Protein AF-A0A7C6MZG5-F1 (afdb_monomer_lite)

Secondary structure (DSSP, 8-state):
-BTTB---SS-EEEEEEEEETTEEEEEEEEE---EEEEEEESSEEEE-TT-EEE-EEEEEETT--EEEEPGGG-EEEEESSSEEEETTEEEE---SS-EEEEEEEEETTEEEEEEEEES-EEEEEE--SS-SSEEEEEESTTSEEEEEEEE-SS-SS-SEEEEEEEE--SS-SSEEEEEEEEEEEEPPTT--EEEEEEE-TTSTT-EEEEEEE-TT--EEEEEEES----SSEEEEEEEPPTTSPSSPEEEEEEEEE--GGG--EEEEEEEEEEEEEPPPP-GGGGGS---PPP---TTB-----TT---TT-EEEEEES---B-SS--HHHHHHHHHHHHHHHHTT-SEEEE-S--B--SSS-HHHHHHHHSGGG-S-EEE--TT--EEEEETTEEEEEE--TTTSHHHH-THHHHHHHHHHHHHTT-EEEEEESS-GGG-S-HHHHHHHHHHHHHHHHHH---EEEEE-S-SS-EEEEETTEEEEE---TTSSS-EEEEEEEETTEEEEEEEE--

Structure (mmCIF, N/CA/C/O backbone):
data_AF-A0A7C6MZG5-F1
#
_entry.id   AF-A0A7C6MZG5-F1
#
loop_
_atom_site.group_PDB
_atom_site.id
_atom_site.type_symbol
_atom_site.label_atom_id
_atom_site.label_alt_id
_atom_site.label_comp_id
_atom_site.label_asym_id
_atom_site.label_entity_id
_atom_site.label_seq_id
_atom_site.pdbx_PDB_ins_code
_atom_site.Cartn_x
_atom_site.Cartn_y
_atom_site.Cartn_z
_atom_site.occupancy
_atom_site.B_iso_or_equiv
_atom_site.auth_seq_id
_atom_site.auth_comp_id
_atom_site.auth_asym_id
_atom_site.auth_atom_id
_atom_site.pdbx_PDB_model_num
ATOM 1 N N . PHE A 1 1 ? -18.668 -32.431 16.931 1.00 82.00 1 PHE A N 1
ATOM 2 C CA . PHE A 1 1 ? -17.589 -33.193 16.285 1.00 82.00 1 PHE A CA 1
ATOM 3 C C . PHE A 1 1 ? -18.217 -34.309 15.483 1.00 82.00 1 PHE A C 1
ATOM 5 O O . PHE A 1 1 ? -19.028 -35.042 16.038 1.00 82.00 1 PHE A O 1
ATOM 12 N N . GLU A 1 2 ? -17.867 -34.413 14.208 1.00 82.44 2 GLU A N 1
ATOM 13 C CA . GLU A 1 2 ? -18.177 -35.563 13.359 1.00 82.44 2 GLU A CA 1
ATOM 14 C C . GLU A 1 2 ? -16.851 -36.290 13.107 1.00 82.44 2 GLU A C 1
ATOM 16 O O . GLU A 1 2 ? -15.971 -35.784 12.412 1.00 82.44 2 GLU A O 1
ATOM 21 N N . GLY A 1 3 ? -16.633 -37.415 13.795 1.00 85.44 3 GLY A N 1
ATOM 22 C CA . GLY A 1 3 ? -15.299 -38.016 13.895 1.00 85.44 3 GLY A CA 1
ATOM 23 C C . GLY A 1 3 ? -14.299 -37.060 14.560 1.00 85.44 3 GLY A C 1
ATOM 24 O O . GLY A 1 3 ? -14.537 -36.583 15.670 1.00 85.44 3 GLY A O 1
ATOM 25 N N . SER A 1 4 ? -13.190 -36.769 13.877 1.00 82.62 4 SER A N 1
ATOM 26 C CA . SER A 1 4 ? -12.156 -35.819 14.316 1.00 82.62 4 SER A CA 1
ATOM 27 C C . SER A 1 4 ? -12.385 -34.378 13.838 1.00 82.62 4 SER A C 1
ATOM 29 O O . SER A 1 4 ? -11.530 -33.527 14.067 1.00 82.62 4 SER A O 1
ATOM 31 N N . VAL A 1 5 ? -13.512 -34.085 13.178 1.00 83.50 5 VAL A N 1
ATOM 32 C CA . VAL A 1 5 ? -13.796 -32.761 12.606 1.00 83.50 5 VAL A CA 1
ATOM 33 C C . VAL A 1 5 ? -14.692 -31.958 13.546 1.00 83.50 5 VAL A C 1
ATOM 35 O O . VAL A 1 5 ? -15.787 -32.395 13.917 1.00 83.50 5 VAL A O 1
ATOM 38 N N . PHE A 1 6 ? -14.238 -30.770 13.947 1.00 85.38 6 PHE A N 1
ATOM 39 C CA . PHE A 1 6 ? -15.071 -29.806 14.660 1.00 85.38 6 PHE A CA 1
ATOM 40 C C . PHE A 1 6 ? -15.901 -29.004 13.655 1.00 85.38 6 PHE A C 1
ATOM 42 O O . PHE A 1 6 ? -15.347 -28.291 12.828 1.00 85.38 6 PHE A O 1
ATOM 49 N N . LYS A 1 7 ? -17.228 -29.096 13.759 1.00 84.94 7 LYS A N 1
ATOM 50 C CA . LYS A 1 7 ? -18.169 -28.249 13.024 1.00 84.94 7 LYS A CA 1
ATOM 51 C C . LYS A 1 7 ? -18.946 -27.423 14.035 1.00 84.94 7 LYS A C 1
ATOM 53 O O . LYS A 1 7 ? -19.629 -27.986 14.897 1.00 84.94 7 LYS A O 1
ATOM 58 N N . ALA A 1 8 ? -18.784 -26.109 13.973 1.00 83.50 8 ALA A N 1
ATOM 59 C CA . ALA A 1 8 ? -19.506 -25.204 14.848 1.00 83.50 8 ALA A CA 1
ATOM 60 C C . ALA A 1 8 ? -20.975 -25.093 14.416 1.00 83.50 8 ALA A C 1
ATOM 62 O O . ALA A 1 8 ? -21.285 -25.147 13.230 1.00 83.50 8 ALA A O 1
ATOM 63 N N . LEU A 1 9 ? -21.877 -24.943 15.389 1.00 84.06 9 LEU A N 1
ATOM 64 C CA . LEU A 1 9 ? -23.316 -24.750 15.143 1.00 84.06 9 LEU A CA 1
ATOM 65 C C . LEU A 1 9 ? -23.778 -23.316 15.425 1.00 84.06 9 LEU A C 1
ATOM 67 O O . LEU A 1 9 ? -24.877 -22.936 15.034 1.00 84.06 9 LEU A O 1
ATOM 71 N N . LYS A 1 10 ? -22.970 -22.551 16.165 1.00 85.44 10 LYS A N 1
ATOM 72 C CA . LYS A 1 10 ? -23.218 -21.165 16.562 1.00 85.44 10 LYS A CA 1
ATOM 73 C C . LYS A 1 10 ? -21.884 -20.440 16.679 1.00 85.44 10 LYS A C 1
ATOM 75 O O . LYS A 1 10 ? -20.885 -21.076 17.025 1.00 85.44 10 LYS A O 1
ATOM 80 N N . SER A 1 11 ? -21.907 -19.138 16.423 1.00 88.75 11 SER A N 1
ATOM 81 C CA . SER A 1 11 ? -20.783 -18.247 16.682 1.00 88.75 11 SER A CA 1
ATOM 82 C C . SER A 1 11 ? -20.475 -18.153 18.177 1.00 88.75 11 SER A C 1
ATOM 84 O O . SER A 1 11 ? -21.317 -18.455 19.032 1.00 88.75 11 SER A O 1
ATOM 86 N N . GLY A 1 12 ? -19.247 -17.753 18.489 1.00 86.81 12 GLY A N 1
ATOM 87 C CA . GLY A 1 12 ? -18.778 -17.535 19.850 1.00 86.81 12 GLY A CA 1
ATOM 88 C C . GLY A 1 12 ? -17.379 -18.083 20.104 1.00 86.81 12 GLY A C 1
ATOM 89 O O . GLY A 1 12 ? -16.757 -18.738 19.266 1.00 86.81 12 GLY A O 1
ATOM 90 N N . ARG A 1 13 ? -16.877 -17.809 21.307 1.00 87.19 13 ARG A N 1
ATOM 91 C CA . ARG A 1 13 ? -15.578 -18.293 21.778 1.00 87.19 13 ARG A CA 1
ATOM 92 C C . ARG A 1 13 ? -15.734 -19.626 22.505 1.00 87.19 13 ARG A C 1
ATOM 94 O O . ARG A 1 13 ? -16.721 -19.866 23.199 1.00 87.19 13 ARG A O 1
ATOM 101 N N . GLY A 1 14 ? -14.742 -20.494 22.363 1.00 88.44 14 GLY A N 1
ATOM 102 C CA . GLY A 1 14 ? -14.715 -21.801 23.006 1.00 88.44 14 GLY A CA 1
ATOM 103 C C . GLY A 1 14 ? -13.302 -22.343 23.142 1.00 88.44 14 GLY A C 1
ATOM 104 O O . GLY A 1 14 ? -12.328 -21.702 22.759 1.00 88.44 14 GLY A O 1
ATOM 105 N N . VAL A 1 15 ? -13.188 -23.548 23.690 1.00 90.56 15 VAL A N 1
ATOM 106 C CA . VAL A 1 15 ? -11.914 -24.258 23.811 1.00 90.56 15 VAL A CA 1
ATOM 107 C C . VAL A 1 15 ? -12.110 -25.684 23.322 1.00 90.56 15 VAL A C 1
ATOM 109 O O . VAL A 1 15 ? -12.997 -26.395 23.795 1.00 90.56 15 VAL A O 1
ATOM 112 N N . ILE A 1 16 ? -11.272 -26.118 22.384 1.00 91.06 16 ILE A N 1
ATOM 113 C CA . ILE A 1 16 ? -11.151 -27.526 22.015 1.00 91.06 16 ILE A CA 1
ATOM 114 C C . ILE A 1 16 ? -10.167 -28.174 22.983 1.00 91.06 16 ILE A C 1
ATOM 116 O O . ILE A 1 16 ? -9.005 -27.778 23.062 1.00 91.06 16 ILE A O 1
ATOM 120 N N . THR A 1 17 ? -10.623 -29.188 23.716 1.00 91.31 17 THR A N 1
ATOM 121 C CA . THR A 1 17 ? -9.776 -29.968 24.623 1.00 91.31 17 THR A CA 1
ATOM 122 C C . THR A 1 17 ? -9.485 -31.344 24.030 1.00 91.31 17 THR A C 1
ATOM 124 O O . THR A 1 17 ? -10.401 -32.145 23.847 1.00 91.31 17 THR A O 1
ATOM 127 N N . ALA A 1 18 ? -8.209 -31.658 23.813 1.00 89.88 18 ALA A N 1
ATOM 128 C CA . ALA A 1 18 ? -7.746 -33.005 23.486 1.00 89.88 18 ALA A CA 1
ATOM 129 C C . ALA A 1 18 ? -7.201 -33.698 24.746 1.00 89.88 18 ALA A C 1
ATOM 131 O O . ALA A 1 18 ? -6.501 -33.076 25.551 1.00 89.88 18 ALA A O 1
ATOM 132 N N . ARG A 1 19 ? -7.523 -34.986 24.930 1.00 91.19 19 ARG A N 1
ATOM 133 C CA . ARG A 1 19 ? -6.997 -35.815 26.027 1.00 91.19 19 ARG A CA 1
ATOM 134 C C . ARG A 1 19 ? -6.468 -37.142 25.498 1.00 91.19 19 ARG A C 1
ATOM 136 O O . ARG A 1 19 ? -7.216 -37.874 24.859 1.00 91.19 19 ARG A O 1
ATOM 143 N N . VAL A 1 20 ? -5.217 -37.465 25.816 1.00 90.00 20 VAL A N 1
ATOM 144 C CA . VAL A 1 20 ? -4.579 -38.755 25.504 1.00 90.00 20 VAL A CA 1
ATOM 145 C C . VAL A 1 20 ? -3.749 -39.178 26.714 1.00 90.00 20 VAL A C 1
ATOM 147 O O . VAL A 1 20 ? -2.972 -38.376 27.217 1.00 90.00 20 VAL A O 1
ATOM 150 N N . GLU A 1 21 ? -3.959 -40.399 27.218 1.00 88.50 21 GLU A N 1
ATOM 151 C CA . GLU A 1 21 ? -3.179 -41.010 28.319 1.00 88.50 21 GLU A CA 1
ATOM 152 C C . GLU A 1 21 ? -2.959 -40.114 29.560 1.00 88.50 21 GLU A C 1
ATOM 154 O O . GLU A 1 21 ? -1.934 -40.171 30.232 1.00 88.50 21 GLU A O 1
ATOM 159 N N . GLY A 1 22 ? -3.943 -39.273 29.897 1.00 89.38 22 GLY A N 1
ATOM 160 C CA . GLY A 1 22 ? -3.874 -38.358 31.045 1.00 89.38 22 GLY A CA 1
ATOM 161 C C . GLY A 1 22 ? -3.253 -36.988 30.747 1.00 89.38 22 GLY A C 1
ATOM 162 O O . GLY A 1 22 ? -3.363 -36.087 31.576 1.00 89.38 22 GLY A O 1
ATOM 163 N N . THR A 1 23 ? -2.683 -36.775 29.560 1.00 91.19 23 THR A N 1
ATOM 164 C CA . THR A 1 23 ? -2.269 -35.451 29.078 1.00 91.19 23 THR A CA 1
ATOM 165 C C . THR A 1 23 ? -3.471 -34.695 28.512 1.00 91.19 23 THR A C 1
ATOM 167 O O . THR A 1 23 ? -4.247 -35.243 27.728 1.00 91.19 23 THR A O 1
ATOM 170 N N . LYS A 1 24 ? -3.631 -33.427 28.909 1.00 93.50 24 LYS A N 1
ATOM 171 C CA . LYS A 1 24 ? -4.666 -32.502 28.424 1.00 93.50 24 LYS A CA 1
ATOM 172 C C . LYS A 1 24 ? -3.993 -31.388 27.625 1.00 93.50 24 LYS A C 1
ATOM 174 O O . LYS A 1 24 ? -3.078 -30.756 28.142 1.00 93.50 24 LYS A O 1
ATOM 179 N N . HIS A 1 25 ? -4.478 -31.123 26.418 1.00 93.75 25 HIS A N 1
ATOM 180 C CA . HIS A 1 25 ? -4.115 -29.929 25.658 1.00 93.75 25 HIS A CA 1
ATOM 181 C C . HIS A 1 25 ? -5.378 -29.149 25.300 1.00 93.75 25 HIS A C 1
ATOM 183 O O . HIS A 1 25 ? -6.417 -29.744 25.007 1.00 93.75 25 HIS A O 1
ATOM 189 N N . GLU A 1 26 ? -5.295 -27.825 25.342 1.00 92.69 26 GLU A N 1
ATOM 190 C CA . GLU A 1 26 ? -6.402 -26.920 25.042 1.00 92.69 26 GLU A CA 1
ATOM 191 C C . GLU A 1 26 ? -6.013 -25.982 23.909 1.00 92.69 26 GLU A C 1
ATOM 193 O O . GLU A 1 26 ? -4.883 -25.504 23.854 1.00 92.69 26 GLU A O 1
ATOM 198 N N . ILE A 1 27 ? -6.946 -25.763 22.988 1.00 90.38 27 ILE A N 1
ATOM 199 C CA . ILE A 1 27 ? 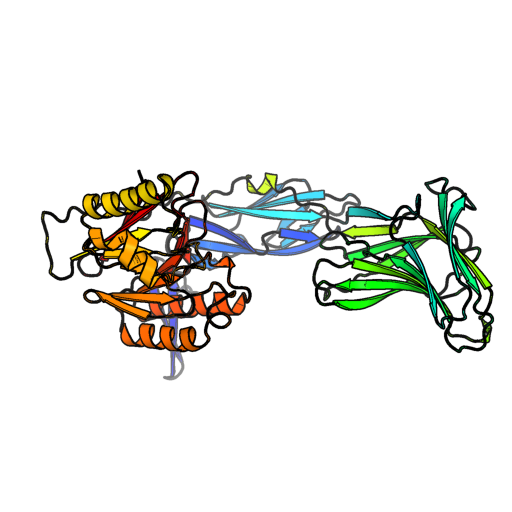-6.808 -24.817 21.886 1.00 90.38 27 ILE A CA 1
ATOM 200 C C . ILE A 1 27 ? -8.016 -23.881 21.959 1.00 90.38 27 ILE A C 1
ATOM 202 O O . ILE A 1 27 ? -9.144 -24.363 21.805 1.00 90.38 27 ILE A O 1
ATOM 206 N N . PRO A 1 28 ? -7.828 -22.579 22.235 1.00 85.88 28 PRO A N 1
ATOM 207 C CA . PRO A 1 28 ? -8.917 -21.621 22.143 1.00 85.88 28 PRO A CA 1
ATOM 208 C C . PRO A 1 28 ? -9.378 -21.516 20.688 1.00 85.88 28 PRO A C 1
ATOM 210 O O . PRO A 1 28 ? -8.570 -21.557 19.762 1.00 85.88 28 PRO A O 1
ATOM 213 N N . ILE A 1 29 ? -10.684 -21.398 20.492 1.00 89.12 29 ILE A N 1
ATOM 214 C CA . ILE A 1 29 ? -11.304 -21.216 19.184 1.00 89.12 29 ILE A CA 1
ATOM 215 C C . ILE A 1 29 ? -12.256 -20.026 19.224 1.00 89.12 29 ILE A C 1
ATOM 217 O O . ILE A 1 29 ? -12.943 -19.798 20.223 1.00 89.12 29 ILE A O 1
ATOM 221 N N . HIS A 1 30 ? -12.323 -19.300 18.115 1.00 87.75 30 HIS A N 1
ATOM 222 C CA . HIS A 1 30 ? -13.326 -18.277 17.873 1.00 87.75 30 HIS A CA 1
ATOM 223 C C . HIS A 1 30 ? -14.105 -18.670 16.619 1.00 87.75 30 HIS A C 1
ATOM 225 O O . HIS A 1 30 ? -13.550 -18.729 15.525 1.00 87.75 30 HIS A O 1
ATOM 231 N N . VAL A 1 31 ? -15.379 -19.006 16.797 1.00 88.94 31 VAL A N 1
ATOM 232 C CA . VAL A 1 31 ? -16.303 -19.236 15.690 1.00 88.94 31 VAL A CA 1
ATOM 233 C C . VAL A 1 31 ? -16.912 -17.891 15.333 1.00 88.94 31 VAL A C 1
ATOM 235 O O . VAL A 1 31 ? -17.634 -17.319 16.152 1.00 88.94 31 VAL A O 1
ATOM 238 N N . LEU A 1 32 ? -16.613 -17.405 14.132 1.00 88.88 32 LEU A N 1
ATOM 239 C CA . LEU A 1 32 ? -17.056 -16.088 13.687 1.00 88.88 32 LEU A CA 1
ATOM 240 C C . LEU A 1 32 ? -18.578 -16.003 13.573 1.00 88.88 32 LEU A C 1
ATOM 242 O O . LEU A 1 32 ? -19.274 -17.016 13.435 1.00 88.88 32 LEU A O 1
ATOM 246 N N . GLY A 1 33 ? -19.071 -14.770 13.669 1.00 82.69 33 GLY A N 1
ATOM 247 C CA . GLY A 1 33 ? -20.457 -14.424 13.392 1.00 82.69 33 GLY A CA 1
ATOM 248 C C . GLY A 1 33 ? -20.806 -14.544 11.911 1.00 82.69 33 GLY A C 1
ATOM 249 O O . GLY A 1 33 ? -20.144 -15.227 11.129 1.00 82.69 33 GLY A O 1
ATOM 250 N N . GLU A 1 34 ? -21.881 -13.867 11.525 1.00 86.56 34 GLU A N 1
ATOM 251 C CA . GLU A 1 34 ? -22.226 -13.747 10.118 1.00 86.56 34 GLU A CA 1
ATOM 252 C C . GLU A 1 34 ? -21.136 -12.983 9.354 1.00 86.56 34 GLU A C 1
ATOM 254 O O . GLU A 1 34 ? -20.671 -11.924 9.781 1.00 86.56 34 GLU A O 1
ATOM 259 N N . GLY A 1 35 ? -20.736 -13.542 8.214 1.00 89.62 35 GLY A N 1
ATOM 260 C CA . GLY A 1 35 ? -19.832 -12.895 7.281 1.00 89.62 35 GLY A CA 1
ATOM 261 C C . GLY A 1 35 ? -20.510 -11.758 6.544 1.00 89.62 35 GLY A C 1
ATOM 262 O O . GLY A 1 35 ? -21.524 -11.989 5.893 1.00 89.62 35 GLY A O 1
ATOM 263 N N . ILE A 1 36 ? -19.937 -10.558 6.609 1.00 91.75 36 ILE A N 1
ATOM 264 C CA . ILE A 1 36 ? -20.480 -9.384 5.912 1.00 91.75 36 ILE A CA 1
ATOM 265 C C . ILE A 1 36 ? -19.666 -9.000 4.678 1.00 91.75 36 ILE A C 1
ATOM 267 O O . ILE A 1 36 ? -20.155 -8.262 3.830 1.00 91.75 36 ILE A O 1
ATOM 271 N N . GLN A 1 37 ? -18.434 -9.497 4.558 1.00 92.56 37 GLN A N 1
ATOM 272 C CA . GLN A 1 37 ? -17.548 -9.180 3.445 1.00 92.56 37 GLN A CA 1
ATOM 273 C C . GLN A 1 37 ? -16.718 -10.403 3.054 1.00 92.56 37 GLN A C 1
ATOM 275 O O . GLN A 1 37 ? -16.255 -11.154 3.912 1.00 92.56 37 GLN A O 1
ATOM 280 N N . LEU A 1 38 ? -16.502 -10.578 1.752 1.00 94.44 38 LEU A N 1
ATOM 281 C CA . LEU A 1 38 ? -15.573 -11.559 1.203 1.00 94.44 38 LEU A CA 1
ATOM 282 C C . LEU A 1 38 ? -14.266 -10.856 0.807 1.00 94.44 38 LEU A C 1
ATOM 284 O O . LEU A 1 38 ? -14.279 -9.712 0.354 1.00 94.44 38 LEU A O 1
ATOM 288 N N . VAL A 1 39 ? -13.124 -11.522 0.977 1.00 94.69 39 VAL A N 1
ATOM 289 C CA . VAL A 1 39 ? -11.806 -10.999 0.585 1.00 94.69 39 VAL A CA 1
ATOM 290 C C . VAL A 1 39 ? -11.025 -12.078 -0.154 1.00 94.69 39 VAL A C 1
ATOM 292 O O . VAL A 1 39 ? -10.813 -13.157 0.392 1.00 94.69 39 VAL A O 1
ATOM 295 N N . ILE A 1 40 ? -10.549 -11.781 -1.365 1.00 95.75 40 ILE A N 1
ATOM 296 C CA . ILE A 1 40 ? -9.692 -12.685 -2.148 1.00 95.75 40 ILE A CA 1
ATOM 297 C C . ILE A 1 40 ? -8.224 -12.281 -1.993 1.00 95.75 40 ILE A C 1
ATOM 299 O O . ILE A 1 40 ? -7.866 -11.104 -2.072 1.00 95.75 40 ILE A O 1
ATOM 303 N N . SER A 1 41 ? -7.357 -13.274 -1.803 1.00 95.75 41 SER A N 1
ATOM 304 C CA . SER A 1 41 ? -5.908 -13.121 -1.768 1.00 95.75 41 SER A CA 1
ATOM 305 C C . SER A 1 41 ? -5.235 -14.092 -2.745 1.00 95.75 41 SER A C 1
ATOM 307 O O . SER A 1 41 ? -5.488 -15.297 -2.672 1.00 95.75 41 SER A O 1
ATOM 309 N N . PRO A 1 42 ? -4.342 -13.615 -3.629 1.00 96.69 42 PRO A N 1
ATOM 310 C CA . PRO A 1 42 ? -4.027 -12.203 -3.879 1.00 96.69 42 PRO A CA 1
ATOM 311 C C . PRO A 1 42 ? -5.208 -11.448 -4.520 1.00 96.69 42 PRO A C 1
ATOM 313 O O . PRO A 1 42 ? -5.991 -12.039 -5.250 1.00 96.69 42 PRO A O 1
ATOM 316 N N . SER A 1 43 ? -5.300 -10.132 -4.313 1.00 94.44 43 SER A N 1
ATOM 317 C CA . SER A 1 43 ? -6.348 -9.291 -4.927 1.00 94.44 43 SER A CA 1
ATOM 318 C C . SER A 1 43 ? -6.122 -9.001 -6.416 1.00 94.44 43 SER A C 1
ATOM 320 O O . SER A 1 43 ? -6.999 -8.470 -7.093 1.00 94.44 43 SER A O 1
ATOM 322 N N . ARG A 1 44 ? -4.934 -9.326 -6.941 1.00 95.38 44 ARG A N 1
ATOM 323 C CA . ARG A 1 44 ? -4.630 -9.276 -8.373 1.00 95.38 44 ARG A CA 1
ATOM 324 C C . ARG A 1 44 ? -3.507 -10.227 -8.762 1.00 95.38 44 ARG A C 1
ATOM 326 O O . ARG A 1 44 ? -2.592 -10.467 -7.966 1.00 95.38 44 ARG A O 1
ATOM 333 N N . ILE A 1 45 ? -3.547 -10.732 -9.991 1.00 95.81 45 ILE A N 1
ATOM 334 C CA . ILE A 1 45 ? -2.524 -11.620 -10.552 1.00 95.81 45 ILE A CA 1
ATOM 335 C C . ILE A 1 45 ? -2.195 -11.248 -11.999 1.00 95.81 45 ILE A C 1
ATOM 337 O O . ILE A 1 45 ? -3.088 -11.002 -12.801 1.00 95.81 45 ILE A O 1
ATOM 341 N N . ASN A 1 46 ? -0.911 -11.292 -12.346 1.00 94.62 46 ASN A N 1
ATOM 342 C CA . ASN A 1 46 ? -0.467 -11.359 -13.733 1.00 94.62 46 ASN A CA 1
ATOM 343 C C . ASN A 1 46 ? 0.125 -12.746 -13.994 1.00 94.62 46 ASN A C 1
ATOM 345 O O . ASN A 1 46 ? 0.884 -13.248 -13.160 1.00 94.62 46 ASN A O 1
ATOM 349 N N . LEU A 1 47 ? -0.248 -13.360 -15.115 1.00 94.94 47 LEU A N 1
ATOM 350 C CA . LEU A 1 47 ? 0.206 -14.691 -15.512 1.00 94.94 47 LEU A CA 1
ATOM 351 C C . LEU A 1 47 ? 0.559 -14.734 -16.997 1.00 94.94 47 LEU A C 1
ATOM 353 O O . LEU A 1 47 ? -0.096 -14.100 -17.821 1.00 94.94 47 LEU A O 1
ATOM 357 N N . LEU A 1 48 ? 1.554 -15.542 -17.362 1.00 92.94 48 LEU A N 1
ATOM 358 C CA . LEU A 1 48 ? 1.765 -15.896 -18.765 1.00 92.94 48 LEU A CA 1
ATOM 359 C C . LEU A 1 48 ? 0.681 -16.885 -19.241 1.00 92.94 48 LEU A C 1
ATOM 361 O O . LEU A 1 48 ? 0.100 -17.601 -18.418 1.00 92.94 48 LEU A O 1
ATOM 365 N N . PRO A 1 49 ? 0.415 -16.969 -20.559 1.00 95.12 49 PRO A N 1
ATOM 366 C CA . PRO A 1 49 ? -0.592 -17.872 -21.104 1.00 95.12 49 PRO A CA 1
ATOM 367 C C . PRO A 1 49 ? -0.419 -19.318 -20.623 1.00 95.12 49 PRO A C 1
ATOM 369 O O . PRO A 1 49 ? 0.674 -19.883 -20.674 1.00 95.12 49 PRO A O 1
ATOM 372 N N . GLY A 1 50 ? -1.509 -19.917 -20.141 1.00 95.12 50 GLY A N 1
ATOM 373 C CA . GLY A 1 50 ? -1.534 -21.291 -19.633 1.00 95.12 50 GLY A CA 1
ATOM 374 C C . GLY A 1 50 ? -0.946 -21.510 -18.231 1.00 95.12 50 GLY A C 1
ATOM 375 O O . GLY A 1 50 ? -1.037 -22.633 -17.731 1.00 95.12 50 GLY A O 1
ATOM 376 N N . GLN A 1 51 ? -0.377 -20.487 -17.578 1.00 96.75 51 GLN A N 1
ATOM 377 C CA . GLN A 1 51 ? 0.047 -20.583 -16.176 1.00 96.75 51 GLN A CA 1
ATOM 378 C C . GLN A 1 51 ? -1.150 -20.620 -15.216 1.00 96.75 51 GLN A C 1
ATOM 380 O O . GLN A 1 51 ? -2.274 -20.262 -15.569 1.00 96.75 51 GLN A O 1
ATOM 385 N N . SER A 1 52 ? -0.888 -21.027 -13.974 1.00 97.69 52 SER A N 1
ATOM 386 C CA . SER A 1 52 ? -1.900 -21.109 -12.923 1.00 97.69 52 SER A CA 1
ATOM 387 C C . SER A 1 52 ? -1.443 -20.454 -11.629 1.00 97.69 52 SER A C 1
ATOM 389 O O . SER A 1 52 ? -0.246 -20.393 -11.339 1.00 97.69 52 SER A O 1
ATOM 391 N N . ARG A 1 53 ? -2.413 -20.001 -10.833 1.00 97.69 53 ARG A N 1
ATOM 392 C CA . ARG A 1 53 ? -2.192 -19.449 -9.496 1.00 97.69 53 ARG A CA 1
ATOM 393 C C . ARG A 1 53 ? -3.384 -19.724 -8.587 1.00 97.69 53 ARG A C 1
ATOM 395 O O . ARG A 1 53 ? -4.524 -19.665 -9.026 1.00 97.69 53 ARG A O 1
ATOM 402 N N . GLU A 1 54 ? -3.104 -20.026 -7.325 1.00 97.44 54 GLU A N 1
ATOM 403 C CA . GLU A 1 54 ? -4.129 -20.228 -6.298 1.00 97.44 54 GLU A CA 1
ATOM 404 C C . GLU A 1 54 ? -4.663 -18.878 -5.792 1.00 97.44 54 GLU A C 1
ATOM 406 O O . GLU A 1 54 ? -3.882 -17.968 -5.486 1.00 97.44 54 GLU A O 1
ATOM 411 N N . PHE A 1 55 ? -5.985 -18.787 -5.674 1.00 97.19 55 PHE A N 1
ATOM 412 C CA . PHE A 1 55 ? -6.702 -17.789 -4.896 1.00 97.19 55 PHE A CA 1
ATOM 413 C C . PHE A 1 55 ? -7.205 -18.407 -3.592 1.00 97.19 55 PHE A C 1
ATOM 415 O O . PHE A 1 55 ? -7.764 -19.501 -3.574 1.00 97.19 55 PHE A O 1
ATOM 422 N N . LYS A 1 56 ? -7.057 -17.661 -2.499 1.00 97.00 56 LYS A N 1
ATOM 423 C CA . LYS A 1 56 ? -7.681 -17.955 -1.207 1.00 97.00 56 LYS A CA 1
ATOM 424 C C . LYS A 1 56 ? -8.743 -16.911 -0.929 1.00 97.00 56 LYS A C 1
ATOM 426 O O . LYS A 1 56 ? -8.470 -15.725 -1.105 1.00 97.00 56 LYS A O 1
ATOM 431 N N . ALA A 1 57 ? -9.914 -17.334 -0.471 1.00 95.88 57 ALA A N 1
ATOM 432 C CA . ALA A 1 57 ? -10.971 -16.421 -0.062 1.00 95.88 57 ALA A CA 1
ATOM 433 C C . ALA A 1 57 ? -11.188 -16.481 1.451 1.00 95.88 57 ALA A C 1
ATOM 435 O O . ALA A 1 57 ? -11.104 -17.544 2.066 1.00 95.88 57 ALA A O 1
ATOM 436 N N . TYR A 1 58 ? -11.474 -15.329 2.043 1.00 95.31 58 TYR A N 1
ATOM 437 C CA . TYR A 1 58 ? -11.712 -15.172 3.469 1.00 95.31 58 TYR A CA 1
ATOM 438 C C . TYR A 1 58 ? -13.050 -14.478 3.687 1.00 95.31 58 TYR A C 1
ATOM 440 O O . TYR A 1 58 ? -13.299 -13.433 3.085 1.00 95.31 58 TYR A O 1
ATOM 448 N N . VAL A 1 59 ? -13.884 -15.014 4.578 1.00 93.75 59 VAL A N 1
ATOM 449 C CA . VAL A 1 59 ? -15.005 -14.251 5.137 1.00 93.75 59 VAL A CA 1
ATOM 450 C C . VAL A 1 59 ? -14.446 -13.301 6.184 1.00 93.75 59 VAL A C 1
ATOM 452 O O . VAL A 1 59 ? -13.665 -13.728 7.034 1.00 93.75 59 VAL A O 1
ATOM 455 N N . LYS A 1 60 ? -14.900 -12.051 6.160 1.00 93.19 60 LYS A N 1
ATOM 456 C CA . LYS A 1 60 ? -14.737 -11.071 7.229 1.00 93.19 60 LYS A CA 1
ATOM 457 C C . LYS A 1 60 ? -16.088 -10.818 7.906 1.00 93.19 60 LYS A C 1
ATOM 459 O O . LYS A 1 60 ? -17.085 -10.564 7.225 1.00 93.19 60 LYS A O 1
ATOM 464 N N . ASP A 1 61 ? -16.125 -10.910 9.231 1.00 92.50 61 ASP A N 1
ATOM 465 C CA . ASP A 1 61 ? -17.312 -10.569 10.022 1.00 92.50 61 ASP A CA 1
ATOM 466 C C . ASP A 1 61 ? -17.383 -9.065 10.338 1.00 92.50 61 ASP A C 1
ATOM 468 O O . ASP A 1 61 ? -16.491 -8.284 9.990 1.00 92.50 61 ASP A O 1
ATOM 472 N N . SER A 1 62 ? -18.457 -8.642 11.004 1.00 90.12 62 SER A N 1
ATOM 473 C CA . SER A 1 62 ? -18.670 -7.238 11.364 1.00 90.12 62 SER A CA 1
ATOM 474 C C . SER A 1 62 ? -17.765 -6.715 12.484 1.00 90.12 62 SER A C 1
ATOM 476 O O . SER A 1 62 ? -17.760 -5.516 12.766 1.00 90.12 62 SER A O 1
ATOM 478 N N . GLU A 1 63 ? -16.980 -7.580 13.127 1.00 90.50 63 GLU A N 1
ATOM 479 C CA . GLU A 1 63 ? -15.911 -7.205 14.060 1.00 90.50 63 GLU A CA 1
ATOM 480 C C . GLU A 1 63 ? -14.539 -7.166 13.368 1.00 90.50 63 GLU A C 1
ATOM 482 O O . GLU A 1 63 ? -13.534 -6.763 13.959 1.00 90.50 63 GLU A O 1
ATOM 487 N N . GLY A 1 64 ? -14.492 -7.534 12.089 1.00 91.81 64 GLY A N 1
ATOM 488 C CA . GLY A 1 64 ? -13.297 -7.539 11.271 1.00 91.81 64 GLY A CA 1
ATOM 489 C C . GLY A 1 64 ? -12.370 -8.722 11.505 1.00 91.81 64 GLY A C 1
ATOM 490 O O . GLY A 1 64 ? -11.210 -8.651 11.092 1.00 91.81 64 GLY A O 1
ATOM 491 N N . TYR A 1 65 ? -12.849 -9.788 12.148 1.00 92.38 65 TYR A N 1
ATOM 492 C CA . TYR A 1 65 ? -12.154 -11.069 12.156 1.00 92.38 65 TYR A CA 1
ATOM 493 C C . TYR A 1 65 ? -12.308 -11.747 10.800 1.00 92.38 65 TYR A C 1
ATOM 495 O O . TYR A 1 65 ? -13.330 -11.598 10.132 1.00 92.38 65 TYR A O 1
ATOM 503 N N . THR A 1 66 ? -11.291 -12.512 10.402 1.00 92.88 66 THR A N 1
ATOM 504 C CA . THR A 1 66 ? -11.297 -13.238 9.129 1.00 92.88 66 THR A CA 1
ATOM 505 C C . THR A 1 66 ? -11.164 -14.740 9.331 1.00 92.88 66 THR A C 1
ATOM 507 O O . THR A 1 66 ? -10.436 -15.198 10.212 1.00 92.88 66 THR A O 1
ATOM 510 N N . ALA A 1 67 ? -11.860 -15.514 8.503 1.00 91.62 67 ALA A N 1
ATOM 511 C CA . ALA A 1 67 ? -11.732 -16.964 8.437 1.00 91.62 67 ALA A CA 1
ATOM 512 C C . ALA A 1 67 ? -11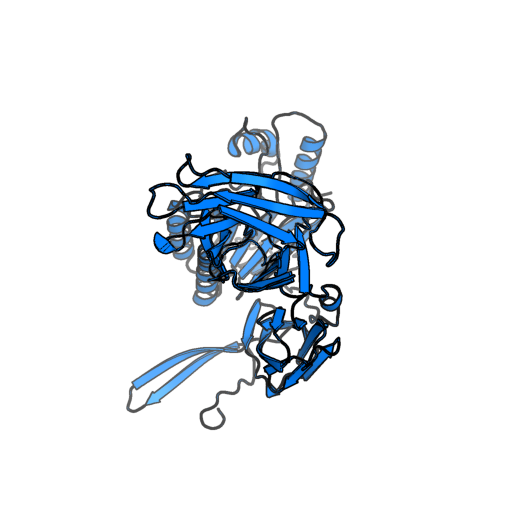.578 -17.404 6.981 1.00 91.62 67 ALA A C 1
ATOM 514 O O . ALA A 1 67 ? -12.273 -16.900 6.101 1.00 91.62 67 ALA A O 1
ATOM 515 N N . LEU A 1 68 ? -10.656 -18.338 6.738 1.00 93.25 68 LEU A N 1
ATOM 516 C CA . LEU A 1 68 ? -10.472 -18.954 5.425 1.00 93.25 68 LEU A CA 1
ATOM 517 C C . LEU A 1 68 ? -11.721 -19.762 5.056 1.00 93.25 68 LEU A C 1
ATOM 519 O O . LEU A 1 68 ? -12.252 -20.490 5.895 1.00 93.25 68 LEU A O 1
ATOM 523 N N . ILE A 1 69 ? -12.147 -19.645 3.803 1.00 90.94 69 ILE A N 1
ATOM 524 C CA . ILE A 1 69 ? -13.232 -20.434 3.222 1.00 90.94 69 ILE A CA 1
ATOM 525 C C . ILE A 1 69 ? -12.626 -21.556 2.386 1.00 90.94 69 ILE A C 1
ATOM 527 O O . ILE A 1 69 ? -11.670 -21.330 1.640 1.00 90.94 69 ILE A O 1
ATOM 531 N N . ASP A 1 70 ? -13.196 -22.752 2.498 1.00 89.81 70 ASP A N 1
ATOM 532 C CA . ASP A 1 70 ? -12.828 -23.870 1.637 1.00 89.81 70 ASP A CA 1
ATOM 533 C C . ASP A 1 70 ? -13.223 -23.576 0.179 1.00 89.81 70 ASP A C 1
ATOM 535 O O . ASP A 1 70 ? -14.281 -23.023 -0.116 1.00 89.81 70 ASP A O 1
ATOM 539 N N . ALA A 1 71 ? -12.349 -23.910 -0.768 1.00 91.38 71 ALA A N 1
ATOM 540 C CA . ALA A 1 71 ? -12.530 -23.495 -2.158 1.00 91.38 71 ALA A CA 1
ATOM 541 C C . ALA A 1 71 ? -13.719 -24.172 -2.869 1.00 91.38 71 ALA A C 1
ATOM 543 O O . ALA A 1 71 ? -14.149 -23.691 -3.914 1.00 91.38 71 ALA A O 1
ATOM 544 N N . ASP A 1 72 ? -14.229 -25.279 -2.329 1.00 89.31 72 ASP A N 1
ATOM 545 C CA . ASP A 1 72 ? -15.335 -26.068 -2.879 1.00 89.31 72 ASP A CA 1
ATOM 546 C C . ASP A 1 72 ? -16.722 -25.482 -2.576 1.00 89.31 72 ASP A C 1
ATOM 548 O O . ASP A 1 72 ? -17.698 -25.867 -3.220 1.00 89.31 72 ASP A O 1
ATOM 552 N N . VAL A 1 73 ? -16.818 -24.544 -1.627 1.00 91.50 73 VAL A N 1
ATOM 553 C CA . VAL A 1 73 ? -18.065 -23.825 -1.313 1.00 91.50 73 VAL A CA 1
ATOM 554 C C . VAL A 1 73 ? -18.157 -22.449 -1.979 1.00 91.50 73 VAL A C 1
ATOM 556 O O . VAL A 1 73 ? -19.146 -21.745 -1.778 1.00 91.50 73 VAL A O 1
ATOM 559 N N . LEU A 1 74 ? -17.134 -22.053 -2.739 1.00 94.38 74 LEU A N 1
ATOM 560 C CA . LEU A 1 74 ? -17.112 -20.804 -3.496 1.00 94.38 74 LEU A CA 1
ATOM 561 C C . LEU A 1 74 ? -17.640 -21.034 -4.906 1.00 94.38 74 LEU A C 1
ATOM 563 O O . LEU A 1 74 ? -17.196 -21.955 -5.593 1.00 94.38 74 LEU A O 1
ATOM 567 N N . ASP A 1 75 ? -18.518 -20.143 -5.351 1.00 94.81 75 ASP A N 1
ATOM 568 C CA . ASP A 1 75 ? -18.871 -20.035 -6.763 1.00 94.81 75 ASP A CA 1
ATOM 569 C C . ASP A 1 75 ? -17.986 -18.974 -7.422 1.00 94.81 75 ASP A C 1
ATOM 571 O O . ASP A 1 75 ? -17.745 -17.918 -6.832 1.00 94.81 75 ASP A O 1
ATOM 575 N N . TRP A 1 76 ? -17.454 -19.270 -8.606 1.00 95.44 76 TRP A N 1
ATOM 576 C CA . TRP A 1 76 ? -16.504 -18.399 -9.294 1.00 95.44 76 TRP A CA 1
ATOM 577 C C . TRP A 1 76 ? -17.010 -18.010 -10.676 1.00 95.44 76 TRP A C 1
ATOM 579 O O . TRP A 1 76 ? -17.284 -18.867 -11.515 1.00 95.44 76 TRP A O 1
ATOM 589 N N . GLU A 1 77 ? -17.000 -16.711 -10.947 1.00 95.31 77 GLU A N 1
ATOM 590 C CA . GLU A 1 77 ? -17.188 -16.142 -12.275 1.00 95.31 77 GLU A CA 1
ATOM 591 C C . GLU A 1 77 ? -15.862 -15.567 -12.789 1.00 95.31 77 GLU A C 1
ATOM 593 O O . GLU A 1 77 ? -15.062 -15.011 -12.034 1.00 95.31 77 GLU A O 1
ATOM 598 N N . VAL A 1 78 ? -15.605 -15.701 -14.092 1.00 96.81 78 VAL A N 1
ATOM 599 C CA . VAL A 1 78 ? -14.453 -15.069 -14.745 1.00 96.81 78 VAL A CA 1
ATOM 600 C C . VAL A 1 78 ? -14.935 -14.154 -15.860 1.00 96.81 78 VAL A C 1
ATOM 602 O O . VAL A 1 78 ? -15.657 -14.580 -16.758 1.00 96.81 78 VAL A O 1
ATOM 605 N N . VAL A 1 79 ? -14.473 -12.905 -15.826 1.00 96.38 79 VAL A N 1
ATOM 606 C CA . VAL A 1 79 ? -14.827 -11.852 -16.784 1.00 96.38 79 VAL A CA 1
ATOM 607 C C . VAL A 1 79 ? -13.623 -11.520 -17.664 1.00 96.38 79 VAL A C 1
ATOM 609 O O . VAL A 1 79 ? -12.509 -11.373 -17.163 1.00 96.38 79 VAL A O 1
ATOM 612 N N . GLY A 1 80 ? -13.849 -11.368 -18.974 1.00 94.44 80 GLY A N 1
ATOM 613 C CA . GLY A 1 80 ? -12.838 -10.905 -19.938 1.00 94.44 80 GLY A CA 1
ATOM 614 C C . GLY A 1 80 ? -12.030 -12.005 -20.638 1.00 94.44 80 GLY A C 1
ATOM 615 O O . GLY A 1 80 ? -10.922 -11.738 -21.093 1.00 94.44 80 GLY A O 1
ATOM 616 N N . ASP A 1 81 ? -12.542 -13.243 -20.696 1.00 95.44 81 ASP A N 1
ATOM 617 C CA . ASP A 1 81 ? -11.899 -14.398 -21.359 1.00 95.44 81 ASP A CA 1
ATOM 618 C C . ASP A 1 81 ? -10.450 -14.675 -20.897 1.00 95.44 81 ASP A C 1
ATOM 620 O O . ASP A 1 81 ? -9.657 -15.321 -21.585 1.00 95.44 81 ASP A O 1
ATOM 624 N N . VAL A 1 82 ? -10.089 -14.201 -19.700 1.00 96.50 82 VAL A N 1
ATOM 625 C CA . VAL A 1 82 ? -8.733 -14.297 -19.136 1.00 96.50 82 VAL A CA 1
ATOM 626 C C . VAL A 1 82 ? -8.376 -15.699 -18.646 1.00 96.50 82 VAL A C 1
ATOM 628 O O . VAL A 1 82 ? -7.202 -15.988 -18.407 1.00 96.50 82 VAL A O 1
ATOM 631 N N . GLY A 1 83 ? -9.352 -16.590 -18.484 1.00 97.06 83 GLY A N 1
ATOM 632 C CA . GLY A 1 83 ? -9.116 -17.934 -17.973 1.00 97.06 83 GLY A CA 1
ATOM 633 C C . GLY A 1 83 ? -10.343 -18.563 -17.330 1.00 97.06 83 GLY A C 1
ATOM 634 O O . GLY A 1 83 ? -11.474 -18.257 -17.690 1.00 97.06 83 GLY A O 1
ATOM 635 N N . LEU A 1 84 ? -10.091 -19.457 -16.379 1.00 97.25 84 LEU A N 1
ATOM 636 C CA . LEU A 1 84 ? -11.102 -20.153 -15.581 1.00 97.25 84 LEU A CA 1
ATOM 637 C C . LEU A 1 84 ? -10.590 -20.368 -14.155 1.00 97.25 84 LEU A C 1
ATOM 639 O O . LEU A 1 84 ? -9.376 -20.419 -13.942 1.00 97.25 84 LEU A O 1
ATOM 643 N N . VAL A 1 85 ? -11.503 -20.524 -13.196 1.00 97.12 85 VAL A N 1
ATOM 644 C CA . VAL A 1 85 ? -11.177 -20.917 -11.819 1.00 97.12 85 VAL A CA 1
ATOM 645 C C . VAL A 1 85 ? -11.799 -22.273 -11.518 1.00 97.12 85 VAL A C 1
ATOM 647 O O . VAL A 1 85 ? -12.997 -22.459 -11.691 1.00 97.12 85 VAL A O 1
ATOM 650 N N . GLU A 1 86 ? -10.986 -23.212 -11.039 1.00 93.88 86 GLU A N 1
ATOM 651 C CA . GLU A 1 86 ? -11.434 -24.530 -10.580 1.00 93.88 86 GLU A CA 1
ATOM 652 C C . GLU A 1 86 ? -10.832 -24.817 -9.204 1.00 93.88 86 GLU A C 1
ATOM 654 O O . GLU A 1 86 ? -9.611 -24.793 -9.042 1.00 93.88 86 GLU A O 1
ATOM 659 N N . ASN A 1 87 ? -11.675 -25.094 -8.202 1.00 89.69 87 ASN A N 1
ATOM 660 C CA . ASN A 1 87 ? -11.250 -25.361 -6.819 1.00 89.69 87 ASN A CA 1
ATOM 661 C C . ASN A 1 87 ? -10.277 -24.295 -6.271 1.00 89.69 87 ASN A C 1
ATOM 663 O O . ASN A 1 87 ? -9.250 -24.622 -5.676 1.00 89.69 87 ASN A O 1
ATOM 667 N N . GLY A 1 88 ? -10.562 -23.014 -6.532 1.00 92.50 88 GLY A N 1
ATOM 668 C CA . GLY A 1 88 ? -9.717 -21.886 -6.116 1.00 92.50 88 GLY A CA 1
ATOM 669 C C . GLY A 1 88 ? -8.422 -21.716 -6.921 1.00 92.50 88 GLY A C 1
ATOM 670 O O . GLY A 1 88 ? -7.656 -20.795 -6.657 1.00 92.50 88 GLY A O 1
ATOM 671 N N . ILE A 1 89 ? -8.154 -22.556 -7.924 1.00 97.06 89 ILE A N 1
ATOM 672 C CA . ILE A 1 89 ? -6.990 -22.422 -8.804 1.00 97.06 89 ILE A CA 1
ATOM 673 C C . ILE A 1 89 ? -7.420 -21.707 -10.080 1.00 97.06 89 ILE A C 1
ATOM 675 O O . ILE A 1 89 ? -8.162 -22.251 -10.896 1.00 97.06 89 ILE A O 1
ATOM 679 N N . PHE A 1 90 ? -6.908 -20.496 -10.279 1.00 98.19 90 PHE A N 1
ATOM 680 C CA . PHE A 1 90 ? -7.052 -19.777 -11.534 1.00 98.19 90 PHE A CA 1
ATOM 681 C C . PHE A 1 90 ? -6.080 -20.340 -12.573 1.00 98.19 90 PHE A C 1
ATOM 683 O O . PHE A 1 90 ? -4.884 -20.491 -12.302 1.00 98.19 90 PHE A O 1
ATOM 690 N N . ARG A 1 91 ? -6.568 -20.614 -13.782 1.00 98.06 91 ARG A N 1
ATOM 691 C CA . ARG A 1 91 ? -5.768 -21.025 -14.938 1.00 98.06 91 ARG A CA 1
ATOM 692 C C . ARG A 1 91 ? -5.942 -20.023 -16.071 1.00 98.06 91 ARG A C 1
ATOM 694 O O . 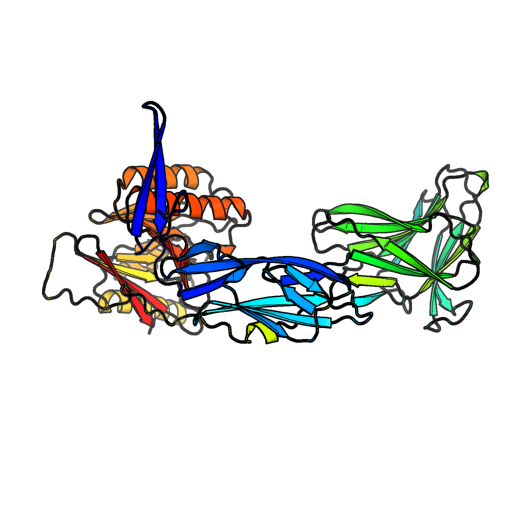ARG A 1 91 ? -7.039 -19.853 -16.594 1.00 98.06 91 ARG A O 1
ATOM 701 N N . ALA A 1 92 ? -4.833 -19.406 -16.464 1.00 97.62 92 ALA A N 1
ATOM 702 C CA . ALA A 1 92 ? -4.781 -18.416 -17.526 1.00 97.62 92 ALA A CA 1
ATOM 703 C C . ALA A 1 92 ? -5.177 -19.001 -18.883 1.00 97.62 92 ALA A C 1
ATOM 705 O O . ALA A 1 92 ? -4.765 -20.109 -19.252 1.00 97.62 92 ALA A O 1
ATOM 706 N N . ALA A 1 93 ? -5.911 -18.208 -19.662 1.00 96.88 93 ALA A N 1
ATOM 707 C CA . ALA A 1 93 ? -6.204 -18.510 -21.051 1.00 96.88 93 ALA A CA 1
ATOM 708 C C . ALA A 1 93 ? -4.906 -18.743 -21.839 1.00 96.88 93 ALA A C 1
ATOM 710 O O . ALA A 1 93 ? -3.896 -18.058 -21.666 1.00 96.88 93 ALA A O 1
ATOM 711 N N . SER A 1 94 ? -4.923 -19.742 -22.718 1.00 95.00 94 SER A N 1
ATOM 712 C CA . SER A 1 94 ? -3.791 -20.064 -23.592 1.00 95.00 94 SER A CA 1
ATOM 713 C C . SER A 1 94 ? -3.900 -19.261 -24.890 1.00 95.00 94 SER A C 1
ATOM 715 O O . SER A 1 94 ? -4.190 -19.816 -25.946 1.00 95.00 94 SER A O 1
ATOM 717 N N . THR A 1 95 ? -3.726 -17.942 -24.793 1.00 89.06 95 THR A N 1
ATOM 718 C CA . THR A 1 95 ? -3.822 -16.998 -25.918 1.00 89.06 95 THR A CA 1
ATOM 719 C C . THR A 1 95 ? -2.489 -16.279 -26.160 1.00 89.06 95 THR A C 1
ATOM 721 O O . THR A 1 95 ? -1.770 -16.009 -25.199 1.00 89.06 95 THR A O 1
ATOM 724 N N . PRO A 1 96 ? -2.125 -15.951 -27.415 1.00 83.88 96 PRO A N 1
ATOM 725 C CA . PRO A 1 96 ? -0.964 -15.107 -27.696 1.00 83.88 96 PRO A CA 1
ATOM 726 C C . PRO A 1 96 ? -1.215 -13.616 -27.414 1.00 83.88 96 PRO A C 1
ATOM 728 O O . PRO A 1 96 ? -0.265 -12.838 -27.404 1.00 83.88 96 PRO A O 1
ATOM 731 N N . THR A 1 97 ? -2.469 -13.194 -27.222 1.00 87.00 97 THR A N 1
ATOM 732 C CA . THR A 1 97 ? -2.823 -11.788 -26.988 1.00 87.00 97 THR A CA 1
ATOM 733 C C . THR A 1 97 ? -2.834 -11.454 -25.504 1.00 87.00 97 THR A C 1
ATOM 735 O O . THR A 1 97 ? -3.342 -12.230 -24.696 1.00 87.00 97 THR A O 1
ATOM 738 N N . ALA A 1 98 ? -2.344 -10.265 -25.153 1.00 91.12 98 ALA A N 1
ATOM 739 C CA . ALA A 1 98 ? -2.528 -9.730 -23.813 1.00 91.12 98 ALA A CA 1
ATOM 740 C C . ALA A 1 98 ? -4.023 -9.526 -23.518 1.00 91.12 98 ALA A C 1
ATOM 742 O O . ALA A 1 98 ? -4.745 -8.995 -24.362 1.00 91.12 98 ALA A O 1
ATOM 743 N N . LEU A 1 99 ? -4.475 -9.945 -22.336 1.00 94.38 99 LEU A N 1
ATOM 744 C CA . LEU A 1 99 ? -5.859 -9.785 -21.877 1.00 94.38 99 LEU A CA 1
ATOM 745 C C . LEU A 1 99 ? -5.894 -9.173 -20.477 1.00 94.38 99 LEU A C 1
ATOM 747 O O . LEU A 1 99 ? -4.951 -9.331 -19.698 1.00 94.38 99 LEU A O 1
ATOM 751 N N . SER A 1 100 ? -7.006 -8.519 -20.158 1.00 94.94 100 SER A N 1
ATOM 752 C CA . SER A 1 100 ? -7.314 -7.984 -18.834 1.00 94.94 100 SER A CA 1
ATOM 753 C C . SER A 1 100 ? -8.748 -8.351 -18.473 1.00 94.94 100 SER A C 1
ATOM 755 O O . SER A 1 100 ? -9.614 -8.395 -19.346 1.00 94.94 100 SER A O 1
ATOM 757 N N . GLY A 1 101 ? -8.979 -8.674 -17.208 1.00 96.12 101 GLY A N 1
ATOM 758 C CA . GLY A 1 101 ? -10.228 -9.252 -16.739 1.00 96.12 101 GLY A CA 1
ATOM 759 C C . GLY A 1 101 ? -10.251 -9.408 -15.225 1.00 96.12 101 GLY A C 1
ATOM 760 O O . GLY A 1 101 ? -9.443 -8.813 -14.505 1.00 96.12 101 GLY A O 1
ATOM 761 N N . ALA A 1 102 ? -11.169 -10.230 -14.733 1.00 96.88 102 ALA A N 1
ATOM 762 C CA . ALA A 1 102 ? -11.356 -10.439 -13.305 1.00 96.88 102 ALA A CA 1
ATOM 763 C C . ALA A 1 102 ? -11.815 -11.863 -12.983 1.00 96.88 102 ALA A C 1
ATOM 765 O O . ALA A 1 102 ? -12.451 -12.521 -13.804 1.00 96.88 102 ALA A O 1
ATOM 766 N N . ALA A 1 103 ? -11.501 -12.313 -11.772 1.00 97.06 103 ALA A N 1
ATOM 767 C CA . ALA A 1 103 ? -12.102 -13.474 -11.135 1.00 97.06 103 ALA A CA 1
ATOM 768 C C . ALA A 1 103 ? -12.960 -12.985 -9.962 1.00 97.06 103 ALA A C 1
ATOM 770 O O . ALA A 1 103 ? -12.450 -12.311 -9.063 1.00 97.06 103 ALA A O 1
ATOM 771 N N . VAL A 1 104 ? -14.247 -13.305 -9.984 1.00 96.12 104 VAL A N 1
ATOM 772 C CA . VAL A 1 104 ? -15.224 -12.932 -8.961 1.00 96.12 104 VAL A CA 1
ATOM 773 C C . VAL A 1 104 ? -15.565 -14.182 -8.164 1.00 96.12 104 VAL A C 1
ATOM 775 O O . VAL A 1 104 ? -15.911 -15.203 -8.750 1.00 96.12 104 VAL A O 1
ATOM 778 N N . ALA A 1 105 ? -15.421 -14.127 -6.842 1.00 95.88 105 ALA A N 1
ATOM 779 C CA . ALA A 1 105 ? -15.855 -15.198 -5.951 1.00 95.88 105 ALA A CA 1
ATOM 780 C C . ALA A 1 105 ? -17.147 -14.792 -5.248 1.00 95.88 105 ALA A C 1
ATOM 782 O O . ALA A 1 105 ? -17.258 -13.661 -4.772 1.00 95.88 105 ALA A O 1
ATOM 783 N N . HIS A 1 106 ? -18.069 -15.739 -5.110 1.00 94.69 106 HIS A N 1
ATOM 784 C CA . HIS A 1 106 ? -19.333 -15.580 -4.403 1.00 94.69 106 HIS A CA 1
ATOM 785 C C . HIS A 1 106 ? -19.422 -16.581 -3.251 1.00 94.69 106 HIS A C 1
ATOM 787 O O . HIS A 1 106 ? -19.047 -17.751 -3.376 1.00 94.69 106 HIS A O 1
ATOM 793 N N . TYR A 1 107 ? -19.941 -16.113 -2.118 1.00 92.88 107 TYR A N 1
ATOM 794 C CA . TYR A 1 107 ? -20.231 -16.927 -0.945 1.00 92.88 107 TYR A CA 1
ATOM 795 C C . TYR A 1 107 ? -21.529 -16.439 -0.293 1.00 92.88 107 TYR A C 1
ATOM 797 O O . TYR A 1 107 ? -21.542 -15.445 0.430 1.00 92.88 107 TYR A O 1
ATOM 805 N N . GLY A 1 108 ? -22.641 -17.131 -0.550 1.00 90.12 108 GLY A N 1
ATOM 806 C CA . GLY A 1 108 ? -23.961 -16.637 -0.145 1.00 90.12 108 GLY A CA 1
ATOM 807 C C . GLY A 1 108 ? -24.273 -15.302 -0.827 1.00 90.12 108 GLY A C 1
ATOM 808 O O . GLY A 1 108 ? -24.198 -15.216 -2.047 1.00 90.12 108 GLY A O 1
ATOM 809 N N . ASP A 1 109 ? -24.581 -14.274 -0.035 1.00 89.50 109 ASP A N 1
ATOM 810 C CA . ASP A 1 109 ? -24.947 -12.937 -0.531 1.00 89.50 109 ASP A CA 1
ATOM 811 C C . ASP A 1 109 ? -23.748 -11.974 -0.643 1.00 89.50 109 ASP A C 1
ATOM 813 O O . ASP A 1 109 ? -23.923 -10.805 -0.985 1.00 89.50 109 ASP A O 1
ATOM 817 N N . ILE A 1 110 ? -22.535 -12.436 -0.316 1.00 93.62 110 ILE A N 1
ATOM 818 C CA . ILE A 1 110 ? -21.314 -11.623 -0.369 1.00 93.62 110 ILE A CA 1
ATOM 819 C C . ILE A 1 110 ? -20.394 -12.079 -1.496 1.00 93.62 110 ILE A C 1
ATOM 821 O O . ILE A 1 110 ? -20.298 -13.269 -1.807 1.00 93.62 110 ILE A O 1
ATOM 825 N N . SER A 1 111 ? -19.679 -11.128 -2.087 1.00 94.56 111 SER A N 1
ATOM 826 C CA . SER A 1 111 ? -18.798 -11.388 -3.224 1.00 94.56 111 SER A CA 1
ATOM 827 C C . SER A 1 111 ? -17.586 -10.464 -3.242 1.00 94.56 111 SER A C 1
ATOM 829 O O . SER A 1 111 ? -17.574 -9.392 -2.632 1.00 94.56 111 SER A O 1
ATOM 831 N N . ALA A 1 112 ? -16.524 -10.918 -3.902 1.00 95.12 112 ALA A N 1
ATOM 832 C CA . ALA A 1 112 ? -15.255 -10.212 -3.995 1.00 95.12 112 ALA A CA 1
ATOM 833 C C . ALA A 1 112 ? -14.620 -10.400 -5.367 1.00 95.12 112 ALA A C 1
ATOM 835 O O . ALA A 1 112 ? -14.802 -11.431 -6.007 1.00 95.12 112 ALA A O 1
ATOM 836 N N . VAL A 1 113 ? -13.814 -9.420 -5.775 1.00 95.88 113 VAL A N 1
ATOM 837 C CA . VAL A 1 113 ? -13.154 -9.394 -7.082 1.00 95.88 113 VAL A CA 1
ATOM 838 C C . VAL A 1 113 ? -11.641 -9.457 -6.919 1.00 95.88 113 VAL A C 1
ATOM 840 O O . VAL A 1 113 ? -11.060 -8.730 -6.110 1.00 95.88 113 VAL A O 1
ATOM 843 N N . ALA A 1 114 ? -10.994 -10.289 -7.732 1.00 96.69 114 ALA A N 1
ATOM 844 C CA . ALA A 1 114 ? -9.560 -10.255 -7.970 1.00 96.69 114 ALA A CA 1
ATOM 845 C C . ALA A 1 114 ? -9.269 -9.916 -9.436 1.00 96.69 114 ALA A C 1
ATOM 847 O O . ALA A 1 114 ? -9.782 -10.563 -10.348 1.00 96.69 114 ALA A O 1
ATOM 848 N N . LEU A 1 115 ? -8.421 -8.914 -9.676 1.00 96.88 115 LEU A N 1
ATOM 849 C CA . LEU A 1 115 ? -8.071 -8.497 -11.037 1.00 96.88 115 LEU A CA 1
ATOM 850 C C . LEU A 1 115 ? -7.063 -9.460 -11.668 1.00 96.88 115 LEU A C 1
ATOM 852 O O . LEU A 1 115 ? -6.125 -9.932 -11.022 1.00 96.88 115 LEU A O 1
ATOM 856 N N . VAL A 1 116 ? -7.219 -9.721 -12.958 1.00 96.94 116 VAL A N 1
ATOM 857 C CA . VAL A 1 116 ? -6.373 -10.652 -13.702 1.00 96.94 116 VAL A CA 1
ATOM 858 C C . VAL A 1 116 ? -5.857 -9.970 -14.959 1.00 96.94 116 VAL A C 1
ATOM 860 O O . VAL A 1 116 ? -6.630 -9.382 -15.709 1.00 96.94 116 VAL A O 1
ATOM 863 N N . SER A 1 117 ? -4.562 -10.101 -15.233 1.00 95.75 117 SER A N 1
ATOM 864 C CA . SER A 1 117 ? -4.011 -9.814 -16.558 1.00 95.75 117 SER A CA 1
ATOM 865 C C . SER A 1 117 ? -3.191 -10.987 -17.081 1.00 95.75 117 SER A C 1
ATOM 867 O O . SER A 1 117 ? -2.464 -11.645 -16.332 1.00 95.75 117 SER A O 1
ATOM 869 N N . ILE A 1 118 ? -3.318 -11.273 -18.376 1.00 95.50 118 ILE A N 1
ATOM 870 C CA . ILE A 1 118 ? -2.638 -12.389 -19.038 1.00 95.50 118 ILE A CA 1
ATOM 871 C C . ILE A 1 118 ? -1.655 -11.862 -20.070 1.00 95.50 118 ILE A C 1
ATOM 873 O O . ILE A 1 118 ? -1.997 -10.998 -20.871 1.00 95.50 118 ILE A O 1
ATOM 877 N N . GLY A 1 119 ? -0.455 -12.436 -20.092 1.00 92.06 119 GLY A N 1
ATOM 878 C CA . GLY A 1 119 ? 0.582 -12.121 -21.063 1.00 92.06 119 GLY A CA 1
ATOM 879 C C . GLY A 1 119 ? 1.443 -10.936 -20.649 1.00 92.06 119 GLY A C 1
ATOM 880 O O . GLY A 1 119 ? 1.657 -10.673 -19.464 1.00 92.06 119 GLY A O 1
ATOM 881 N N . THR A 1 120 ? 1.988 -10.258 -21.653 1.00 89.69 120 THR A N 1
ATOM 882 C CA . THR A 1 120 ? 2.992 -9.208 -21.492 1.00 89.69 120 THR A CA 1
ATOM 883 C C . THR A 1 120 ? 2.683 -8.079 -22.466 1.00 89.69 120 THR A C 1
ATOM 885 O O . THR A 1 120 ? 2.419 -8.328 -23.640 1.00 89.69 120 THR A O 1
ATOM 888 N N . ALA A 1 121 ? 2.696 -6.846 -21.974 1.00 87.88 121 ALA A N 1
ATOM 889 C CA . ALA A 1 121 ? 2.655 -5.636 -22.778 1.00 87.88 121 ALA A CA 1
ATOM 890 C C . ALA A 1 121 ? 4.083 -5.179 -23.108 1.00 87.88 121 ALA A C 1
ATOM 892 O O . ALA A 1 121 ? 5.010 -5.395 -22.324 1.00 87.88 121 ALA A O 1
ATOM 893 N N . GLN A 1 122 ? 4.246 -4.536 -24.263 1.00 90.44 122 GLN A N 1
ATOM 894 C CA . GLN A 1 122 ? 5.507 -3.965 -24.730 1.00 90.44 122 GLN A CA 1
ATOM 895 C C . GLN A 1 122 ? 5.344 -2.452 -24.884 1.00 90.44 122 GLN A C 1
ATOM 897 O O . GLN A 1 122 ? 4.399 -1.996 -25.525 1.00 90.44 122 GLN A O 1
ATOM 902 N N . ASN A 1 123 ? 6.275 -1.679 -24.326 1.00 92.75 123 ASN A N 1
ATOM 903 C CA . ASN A 1 123 ? 6.347 -0.232 -24.524 1.00 92.75 123 ASN A CA 1
ATOM 904 C C . ASN A 1 123 ? 7.741 0.163 -25.002 1.00 92.75 123 ASN A C 1
ATOM 906 O O . ASN A 1 123 ? 8.729 -0.227 -24.380 1.00 92.75 123 ASN A O 1
ATOM 910 N N . ILE A 1 124 ? 7.821 0.963 -26.065 1.00 95.25 124 ILE A N 1
ATOM 911 C CA . ILE A 1 124 ? 9.086 1.540 -26.526 1.00 95.25 124 ILE A CA 1
ATOM 912 C C . ILE A 1 124 ? 9.450 2.684 -25.576 1.00 95.25 124 ILE A C 1
ATOM 914 O O . ILE A 1 124 ? 8.741 3.681 -25.477 1.00 95.25 124 ILE A O 1
ATOM 918 N N . ILE A 1 125 ? 10.562 2.528 -24.861 1.00 95.75 125 ILE A N 1
ATOM 919 C CA . ILE A 1 125 ? 11.067 3.506 -23.886 1.00 95.75 125 ILE A CA 1
ATOM 920 C C . ILE A 1 125 ? 12.173 4.403 -24.461 1.00 95.75 125 ILE A C 1
ATOM 922 O O . ILE A 1 125 ? 12.510 5.421 -23.855 1.00 95.75 125 ILE A O 1
ATOM 926 N N . GLU A 1 126 ? 12.742 4.031 -25.611 1.00 96.38 126 GLU A N 1
ATOM 927 C CA . GLU A 1 126 ? 13.654 4.853 -26.415 1.00 96.38 126 GLU A CA 1
ATOM 928 C C . GLU A 1 126 ? 13.625 4.372 -27.875 1.00 96.38 126 GLU A C 1
ATOM 930 O O . GLU A 1 126 ? 13.924 3.212 -28.155 1.00 96.38 126 GLU A O 1
ATOM 935 N N . ASP A 1 127 ? 13.263 5.251 -28.808 1.00 95.31 127 ASP A N 1
ATOM 936 C CA . ASP A 1 127 ? 13.175 4.950 -30.243 1.00 95.31 127 ASP A CA 1
ATOM 937 C C . ASP A 1 127 ? 14.425 5.384 -31.030 1.00 95.31 127 ASP A C 1
ATOM 939 O O . ASP A 1 127 ? 14.569 5.022 -32.198 1.00 95.31 127 ASP A O 1
ATOM 943 N N . PHE A 1 128 ? 15.338 6.122 -30.388 1.00 96.75 128 PHE A N 1
ATOM 944 C CA . PHE A 1 128 ? 16.560 6.676 -30.958 1.00 96.75 128 PHE A CA 1
ATOM 945 C C . PHE A 1 128 ? 16.337 7.600 -32.166 1.00 96.75 128 PHE A C 1
ATOM 947 O O . PHE A 1 128 ? 17.173 7.660 -33.070 1.00 96.75 128 PHE A O 1
ATOM 954 N N . GLN A 1 129 ? 15.235 8.357 -32.183 1.00 96.12 129 GLN A N 1
ATOM 955 C CA . GLN A 1 129 ? 14.985 9.355 -33.233 1.00 96.12 129 GLN A CA 1
ATOM 956 C C . GLN A 1 129 ? 15.638 10.717 -32.948 1.00 96.12 129 GLN A C 1
ATOM 958 O O . GLN A 1 129 ? 15.834 11.520 -33.862 1.00 96.12 129 GLN A O 1
ATOM 963 N N . GLU A 1 130 ? 16.026 10.980 -31.699 1.00 95.88 130 GLU A N 1
ATOM 964 C CA . GLU A 1 130 ? 16.706 12.209 -31.285 1.00 95.88 130 GLU A CA 1
ATOM 965 C C . GLU A 1 130 ? 17.677 11.978 -30.116 1.00 95.88 130 GLU A C 1
ATOM 967 O O . GLU A 1 130 ? 17.523 11.057 -29.314 1.00 95.88 130 GLU A O 1
ATOM 972 N N . ILE A 1 131 ? 18.692 12.842 -29.976 1.00 92.88 131 ILE A N 1
ATOM 973 C CA . ILE A 1 131 ? 19.552 12.830 -28.783 1.00 92.88 131 ILE A CA 1
ATOM 974 C C . ILE A 1 131 ? 18.828 13.549 -27.644 1.00 92.88 131 ILE A C 1
ATOM 976 O O . ILE A 1 131 ? 18.850 14.777 -27.560 1.00 92.88 131 ILE A O 1
ATOM 980 N N . LYS A 1 132 ? 18.247 12.785 -26.717 1.00 91.69 132 LYS A N 1
ATOM 981 C CA . LYS A 1 132 ? 17.617 13.315 -25.500 1.00 91.69 132 LYS A CA 1
ATOM 982 C C . LYS A 1 132 ? 18.306 12.790 -24.247 1.00 91.69 132 LYS A C 1
ATOM 984 O O . LYS A 1 132 ? 18.208 11.611 -23.937 1.00 91.69 132 LYS A O 1
ATOM 989 N N . ASP A 1 133 ? 18.984 13.648 -23.485 1.00 93.81 133 ASP A N 1
ATOM 990 C CA . ASP A 1 133 ? 19.671 13.252 -22.239 1.00 93.81 133 ASP A CA 1
ATOM 991 C C . ASP A 1 133 ? 20.635 12.050 -22.412 1.00 93.81 133 ASP A C 1
ATOM 993 O O . ASP A 1 133 ? 20.813 11.262 -21.482 1.00 93.81 133 ASP A O 1
ATOM 997 N N . MET A 1 134 ? 21.238 11.900 -23.597 1.00 96.75 134 MET A N 1
ATOM 998 C CA . MET A 1 134 ? 22.185 10.834 -23.936 1.00 96.75 134 MET A CA 1
ATOM 999 C C . MET A 1 134 ? 23.577 11.416 -24.187 1.00 96.75 134 MET A C 1
ATOM 1001 O O . MET A 1 134 ? 23.698 12.448 -24.844 1.00 96.75 134 MET A O 1
ATOM 1005 N N . GLU A 1 135 ? 24.623 10.767 -23.681 1.00 96.56 135 GLU A N 1
ATOM 1006 C CA . GLU A 1 135 ? 26.012 11.120 -23.996 1.00 96.56 135 GLU A CA 1
ATOM 1007 C C . GLU A 1 135 ? 26.903 9.879 -24.117 1.00 96.56 135 GLU A C 1
ATOM 1009 O O . GLU A 1 135 ? 26.636 8.872 -23.451 1.00 96.56 135 GLU A O 1
ATOM 1014 N N . PRO A 1 136 ? 27.961 9.934 -24.940 1.00 97.31 136 PRO A N 1
ATOM 1015 C CA . PRO A 1 136 ? 28.971 8.894 -24.944 1.00 97.31 136 PRO A CA 1
ATOM 1016 C C . PRO A 1 136 ? 29.859 8.986 -23.697 1.00 97.31 136 PRO A C 1
ATOM 1018 O O . PRO A 1 136 ? 30.214 10.072 -23.240 1.00 97.31 136 PRO A O 1
ATOM 1021 N N . LEU A 1 137 ? 30.256 7.832 -23.175 1.00 97.75 137 LEU A N 1
ATOM 1022 C CA . LEU A 1 137 ? 31.310 7.683 -22.172 1.00 97.75 137 LEU A CA 1
ATOM 1023 C C . LEU A 1 137 ? 32.161 6.477 -22.564 1.00 97.75 137 LEU A C 1
ATOM 1025 O O . LEU A 1 137 ? 31.660 5.558 -23.212 1.00 97.75 137 LEU A O 1
ATOM 1029 N N . SER A 1 138 ? 33.428 6.446 -22.169 1.00 96.69 138 SER A N 1
ATOM 1030 C CA . SER A 1 138 ? 34.302 5.299 -22.396 1.00 96.69 138 SER A CA 1
ATOM 1031 C C . SER A 1 138 ? 34.999 4.835 -21.124 1.00 96.69 138 SER A C 1
ATOM 1033 O O . SER A 1 138 ? 35.059 5.543 -20.117 1.00 96.69 138 SER A O 1
ATOM 1035 N N . TYR A 1 139 ? 35.486 3.598 -21.160 1.00 95.38 139 TYR A N 1
ATOM 1036 C CA . TYR A 1 139 ? 36.400 3.062 -20.163 1.00 95.38 139 TYR A CA 1
ATOM 1037 C C . TYR A 1 139 ? 37.498 2.245 -20.856 1.00 95.38 139 TYR A C 1
ATOM 1039 O O . TYR A 1 139 ? 37.152 1.374 -21.649 1.00 95.38 139 TYR A O 1
ATOM 1047 N N . PRO A 1 140 ? 38.783 2.453 -20.526 1.00 94.69 140 PRO A N 1
ATOM 1048 C CA . PRO A 1 140 ? 39.285 3.607 -19.780 1.00 94.69 140 PRO A CA 1
ATOM 1049 C C . PRO A 1 140 ? 39.045 4.918 -20.559 1.00 94.69 140 PRO A C 1
ATOM 1051 O O . PRO A 1 140 ? 38.657 4.886 -21.722 1.00 94.69 140 PRO A O 1
ATOM 1054 N N . GLU A 1 141 ? 39.243 6.081 -19.930 1.00 92.00 141 GLU A N 1
ATOM 1055 C CA . GLU A 1 141 ? 38.880 7.393 -20.515 1.00 92.00 141 GLU A CA 1
ATOM 1056 C C . GLU A 1 141 ? 39.561 7.705 -21.863 1.00 92.00 141 GLU A C 1
ATOM 1058 O O . GLU A 1 141 ? 39.093 8.558 -22.613 1.00 92.00 141 GLU A O 1
ATOM 1063 N N . ASN A 1 142 ? 40.667 7.028 -22.186 1.00 89.06 142 ASN A N 1
ATOM 1064 C CA . ASN A 1 142 ? 41.396 7.187 -23.445 1.00 89.06 142 ASN A CA 1
ATOM 1065 C C . ASN A 1 142 ? 40.819 6.369 -24.615 1.00 89.06 142 ASN A C 1
ATOM 1067 O O . ASN A 1 142 ? 41.296 6.522 -25.738 1.00 89.06 142 ASN A O 1
ATOM 1071 N N . VAL A 1 143 ? 39.826 5.509 -24.373 1.00 93.75 143 VAL A N 1
ATOM 1072 C CA . VAL A 1 143 ? 39.100 4.795 -25.432 1.00 93.75 143 VAL A CA 1
ATOM 1073 C C . VAL A 1 143 ? 38.264 5.794 -26.220 1.00 93.75 143 VAL A C 1
ATOM 1075 O O . VAL A 1 143 ? 37.472 6.549 -25.647 1.00 93.75 143 VAL A O 1
ATOM 1078 N N . THR A 1 144 ? 38.424 5.789 -27.544 1.00 94.88 144 THR A N 1
ATOM 1079 C CA . THR A 1 144 ? 37.640 6.665 -28.419 1.00 94.88 144 THR A CA 1
ATOM 1080 C C . THR A 1 144 ? 36.220 6.119 -28.539 1.00 94.88 144 THR A C 1
ATOM 1082 O O . THR A 1 144 ? 36.002 4.951 -28.858 1.00 94.88 144 THR A O 1
ATOM 1085 N N . THR A 1 145 ? 35.237 6.978 -28.283 1.00 96.69 145 THR A N 1
ATOM 1086 C CA . THR A 1 145 ? 33.809 6.661 -28.362 1.00 96.69 145 THR A CA 1
ATOM 1087 C C . THR A 1 145 ? 33.045 7.850 -28.927 1.00 96.69 145 THR A C 1
ATOM 1089 O O . THR A 1 145 ? 33.434 9.003 -28.732 1.00 96.69 145 THR A O 1
ATOM 1092 N N . ASN A 1 146 ? 31.946 7.581 -29.624 1.00 97.31 146 ASN A N 1
ATOM 1093 C CA . ASN A 1 146 ? 30.973 8.607 -29.970 1.00 97.31 146 ASN A CA 1
ATOM 1094 C C . ASN A 1 146 ? 29.576 7.998 -30.046 1.00 97.31 146 ASN A C 1
ATOM 1096 O O . ASN A 1 146 ? 29.421 6.889 -30.555 1.00 97.31 146 ASN A O 1
ATOM 1100 N N . PHE A 1 147 ? 28.566 8.750 -29.616 1.00 97.81 147 PHE A N 1
ATOM 1101 C CA . PHE A 1 147 ? 27.167 8.387 -29.793 1.00 97.81 147 PHE A CA 1
ATOM 1102 C C . PHE A 1 147 ? 26.453 9.478 -30.586 1.00 97.81 147 PHE A C 1
ATOM 1104 O O . PHE A 1 147 ? 26.501 10.649 -30.212 1.00 97.81 147 PHE A O 1
ATOM 1111 N N . GLU A 1 148 ? 25.797 9.101 -31.679 1.00 97.44 148 GLU A N 1
ATOM 1112 C CA . GLU A 1 148 ? 25.076 10.025 -32.557 1.00 97.44 148 GLU A CA 1
ATOM 1113 C C . GLU A 1 148 ? 23.762 9.417 -33.057 1.00 97.44 148 GLU A C 1
ATOM 1115 O O . GLU A 1 148 ? 23.626 8.198 -33.111 1.00 97.44 148 GLU A O 1
ATOM 1120 N N . ILE A 1 149 ? 22.804 10.260 -33.452 1.00 97.88 149 ILE A N 1
ATOM 1121 C CA . ILE A 1 149 ? 21.653 9.823 -34.251 1.00 97.88 149 ILE A CA 1
ATOM 1122 C C . ILE A 1 149 ? 22.002 9.994 -35.727 1.00 97.88 149 ILE A C 1
ATOM 1124 O O . ILE A 1 149 ? 22.495 11.047 -36.136 1.00 97.88 149 ILE A O 1
ATOM 1128 N N . THR A 1 150 ? 21.762 8.962 -36.532 1.00 97.19 150 THR A N 1
ATOM 1129 C CA . THR A 1 150 ? 22.111 8.956 -37.958 1.00 97.19 150 THR A CA 1
ATOM 1130 C C . THR A 1 150 ? 21.085 8.195 -38.790 1.00 97.19 150 THR A C 1
ATOM 1132 O O . THR A 1 150 ? 20.201 7.540 -38.244 1.00 97.19 150 THR A O 1
ATOM 1135 N N . SER A 1 151 ? 21.196 8.274 -40.116 1.00 96.19 151 SER A N 1
ATOM 1136 C CA . SER A 1 151 ? 20.373 7.470 -41.020 1.00 96.19 151 SER A CA 1
ATOM 1137 C C . SER A 1 151 ? 20.688 5.984 -40.870 1.00 96.19 151 SER A C 1
ATOM 1139 O O . SER A 1 151 ? 21.853 5.589 -40.789 1.00 96.19 151 SER A O 1
ATOM 1141 N N . THR A 1 152 ? 19.640 5.167 -40.859 1.00 93.69 152 THR A N 1
ATOM 1142 C CA . THR A 1 152 ? 19.770 3.717 -40.695 1.00 93.69 152 THR A CA 1
ATOM 1143 C C . THR A 1 152 ? 20.567 3.051 -41.831 1.00 93.69 152 THR A C 1
ATOM 1145 O O . THR A 1 152 ? 20.395 3.434 -42.994 1.00 93.69 152 THR A O 1
ATOM 1148 N N . PRO A 1 153 ? 21.430 2.052 -41.540 1.00 89.75 153 PRO A N 1
ATOM 1149 C CA . PRO A 1 153 ? 22.087 1.252 -42.578 1.00 89.75 153 PRO A CA 1
ATOM 1150 C C . PRO A 1 153 ? 21.088 0.411 -43.390 1.00 89.75 153 PRO A C 1
ATOM 1152 O O . PRO A 1 153 ? 21.313 0.162 -44.573 1.00 89.75 153 PRO A O 1
ATOM 1155 N N . GLU A 1 154 ? 19.983 -0.003 -42.766 1.00 92.88 154 GLU A N 1
ATOM 1156 C CA . GLU A 1 154 ? 18.891 -0.765 -43.371 1.00 92.88 154 GLU A CA 1
ATOM 1157 C C . GLU A 1 154 ? 17.585 -0.419 -42.644 1.00 92.88 154 GLU A C 1
ATOM 1159 O O . GLU A 1 154 ? 17.531 -0.464 -41.418 1.00 92.88 154 GLU A O 1
ATOM 1164 N N . LEU A 1 155 ? 16.527 -0.048 -43.369 1.00 93.00 155 LEU A N 1
ATOM 1165 C CA . LEU A 1 155 ? 15.268 0.370 -42.745 1.00 93.00 155 LEU A CA 1
ATOM 1166 C C . LEU A 1 155 ? 14.583 -0.803 -42.023 1.00 93.00 155 LEU A C 1
ATOM 1168 O O . LEU A 1 155 ? 14.194 -1.768 -42.678 1.00 93.00 155 LEU A O 1
ATOM 1172 N N . LEU A 1 156 ? 14.395 -0.677 -40.704 1.00 92.12 156 LEU A N 1
ATOM 1173 C CA . LEU A 1 156 ? 13.605 -1.598 -39.883 1.00 92.12 156 LEU A CA 1
ATOM 1174 C C . LEU A 1 156 ? 12.223 -1.004 -39.569 1.00 92.12 156 LEU A C 1
ATOM 1176 O O . LEU A 1 156 ? 11.234 -1.445 -40.153 1.00 92.12 156 LEU A O 1
ATOM 1180 N N . PHE A 1 157 ? 12.157 0.021 -38.705 1.00 92.50 157 PHE A N 1
ATOM 1181 C CA . PHE A 1 157 ? 10.910 0.731 -38.382 1.00 92.50 157 PHE A CA 1
ATOM 1182 C C . PHE A 1 157 ? 10.990 2.232 -38.692 1.00 92.50 157 PHE A C 1
ATOM 1184 O O . PHE A 1 157 ? 10.065 2.784 -39.290 1.00 92.50 157 PHE A O 1
ATOM 1191 N N . HIS A 1 158 ? 12.102 2.883 -38.346 1.00 93.44 158 HIS A N 1
ATOM 1192 C CA . HIS A 1 158 ? 12.295 4.327 -38.450 1.00 93.44 158 HIS A CA 1
ATOM 1193 C C . HIS A 1 158 ? 13.504 4.693 -39.332 1.00 93.44 158 HIS A C 1
ATOM 1195 O O . HIS A 1 158 ? 14.438 3.907 -39.499 1.00 93.44 158 HIS A O 1
ATOM 1201 N N . PRO A 1 159 ? 13.522 5.902 -39.930 1.00 94.25 159 PRO A N 1
ATOM 1202 C CA . PRO A 1 159 ? 14.610 6.321 -40.815 1.00 94.25 159 PRO A CA 1
ATOM 1203 C C . PRO A 1 159 ? 15.900 6.710 -40.075 1.00 94.25 159 PRO A C 1
ATOM 1205 O O . PRO A 1 159 ? 16.962 6.763 -40.706 1.00 94.25 159 PRO A O 1
ATOM 1208 N N . LEU A 1 160 ? 15.815 7.009 -38.774 1.00 97.75 160 LEU A N 1
ATOM 1209 C CA . LEU A 1 160 ? 16.952 7.353 -37.922 1.00 97.75 160 LEU A CA 1
ATOM 1210 C C . LEU A 1 160 ? 17.170 6.285 -36.851 1.00 97.75 160 LEU A C 1
ATOM 1212 O O . LEU A 1 160 ? 16.231 5.608 -36.446 1.00 97.75 160 LEU A O 1
ATOM 1216 N N . VAL A 1 161 ? 18.416 6.145 -36.407 1.00 97.50 161 VAL A N 1
ATOM 1217 C CA . VAL A 1 161 ? 18.840 5.173 -35.393 1.00 97.50 161 VAL A CA 1
ATOM 1218 C C . VAL A 1 161 ? 19.957 5.749 -34.533 1.00 97.50 161 VAL A C 1
ATOM 1220 O O . VAL A 1 161 ? 20.695 6.646 -34.959 1.00 97.50 161 VAL A O 1
ATOM 1223 N N . GLY A 1 162 ? 20.127 5.191 -33.336 1.00 97.19 162 GLY A N 1
ATOM 1224 C CA . GLY A 1 162 ? 21.260 5.491 -32.471 1.00 97.19 162 GLY A CA 1
ATOM 1225 C C . GLY A 1 162 ? 22.491 4.739 -32.950 1.00 97.19 162 GLY A C 1
ATOM 1226 O O . GLY A 1 162 ? 22.423 3.541 -33.195 1.00 97.19 162 GLY A O 1
ATOM 1227 N N . LYS A 1 163 ? 23.624 5.421 -33.071 1.00 97.12 163 LYS A N 1
ATOM 1228 C CA . LYS A 1 163 ? 24.896 4.844 -33.501 1.00 97.12 163 LYS A CA 1
ATOM 1229 C C . LYS A 1 163 ? 25.951 5.060 -32.432 1.00 97.12 163 LYS A C 1
ATOM 1231 O O . LYS A 1 163 ? 26.295 6.200 -32.127 1.00 97.12 163 LYS A O 1
ATOM 1236 N N . LEU A 1 164 ? 26.495 3.966 -31.910 1.00 97.12 164 LEU A N 1
ATOM 1237 C CA . LEU A 1 164 ? 27.613 3.967 -30.975 1.00 97.12 164 LEU A CA 1
ATOM 1238 C C . LEU A 1 164 ? 28.886 3.522 -31.701 1.00 97.12 164 LEU A C 1
ATOM 1240 O O . LEU A 1 164 ? 29.022 2.358 -32.073 1.00 97.12 164 LEU A O 1
ATOM 1244 N N . LYS A 1 165 ? 29.825 4.450 -31.887 1.00 96.19 165 LYS A N 1
ATOM 1245 C CA . LYS A 1 165 ? 31.177 4.175 -32.387 1.00 96.19 165 LYS A CA 1
ATOM 1246 C C . LYS A 1 165 ? 32.096 3.821 -31.225 1.00 96.19 165 LYS A C 1
ATOM 1248 O O . LYS A 1 165 ? 31.983 4.401 -30.140 1.00 96.19 165 LYS A O 1
ATOM 1253 N N . TYR A 1 166 ? 33.016 2.899 -31.458 1.00 95.38 166 TYR A N 1
ATOM 1254 C CA . TYR A 1 166 ? 33.992 2.472 -30.466 1.00 95.38 166 TYR A CA 1
ATOM 1255 C C . TYR A 1 166 ? 35.341 2.173 -31.121 1.00 95.38 166 TYR A C 1
ATOM 1257 O O . TYR A 1 166 ? 35.410 1.763 -32.279 1.00 95.38 166 TYR A O 1
ATOM 1265 N N . ASP A 1 167 ? 36.412 2.371 -30.359 1.00 95.19 167 ASP A N 1
ATOM 1266 C CA . ASP A 1 167 ? 37.761 1.955 -30.723 1.00 95.19 167 ASP A CA 1
ATOM 1267 C C . ASP A 1 167 ? 38.450 1.334 -29.507 1.00 95.19 167 ASP A C 1
ATOM 1269 O O . ASP A 1 167 ? 38.868 2.044 -28.590 1.00 95.19 167 ASP A O 1
ATOM 1273 N N . PHE A 1 168 ? 38.529 0.004 -29.496 1.00 95.06 168 PHE A N 1
ATOM 1274 C CA . PHE A 1 168 ? 39.156 -0.777 -28.436 1.00 95.06 168 PHE A CA 1
ATOM 1275 C C . PHE A 1 168 ? 40.604 -1.159 -28.765 1.00 95.06 168 PHE A C 1
ATOM 1277 O O . PHE A 1 168 ? 41.165 -2.029 -28.111 1.00 95.06 168 PHE A O 1
ATOM 1284 N N . SER A 1 169 ? 41.253 -0.504 -29.734 1.00 90.50 169 SER A N 1
ATOM 1285 C CA . SER A 1 169 ? 42.652 -0.782 -30.105 1.00 90.50 169 SER A CA 1
ATOM 1286 C C . SER A 1 169 ? 43.702 -0.326 -29.073 1.00 90.50 169 SER A C 1
ATOM 1288 O O . SER A 1 169 ? 44.901 -0.366 -29.351 1.00 90.50 169 SER A O 1
ATOM 1290 N N . GLY A 1 170 ? 43.279 0.118 -27.884 1.00 84.94 170 GLY A N 1
ATOM 1291 C CA . GLY A 1 170 ? 44.175 0.475 -26.788 1.00 84.94 170 GLY A CA 1
ATOM 1292 C C . GLY A 1 170 ? 44.786 -0.734 -26.069 1.00 84.94 170 GLY A C 1
ATOM 1293 O O . GLY A 1 170 ? 44.406 -1.880 -26.281 1.00 84.94 170 GLY A O 1
ATOM 1294 N N . ASP A 1 171 ? 45.708 -0.462 -25.143 1.00 84.31 171 ASP A N 1
ATOM 1295 C CA . ASP A 1 171 ? 46.477 -1.498 -24.428 1.00 84.31 171 ASP A CA 1
ATOM 1296 C C . ASP A 1 171 ? 45.770 -2.068 -23.177 1.00 84.31 171 ASP A C 1
ATOM 1298 O O . ASP A 1 171 ? 46.343 -2.863 -22.427 1.00 84.31 171 ASP A O 1
ATOM 1302 N N . ALA A 1 172 ? 44.546 -1.622 -22.877 1.00 84.38 172 ALA A N 1
ATOM 1303 C CA . ALA A 1 172 ? 43.842 -1.998 -21.653 1.00 84.38 172 ALA A CA 1
ATOM 1304 C C . ALA A 1 172 ? 43.139 -3.352 -21.797 1.00 84.38 172 ALA A C 1
ATOM 1306 O O . ALA A 1 172 ? 42.448 -3.590 -22.780 1.00 84.38 172 ALA A O 1
ATOM 1307 N N . SER A 1 173 ? 43.214 -4.202 -20.765 1.00 87.00 173 SER A N 1
ATOM 1308 C CA . SER A 1 173 ? 42.611 -5.548 -20.766 1.00 87.00 173 SER A CA 1
ATOM 1309 C C . SER A 1 173 ? 41.078 -5.560 -20.757 1.00 87.00 173 SER A C 1
ATOM 1311 O O . SER A 1 173 ? 40.462 -6.614 -20.872 1.00 87.00 173 SER A O 1
ATOM 1313 N N . THR A 1 174 ? 40.434 -4.416 -20.540 1.00 94.75 174 THR A N 1
ATOM 1314 C CA . THR A 1 174 ? 38.983 -4.264 -20.653 1.00 94.75 174 THR A CA 1
ATOM 1315 C C . THR A 1 174 ? 38.691 -2.874 -21.170 1.00 94.75 174 THR A C 1
ATOM 1317 O O . THR A 1 174 ? 39.115 -1.894 -20.557 1.00 94.75 174 THR A O 1
ATOM 1320 N N . GLN A 1 175 ? 37.967 -2.802 -22.279 1.00 96.69 175 GLN A N 1
ATOM 1321 C CA . GLN A 1 175 ? 37.606 -1.550 -22.929 1.00 96.69 175 GLN A CA 1
ATOM 1322 C C . GLN A 1 175 ? 36.105 -1.535 -23.205 1.00 96.69 175 GLN A C 1
ATOM 1324 O O . GLN A 1 175 ? 35.523 -2.556 -23.564 1.00 96.69 175 GLN A O 1
ATOM 1329 N N . ALA A 1 176 ? 35.457 -0.399 -22.965 1.00 97.44 176 ALA A N 1
ATOM 1330 C CA . ALA A 1 176 ? 34.016 -0.255 -23.090 1.00 97.44 176 ALA A CA 1
ATOM 1331 C C . ALA A 1 176 ? 33.624 1.112 -23.644 1.00 97.44 176 ALA A C 1
ATOM 1333 O O . ALA A 1 176 ? 34.247 2.133 -23.350 1.00 97.44 176 ALA A O 1
ATOM 1334 N N . SER A 1 177 ? 32.542 1.109 -24.414 1.00 97.75 177 SER A N 1
ATOM 1335 C CA . SER A 1 177 ? 31.923 2.282 -25.020 1.00 97.75 177 SER A CA 1
ATOM 1336 C C . SER A 1 177 ? 30.462 2.312 -24.584 1.00 97.75 177 SER A C 1
ATOM 1338 O O . SER A 1 177 ? 29.744 1.327 -24.764 1.00 97.75 177 SER A O 1
ATOM 1340 N N . TYR A 1 178 ? 30.036 3.403 -23.953 1.00 98.06 178 TYR A N 1
ATOM 1341 C CA . TYR A 1 178 ? 28.732 3.531 -23.311 1.00 98.06 178 TYR A CA 1
ATOM 1342 C C . TYR A 1 178 ? 27.899 4.616 -23.985 1.00 98.06 178 TYR A C 1
ATOM 1344 O O . TYR A 1 178 ? 28.369 5.735 -24.167 1.00 98.06 178 TYR A O 1
ATOM 1352 N N . THR A 1 179 ? 26.619 4.330 -24.201 1.00 98.12 179 THR A N 1
ATOM 1353 C CA . THR A 1 179 ? 25.570 5.348 -24.280 1.00 98.12 179 THR A CA 1
ATOM 1354 C C . THR A 1 179 ? 25.000 5.545 -22.878 1.00 98.12 179 THR A C 1
ATOM 1356 O O . THR A 1 179 ? 24.400 4.629 -22.309 1.00 98.12 179 THR A O 1
ATOM 1359 N N . VAL A 1 180 ? 25.204 6.726 -22.294 1.00 98.19 180 VAL A N 1
ATOM 1360 C CA . VAL A 1 180 ? 24.759 7.073 -20.937 1.00 98.19 180 VAL A CA 1
ATOM 1361 C C . VAL A 1 180 ? 23.472 7.883 -20.991 1.00 98.19 180 VAL A C 1
ATOM 1363 O O . VAL A 1 180 ? 23.436 8.946 -21.599 1.00 98.19 180 VAL A O 1
ATOM 1366 N N . PHE A 1 181 ? 22.440 7.435 -20.276 1.00 97.56 181 PHE A N 1
ATOM 1367 C CA . PHE A 1 181 ? 21.202 8.185 -20.067 1.00 97.56 181 PHE A CA 1
ATOM 1368 C C . PHE A 1 181 ? 21.335 9.058 -18.807 1.00 97.56 181 PHE A C 1
ATOM 1370 O O . PHE A 1 181 ? 21.174 8.565 -17.686 1.00 97.56 181 PHE A O 1
ATOM 1377 N N . LYS A 1 182 ? 21.617 10.362 -18.958 1.00 95.44 182 LYS A N 1
ATOM 1378 C CA . LYS A 1 182 ? 21.935 11.294 -17.848 1.00 95.44 182 LYS A CA 1
ATOM 1379 C C . LYS A 1 182 ? 20.889 11.294 -16.740 1.00 95.44 182 LYS A C 1
ATOM 1381 O O . LYS A 1 182 ? 21.221 11.184 -15.559 1.00 95.44 182 LYS A O 1
ATOM 1386 N N . LYS A 1 183 ? 19.619 11.384 -17.132 1.00 93.81 183 LYS A N 1
ATOM 1387 C CA . LYS A 1 183 ? 18.471 11.346 -16.213 1.00 93.81 183 LYS A CA 1
ATOM 1388 C C . LYS A 1 183 ? 17.930 9.931 -15.979 1.00 93.81 183 LYS A C 1
ATOM 1390 O O . LYS A 1 183 ? 16.996 9.767 -15.208 1.00 93.81 183 LYS A O 1
ATOM 1395 N N . GLY A 1 184 ? 18.531 8.921 -16.611 1.00 94.12 184 GLY A N 1
ATOM 1396 C CA . GLY A 1 184 ? 17.977 7.576 -16.724 1.00 94.12 184 GLY A CA 1
ATOM 1397 C C . GLY A 1 184 ? 16.786 7.499 -17.686 1.00 94.12 184 GLY A C 1
ATOM 1398 O O . GLY A 1 184 ? 16.233 8.516 -18.113 1.00 94.12 184 GLY A O 1
ATOM 1399 N N . ARG A 1 185 ? 16.398 6.276 -18.045 1.00 95.56 185 ARG A N 1
ATOM 1400 C CA . ARG A 1 185 ? 15.081 5.961 -18.613 1.00 95.56 185 ARG A CA 1
ATOM 1401 C C . ARG A 1 185 ? 14.314 5.156 -17.573 1.00 95.56 185 ARG A C 1
ATOM 1403 O O . ARG A 1 185 ? 14.728 4.045 -17.246 1.00 95.56 185 ARG A O 1
ATOM 1410 N N . CYS A 1 186 ? 13.256 5.742 -17.018 1.00 95.44 186 CYS A N 1
ATOM 1411 C CA . CYS A 1 186 ? 12.412 5.070 -16.035 1.00 95.44 186 CYS A CA 1
ATOM 1412 C C . CYS A 1 186 ? 11.661 3.926 -16.720 1.00 95.44 186 CYS A C 1
ATOM 1414 O O . CYS A 1 186 ? 11.023 4.142 -17.751 1.00 95.44 186 CYS A O 1
ATOM 1416 N N . LEU A 1 187 ? 11.772 2.720 -16.172 1.00 96.00 187 LEU A N 1
ATOM 1417 C CA . LEU A 1 187 ? 11.057 1.559 -16.682 1.00 96.00 187 LEU A CA 1
ATOM 1418 C C . LEU A 1 187 ? 9.616 1.573 -16.149 1.00 96.00 187 LEU A C 1
ATOM 1420 O O . LEU A 1 187 ? 9.421 1.921 -14.980 1.00 96.00 187 LEU A O 1
ATOM 1424 N N . PRO A 1 188 ? 8.611 1.175 -16.954 1.00 93.44 188 PRO A N 1
ATOM 1425 C CA . PRO A 1 188 ? 7.266 0.917 -16.449 1.00 93.44 188 PRO A CA 1
ATOM 1426 C C . PRO A 1 188 ? 7.288 -0.022 -15.237 1.00 93.44 188 PRO A C 1
ATOM 1428 O O . PRO A 1 188 ? 8.111 -0.945 -15.158 1.00 93.44 188 PRO A O 1
ATOM 1431 N N . GLU A 1 189 ? 6.382 0.202 -14.287 1.00 89.44 189 GLU A N 1
ATOM 1432 C CA . GLU A 1 189 ? 6.295 -0.630 -13.089 1.00 89.44 189 GLU A CA 1
ATOM 1433 C C . GLU A 1 189 ? 6.057 -2.101 -13.468 1.00 89.44 189 GLU A C 1
ATOM 1435 O O . GLU A 1 189 ? 5.266 -2.419 -14.353 1.00 89.44 189 GLU A O 1
ATOM 1440 N N . GLY A 1 190 ? 6.776 -3.015 -12.812 1.00 88.50 190 GLY A N 1
ATOM 1441 C CA . GLY A 1 190 ? 6.663 -4.448 -13.093 1.00 88.50 190 GLY A CA 1
ATOM 1442 C C . GLY A 1 190 ? 7.390 -4.918 -14.358 1.00 88.50 190 GLY A C 1
ATOM 1443 O O . GLY A 1 190 ? 7.210 -6.071 -14.744 1.00 88.50 190 GLY A O 1
ATOM 1444 N N . THR A 1 191 ? 8.223 -4.080 -14.991 1.00 93.69 191 THR A N 1
ATOM 1445 C CA . THR A 1 191 ? 9.074 -4.507 -16.117 1.00 93.69 191 THR A CA 1
ATOM 1446 C C . THR A 1 191 ? 9.905 -5.737 -15.744 1.00 93.69 191 THR A C 1
ATOM 1448 O O . THR A 1 191 ? 10.689 -5.706 -14.796 1.00 93.69 191 THR A O 1
ATOM 1451 N N . SER A 1 192 ? 9.741 -6.807 -16.520 1.00 92.56 192 SER A N 1
ATOM 1452 C CA . SER A 1 192 ? 10.405 -8.104 -16.340 1.00 92.56 192 SER A CA 1
ATOM 1453 C C . SER A 1 192 ? 11.519 -8.344 -17.356 1.00 92.56 192 SER A C 1
ATOM 1455 O O . SER A 1 192 ? 12.444 -9.104 -17.076 1.00 92.56 192 SER A O 1
ATOM 1457 N N . LYS A 1 193 ? 11.470 -7.674 -18.515 1.00 95.25 193 LYS A N 1
ATOM 1458 C CA . LYS A 1 193 ? 12.513 -7.737 -19.541 1.00 95.25 193 LYS A CA 1
ATOM 1459 C C . LYS A 1 193 ? 12.708 -6.406 -20.257 1.00 95.25 193 LYS A C 1
ATOM 1461 O O . LYS A 1 193 ? 11.788 -5.591 -20.331 1.00 95.25 193 LYS A O 1
ATOM 1466 N N . LEU A 1 194 ? 13.887 -6.238 -20.844 1.00 97.88 194 LEU A N 1
ATOM 1467 C CA . LEU A 1 194 ? 14.163 -5.246 -21.880 1.00 97.88 194 LEU A CA 1
ATOM 1468 C C . LEU A 1 194 ? 14.398 -5.950 -23.213 1.00 97.88 194 LEU A C 1
ATOM 1470 O O . LEU A 1 194 ? 15.011 -7.013 -23.228 1.00 97.88 194 LEU A O 1
ATOM 1474 N N . GLY A 1 195 ? 13.956 -5.331 -24.304 1.00 97.94 195 GLY A N 1
ATOM 1475 C CA . GLY A 1 195 ? 14.287 -5.706 -25.679 1.00 97.94 195 GLY A CA 1
ATOM 1476 C C . GLY A 1 195 ? 14.971 -4.549 -26.385 1.00 97.94 195 GLY A C 1
ATOM 1477 O O . GLY A 1 195 ? 14.641 -3.395 -26.129 1.00 97.94 195 GLY A O 1
ATOM 1478 N N . LEU A 1 196 ? 15.934 -4.831 -27.252 1.00 98.31 196 LEU A N 1
ATOM 1479 C CA . LEU A 1 196 ? 16.614 -3.819 -28.054 1.00 98.31 196 LEU A CA 1
ATOM 1480 C C . LEU A 1 196 ? 16.857 -4.359 -29.458 1.00 98.31 196 LEU A C 1
ATOM 1482 O O . LEU A 1 196 ? 17.431 -5.439 -29.600 1.00 98.31 196 LEU A O 1
ATOM 1486 N N . TRP A 1 197 ? 16.486 -3.599 -30.489 1.00 97.94 197 TRP A N 1
ATOM 1487 C CA . TRP A 1 197 ? 16.881 -3.924 -31.855 1.00 97.94 197 TRP A CA 1
ATOM 1488 C C . TRP A 1 197 ? 18.304 -3.453 -32.111 1.00 97.94 197 TRP A C 1
ATOM 1490 O O . TRP A 1 197 ? 18.663 -2.306 -31.843 1.00 97.94 197 TRP A O 1
ATOM 1500 N N . VAL A 1 198 ? 19.126 -4.373 -32.612 1.00 97.56 198 VAL A N 1
ATOM 1501 C CA . VAL A 1 198 ? 20.561 -4.169 -32.791 1.00 97.56 198 VAL A CA 1
ATOM 1502 C C . VAL A 1 198 ? 20.985 -4.631 -34.179 1.00 97.56 198 VAL A C 1
ATOM 1504 O O . VAL A 1 198 ? 20.752 -5.782 -34.565 1.00 97.56 198 VAL A O 1
ATOM 1507 N N . TYR A 1 199 ? 21.646 -3.744 -34.920 1.00 96.19 199 TYR A N 1
ATOM 1508 C CA . TYR A 1 199 ? 22.219 -4.069 -36.223 1.00 96.19 199 TYR A CA 1
ATOM 1509 C C . TYR A 1 199 ? 23.626 -4.647 -36.041 1.00 96.19 199 TYR A C 1
ATOM 1511 O O . TYR A 1 199 ? 24.537 -3.950 -35.592 1.00 96.19 199 TYR A O 1
ATOM 1519 N N . GLY A 1 200 ? 23.802 -5.931 -36.358 1.00 85.12 200 GLY A N 1
ATOM 1520 C CA . GLY A 1 200 ? 25.003 -6.686 -35.981 1.00 85.12 200 GLY A CA 1
ATOM 1521 C C . GLY A 1 200 ? 26.233 -6.487 -36.878 1.00 85.12 200 GLY A C 1
ATOM 1522 O O . GLY A 1 200 ? 27.351 -6.737 -36.428 1.00 85.12 200 GLY A O 1
ATOM 1523 N N . ASN A 1 201 ? 26.065 -5.974 -38.107 1.00 74.62 201 ASN A N 1
ATOM 1524 C CA . ASN A 1 201 ? 27.159 -5.704 -39.060 1.00 74.62 201 ASN A CA 1
ATOM 1525 C C . ASN A 1 201 ? 27.995 -4.475 -38.638 1.00 74.62 201 ASN A C 1
ATOM 1527 O O . ASN A 1 201 ? 27.961 -3.434 -39.294 1.00 74.62 201 ASN A O 1
ATOM 1531 N N . GLY A 1 202 ? 28.721 -4.610 -37.529 1.00 66.19 202 GLY A N 1
ATOM 1532 C CA . GLY A 1 202 ? 29.594 -3.591 -36.944 1.00 66.19 202 GLY A CA 1
ATOM 1533 C C . GLY A 1 202 ? 29.842 -3.739 -35.433 1.00 66.19 202 GLY A C 1
ATOM 1534 O O . GLY A 1 202 ? 30.576 -2.936 -34.869 1.00 66.19 202 GLY A O 1
ATOM 1535 N N . GLY A 1 203 ? 29.268 -4.763 -34.777 1.00 63.12 203 GLY A N 1
ATOM 1536 C CA . GLY A 1 203 ? 29.507 -5.070 -33.357 1.00 63.12 203 GLY A CA 1
ATOM 1537 C C . GLY A 1 203 ? 30.652 -6.053 -33.070 1.00 63.12 203 GLY A C 1
ATOM 1538 O O . GLY A 1 203 ? 30.859 -6.387 -31.905 1.00 63.12 203 GLY A O 1
ATOM 1539 N N . ASN A 1 204 ? 31.336 -6.545 -34.111 1.00 82.62 204 ASN A N 1
ATOM 1540 C CA . ASN A 1 204 ? 32.557 -7.373 -34.088 1.00 82.62 204 ASN A CA 1
ATOM 1541 C C . ASN A 1 204 ? 32.610 -8.515 -33.048 1.00 82.62 204 ASN A C 1
ATOM 1543 O O . ASN A 1 204 ? 33.674 -8.912 -32.585 1.00 82.62 204 ASN A O 1
ATOM 1547 N N . GLY A 1 205 ? 31.464 -9.097 -32.680 1.00 89.88 205 GLY A N 1
ATOM 1548 C CA . GLY A 1 205 ? 31.404 -10.176 -31.692 1.00 89.88 205 GLY A CA 1
ATOM 1549 C C . GLY A 1 205 ? 31.575 -9.736 -30.234 1.00 89.88 205 GLY A C 1
ATOM 1550 O O . GLY A 1 205 ? 31.624 -10.610 -29.364 1.00 89.88 205 GLY A O 1
ATOM 1551 N N . HIS A 1 206 ? 31.608 -8.431 -29.948 1.00 95.50 206 HIS A N 1
ATOM 1552 C CA . HIS A 1 206 ? 31.742 -7.896 -28.591 1.00 95.50 206 HIS A CA 1
ATOM 1553 C C . HIS A 1 206 ? 30.504 -8.145 -27.724 1.00 95.50 206 HIS A C 1
ATOM 1555 O O . HIS A 1 206 ? 29.412 -8.473 -28.205 1.00 95.50 206 HIS A O 1
ATOM 1561 N N . TRP A 1 207 ? 30.665 -7.941 -26.415 1.00 96.94 207 TRP A N 1
ATOM 1562 C CA . TRP A 1 207 ? 29.614 -8.146 -25.427 1.00 96.94 207 TRP A CA 1
ATOM 1563 C C . TRP A 1 207 ? 28.740 -6.893 -25.289 1.00 96.94 207 TRP A C 1
ATOM 1565 O O . TRP A 1 207 ? 29.190 -5.848 -24.818 1.00 96.94 207 TRP A O 1
ATOM 1575 N N . LEU A 1 208 ? 27.457 -7.014 -25.644 1.00 98.00 208 LEU A N 1
ATOM 1576 C CA . LEU A 1 208 ? 26.452 -5.965 -25.481 1.00 98.00 208 LEU A CA 1
ATOM 1577 C C . LEU A 1 208 ? 25.710 -6.099 -24.147 1.00 98.00 208 LEU A C 1
ATOM 1579 O O . LEU A 1 208 ? 25.189 -7.164 -23.784 1.00 98.00 208 LEU A O 1
ATOM 1583 N N . ARG A 1 209 ? 25.643 -4.991 -23.413 1.00 98.31 209 ARG A N 1
ATOM 1584 C CA . ARG A 1 209 ? 25.170 -4.948 -22.030 1.00 98.31 209 ARG A CA 1
ATOM 1585 C C . ARG A 1 209 ? 24.311 -3.727 -21.744 1.00 98.31 209 ARG A C 1
ATOM 1587 O O . ARG A 1 209 ? 24.344 -2.731 -22.462 1.00 98.31 209 ARG A O 1
ATOM 1594 N N . ALA A 1 210 ? 23.583 -3.811 -20.638 1.00 98.50 210 ALA A N 1
ATOM 1595 C CA . ALA A 1 210 ? 22.842 -2.703 -20.059 1.00 98.50 210 ALA A CA 1
ATOM 1596 C C . ALA A 1 210 ? 23.127 -2.579 -18.556 1.00 98.50 210 ALA A C 1
ATOM 1598 O O . ALA A 1 210 ? 23.492 -3.552 -17.898 1.00 98.50 210 ALA A O 1
ATOM 1599 N N . LEU A 1 211 ? 22.965 -1.377 -18.010 1.00 98.44 211 LEU A N 1
ATOM 1600 C CA . LEU A 1 211 ? 23.028 -1.108 -16.573 1.00 98.44 211 LEU A CA 1
ATOM 1601 C C . LEU A 1 211 ? 21.710 -0.488 -16.131 1.00 98.44 211 LEU A C 1
ATOM 1603 O O . LEU A 1 211 ? 21.363 0.595 -16.607 1.00 98.44 211 LEU A O 1
ATOM 1607 N N . VAL A 1 212 ? 21.023 -1.135 -15.194 1.00 98.56 212 VAL A N 1
ATOM 1608 C CA . VAL A 1 212 ? 19.845 -0.580 -14.521 1.00 98.56 212 VAL A CA 1
ATOM 1609 C C . VAL A 1 212 ? 20.156 -0.275 -13.058 1.00 98.56 212 VAL A C 1
ATOM 1611 O O . VAL A 1 212 ? 21.027 -0.905 -12.458 1.00 98.56 212 VAL A O 1
ATOM 1614 N N . VAL A 1 213 ? 19.460 0.709 -12.493 1.00 98.12 213 VAL A N 1
ATOM 1615 C CA . VAL A 1 213 ? 19.620 1.146 -11.101 1.00 98.12 213 VAL A CA 1
ATOM 1616 C C . VAL A 1 213 ? 18.252 1.311 -10.458 1.00 98.12 213 VAL A C 1
ATOM 1618 O O . VAL A 1 213 ? 17.361 1.924 -11.047 1.00 98.12 213 VAL A O 1
ATOM 1621 N N . ASP A 1 214 ? 18.090 0.760 -9.262 1.00 97.38 214 ASP A N 1
ATOM 1622 C CA . ASP A 1 214 ? 16.841 0.809 -8.503 1.00 97.38 214 ASP A CA 1
ATOM 1623 C C . ASP A 1 214 ? 16.729 2.067 -7.615 1.00 97.38 214 ASP A C 1
ATOM 1625 O O . ASP A 1 214 ? 17.651 2.888 -7.546 1.00 97.38 214 ASP A O 1
ATOM 1629 N N . ASN A 1 215 ? 15.601 2.236 -6.917 1.00 95.00 215 ASN A N 1
ATOM 1630 C CA . ASN A 1 215 ? 15.344 3.429 -6.100 1.00 95.00 215 ASN A CA 1
ATOM 1631 C C . ASN A 1 215 ? 16.272 3.591 -4.875 1.00 95.00 215 ASN A C 1
ATOM 1633 O O . ASN A 1 215 ? 16.319 4.668 -4.279 1.00 95.00 215 ASN A O 1
ATOM 1637 N N . THR A 1 216 ? 17.015 2.543 -4.505 1.00 95.88 216 THR A N 1
ATOM 1638 C CA . THR A 1 216 ? 17.995 2.552 -3.411 1.00 95.88 216 THR A CA 1
ATOM 1639 C C . THR A 1 216 ? 19.409 2.855 -3.895 1.00 95.88 216 THR A C 1
ATOM 1641 O O . THR A 1 216 ? 20.313 3.019 -3.077 1.00 95.88 216 THR A O 1
ATOM 1644 N N . GLY A 1 217 ? 19.607 2.931 -5.215 1.00 96.06 217 GLY A N 1
ATOM 1645 C CA . GLY A 1 217 ? 20.921 3.039 -5.837 1.00 96.06 217 GLY A CA 1
ATOM 1646 C C . GLY A 1 217 ? 21.594 1.689 -6.094 1.00 96.06 217 GLY A C 1
ATOM 1647 O O . GLY A 1 217 ? 22.773 1.669 -6.441 1.00 96.06 217 GLY A O 1
ATOM 1648 N N . LYS A 1 218 ? 20.885 0.560 -5.943 1.00 97.62 218 LYS A N 1
ATOM 1649 C CA . LYS A 1 218 ? 21.427 -0.764 -6.267 1.00 97.62 218 LYS A CA 1
ATOM 1650 C C . LYS A 1 218 ? 21.543 -0.918 -7.781 1.00 97.62 218 LYS A C 1
ATOM 1652 O O . LYS A 1 218 ? 20.566 -0.756 -8.509 1.00 97.62 218 LYS A O 1
ATOM 1657 N N . GLU A 1 219 ? 22.743 -1.258 -8.238 1.00 98.12 219 GLU A N 1
ATOM 1658 C CA . GLU A 1 219 ? 23.063 -1.479 -9.648 1.00 98.12 219 GLU A CA 1
ATOM 1659 C C . GLU A 1 219 ? 22.859 -2.944 -10.058 1.00 98.12 219 GLU A C 1
ATOM 1661 O O . GLU A 1 219 ? 23.244 -3.862 -9.329 1.00 98.12 219 GLU A O 1
ATOM 1666 N N . ALA A 1 220 ? 22.324 -3.170 -11.259 1.00 98.19 220 ALA A N 1
ATOM 1667 C CA . ALA A 1 220 ? 22.300 -4.478 -11.904 1.00 98.19 220 ALA A CA 1
ATOM 1668 C C . ALA A 1 220 ? 22.805 -4.391 -13.349 1.00 98.19 220 ALA A C 1
ATOM 1670 O O . ALA A 1 220 ? 22.312 -3.612 -14.168 1.00 98.19 220 ALA A O 1
ATOM 1671 N N . TYR A 1 221 ? 23.795 -5.228 -13.660 1.00 97.81 221 TYR A N 1
ATOM 1672 C CA . TYR A 1 221 ? 24.451 -5.276 -14.961 1.00 97.81 221 TYR A CA 1
ATOM 1673 C C . TYR A 1 221 ? 23.899 -6.430 -15.797 1.00 97.81 221 TYR A C 1
ATOM 1675 O O . TYR A 1 221 ? 24.176 -7.598 -15.523 1.00 97.81 221 TYR A O 1
ATOM 1683 N N . LEU A 1 222 ? 23.170 -6.099 -16.853 1.00 98.31 222 LEU A N 1
ATOM 1684 C CA . LEU A 1 222 ? 22.423 -7.040 -17.676 1.00 98.31 222 LEU A CA 1
ATOM 1685 C C . LEU A 1 222 ? 23.209 -7.391 -18.942 1.00 98.31 222 LEU A C 1
ATOM 1687 O O . LEU A 1 222 ? 23.916 -6.554 -19.507 1.00 98.31 222 LEU A O 1
ATOM 1691 N N . THR A 1 223 ? 23.094 -8.639 -19.390 1.00 98.19 223 THR A N 1
ATOM 1692 C CA . THR A 1 223 ? 23.632 -9.076 -20.685 1.00 98.19 223 THR A CA 1
ATOM 1693 C C . THR A 1 223 ? 22.505 -9.092 -21.701 1.00 98.19 223 THR A C 1
ATOM 1695 O O . THR A 1 223 ? 21.572 -9.863 -21.523 1.00 98.19 223 THR A O 1
ATOM 1698 N N . LEU A 1 224 ? 22.615 -8.271 -22.747 1.00 97.69 224 LEU A N 1
ATOM 1699 C CA . LEU A 1 224 ? 21.700 -8.290 -23.893 1.00 97.69 224 LEU A CA 1
ATOM 1700 C C . LEU A 1 224 ? 22.161 -9.334 -24.918 1.00 97.69 224 LEU A C 1
ATOM 1702 O O . LEU A 1 224 ? 21.380 -10.162 -25.368 1.00 97.69 224 LEU A O 1
ATOM 1706 N N . ALA A 1 225 ? 23.457 -9.351 -25.234 1.00 97.12 225 ALA A N 1
ATOM 1707 C CA . ALA A 1 225 ? 24.062 -10.379 -26.076 1.00 97.12 225 ALA A CA 1
ATOM 1708 C C . ALA A 1 225 ? 25.515 -10.602 -25.670 1.00 97.12 225 ALA A C 1
ATOM 1710 O O . ALA A 1 225 ? 26.272 -9.645 -25.545 1.00 97.12 225 ALA A O 1
ATOM 1711 N N . ARG A 1 226 ? 25.919 -11.862 -25.474 1.00 95.44 226 ARG A N 1
ATOM 1712 C CA . ARG A 1 226 ? 27.318 -12.196 -25.157 1.00 95.44 226 ARG A CA 1
ATOM 1713 C C . ARG A 1 226 ? 28.268 -11.896 -26.305 1.00 95.44 226 ARG A C 1
ATOM 1715 O O . ARG A 1 226 ? 29.388 -11.479 -26.045 1.00 95.44 226 ARG A O 1
ATOM 1722 N N . ASN A 1 227 ? 27.795 -12.084 -27.529 1.00 94.38 227 ASN A N 1
ATOM 1723 C CA . ASN A 1 227 ? 28.532 -11.811 -28.746 1.00 94.38 227 ASN A CA 1
ATOM 1724 C C . ASN A 1 227 ? 27.561 -11.211 -29.758 1.00 94.38 227 ASN A C 1
ATOM 1726 O O . ASN A 1 227 ? 26.499 -11.786 -29.997 1.00 94.38 227 ASN A O 1
ATOM 1730 N N . VAL A 1 228 ? 27.907 -10.058 -30.326 1.00 95.62 228 VAL A N 1
ATOM 1731 C CA . VAL A 1 228 ? 27.195 -9.479 -31.472 1.00 95.62 228 VAL A CA 1
ATOM 1732 C C . VAL A 1 228 ? 27.767 -10.081 -32.760 1.00 95.62 228 VAL A C 1
ATOM 1734 O O . VAL A 1 228 ? 28.662 -9.508 -33.372 1.00 95.62 228 VAL A O 1
ATOM 1737 N N . ASP A 1 229 ? 27.304 -11.280 -33.121 1.00 92.38 229 ASP A N 1
ATOM 1738 C CA . ASP A 1 229 ? 27.868 -12.145 -34.176 1.00 92.38 229 ASP A CA 1
ATOM 1739 C C . ASP A 1 229 ? 26.919 -12.406 -35.365 1.00 92.38 229 ASP A C 1
ATOM 1741 O O . ASP A 1 229 ? 27.137 -13.315 -36.168 1.00 92.38 229 ASP A O 1
ATOM 1745 N N . TRP A 1 230 ? 25.857 -11.607 -35.492 1.00 94.62 230 TRP A N 1
ATOM 1746 C CA . TRP A 1 230 ? 24.878 -11.708 -36.575 1.00 94.62 230 TRP A CA 1
ATOM 1747 C C . TRP A 1 230 ? 25.016 -10.576 -37.595 1.00 94.62 230 TRP A C 1
ATOM 1749 O O . TRP A 1 230 ? 25.600 -9.528 -37.330 1.00 94.62 230 TRP A O 1
ATOM 1759 N N . SER A 1 231 ? 24.403 -10.775 -38.759 1.00 92.50 231 SER A N 1
ATOM 1760 C CA . SER A 1 231 ? 24.232 -9.745 -39.782 1.00 92.50 231 SER A CA 1
ATOM 1761 C C . SER A 1 231 ? 22.794 -9.236 -39.803 1.00 92.50 231 SER A C 1
ATOM 1763 O O . SER A 1 231 ? 21.864 -10.009 -39.580 1.00 92.50 231 SER A O 1
ATOM 1765 N N . GLY A 1 232 ? 22.609 -7.952 -40.111 1.00 94.88 232 GLY A N 1
ATOM 1766 C CA . GLY A 1 232 ? 21.286 -7.323 -40.134 1.00 94.88 232 GLY A CA 1
ATOM 1767 C C . GLY A 1 232 ? 20.741 -6.983 -38.743 1.00 94.88 232 GLY A C 1
ATOM 1768 O O . GLY A 1 232 ? 21.466 -7.022 -37.744 1.00 94.88 232 GLY A O 1
ATOM 1769 N N . TRP A 1 233 ? 19.454 -6.637 -38.689 1.00 96.94 233 TRP A N 1
ATOM 1770 C CA . TRP A 1 233 ? 18.728 -6.345 -37.452 1.00 96.94 233 TRP A CA 1
ATOM 1771 C C . TRP A 1 233 ? 18.324 -7.614 -36.700 1.00 96.94 233 TRP A C 1
ATOM 1773 O O . TRP A 1 233 ? 17.794 -8.560 -37.283 1.00 96.94 233 TRP A O 1
ATOM 1783 N N . LYS A 1 234 ? 18.518 -7.603 -35.381 1.00 96.75 234 LYS A N 1
ATOM 1784 C CA . LYS A 1 234 ? 18.036 -8.638 -34.461 1.00 96.75 234 LYS A CA 1
ATOM 1785 C C . LYS A 1 234 ? 17.579 -7.996 -33.159 1.00 96.75 234 LYS A C 1
ATOM 1787 O O . LYS A 1 234 ? 18.286 -7.146 -32.621 1.00 96.75 234 LYS A O 1
ATOM 1792 N N . GLU A 1 235 ? 16.437 -8.430 -32.643 1.00 97.56 235 GLU A N 1
ATOM 1793 C CA . GLU A 1 235 ? 16.013 -8.083 -31.290 1.00 97.56 235 GLU A CA 1
ATOM 1794 C C . GLU A 1 235 ? 16.758 -8.953 -30.279 1.00 97.56 235 GLU A C 1
ATOM 1796 O O . GLU A 1 235 ? 16.810 -10.181 -30.399 1.00 97.56 235 GLU A O 1
ATOM 1801 N N . VAL A 1 236 ? 17.368 -8.308 -29.292 1.00 97.69 236 VAL A N 1
ATOM 1802 C CA . VAL A 1 236 ? 18.019 -8.971 -28.164 1.00 97.69 236 VAL A CA 1
ATOM 1803 C C . VAL A 1 236 ? 17.287 -8.622 -26.879 1.00 97.69 236 VAL A C 1
ATOM 1805 O O . VAL A 1 236 ? 16.942 -7.463 -26.657 1.00 97.69 236 VAL A O 1
ATOM 1808 N N . GLU A 1 237 ? 17.062 -9.622 -26.029 1.00 97.50 237 GLU A N 1
ATOM 1809 C CA . GLU A 1 237 ? 16.330 -9.472 -24.772 1.00 97.50 237 GLU A CA 1
ATOM 1810 C C . GLU A 1 237 ? 17.220 -9.741 -23.557 1.00 97.50 237 GLU A C 1
ATOM 1812 O O . GLU A 1 237 ? 18.132 -10.569 -23.601 1.00 97.50 237 GLU A O 1
ATOM 1817 N N . CYS A 1 238 ? 16.911 -9.096 -22.434 1.00 96.88 238 CYS A N 1
ATOM 1818 C CA . CYS A 1 238 ? 17.462 -9.453 -21.130 1.00 96.88 238 CYS A CA 1
ATOM 1819 C C . CYS A 1 238 ? 16.411 -9.340 -20.021 1.00 96.88 238 CYS A C 1
ATOM 1821 O O . CYS A 1 238 ? 15.513 -8.503 -20.087 1.00 96.88 238 CYS A O 1
ATOM 1823 N N . GLU A 1 239 ? 16.524 -10.183 -18.995 1.00 96.44 239 GLU A N 1
ATOM 1824 C CA . GLU A 1 239 ? 15.623 -10.168 -17.838 1.00 96.44 239 GLU A CA 1
ATOM 1825 C C . GLU A 1 239 ? 16.037 -9.103 -16.813 1.00 96.44 239 GLU A C 1
ATOM 1827 O O . GLU A 1 239 ? 17.226 -8.872 -16.573 1.00 96.44 239 GLU A O 1
ATOM 1832 N N . ILE A 1 240 ? 15.046 -8.476 -16.180 1.00 96.50 240 ILE A N 1
ATOM 1833 C CA . ILE A 1 240 ? 15.231 -7.590 -15.031 1.00 96.50 240 ILE A CA 1
ATOM 1834 C C . ILE A 1 240 ? 15.186 -8.434 -13.748 1.00 96.50 240 ILE A C 1
ATOM 1836 O O . ILE A 1 240 ? 14.204 -9.146 -13.530 1.00 96.50 240 ILE A O 1
ATOM 1840 N N . PRO A 1 241 ? 16.199 -8.352 -12.864 1.00 95.00 241 PRO A N 1
ATOM 1841 C CA . PRO A 1 241 ? 16.163 -9.049 -11.584 1.00 95.00 241 PRO A CA 1
ATOM 1842 C C . PRO A 1 241 ? 14.953 -8.632 -10.740 1.00 95.00 241 PRO A C 1
ATOM 1844 O O . PRO A 1 241 ? 14.702 -7.444 -10.527 1.00 95.00 241 PRO A O 1
ATOM 1847 N N . SER A 1 242 ? 14.216 -9.615 -10.222 1.00 90.12 242 SER A N 1
ATOM 1848 C CA . SER A 1 242 ? 12.982 -9.388 -9.458 1.00 90.12 242 SER A CA 1
ATOM 1849 C C . SER A 1 242 ? 13.204 -8.761 -8.074 1.00 90.12 242 SER A C 1
ATOM 1851 O O . SER A 1 242 ? 12.240 -8.413 -7.400 1.00 90.12 242 SER A O 1
ATOM 1853 N N . ASP A 1 243 ? 14.453 -8.650 -7.618 1.00 93.38 243 ASP A N 1
ATOM 1854 C CA . ASP A 1 243 ? 14.844 -8.114 -6.311 1.00 93.38 243 ASP A CA 1
ATOM 1855 C C . ASP A 1 243 ? 15.246 -6.623 -6.347 1.00 93.38 243 ASP A C 1
ATOM 1857 O O . ASP A 1 243 ? 15.750 -6.095 -5.350 1.00 93.38 243 ASP A O 1
ATOM 1861 N N . LEU A 1 244 ? 15.045 -5.942 -7.481 1.00 94.88 244 LEU A N 1
ATOM 1862 C CA . LEU A 1 244 ? 15.220 -4.493 -7.615 1.00 94.88 244 LEU A CA 1
ATOM 1863 C C . LEU A 1 244 ? 13.975 -3.735 -7.140 1.00 94.88 244 LEU A C 1
ATOM 1865 O O . LEU A 1 244 ? 12.844 -4.090 -7.476 1.00 94.88 244 LEU A O 1
ATOM 1869 N N . LYS A 1 245 ? 14.175 -2.650 -6.383 1.00 93.25 245 LYS A N 1
ATOM 1870 C CA . LYS A 1 245 ? 13.076 -1.818 -5.872 1.00 93.25 245 LYS A CA 1
ATOM 1871 C C . LYS A 1 245 ? 12.655 -0.730 -6.862 1.00 93.25 245 LYS A C 1
ATOM 1873 O O . LYS A 1 245 ? 13.461 0.094 -7.287 1.00 93.25 245 LYS A O 1
ATOM 1878 N N . GLN A 1 246 ? 11.363 -0.683 -7.173 1.00 90.50 246 GLN A N 1
ATOM 1879 C CA . GLN A 1 246 ? 10.794 0.300 -8.098 1.00 90.50 246 GLN A CA 1
ATOM 1880 C C . GLN A 1 246 ? 10.836 1.740 -7.537 1.00 90.50 246 GLN A C 1
ATOM 1882 O O . GLN A 1 246 ? 10.688 1.920 -6.327 1.00 90.50 246 GLN A O 1
ATOM 1887 N N . PRO A 1 247 ? 10.983 2.780 -8.381 1.00 95.06 247 PRO A N 1
ATOM 1888 C CA . PRO A 1 247 ? 11.196 2.699 -9.827 1.00 95.06 247 PRO A CA 1
ATOM 1889 C C . PRO A 1 247 ? 12.620 2.255 -10.195 1.00 95.06 247 PRO A C 1
ATOM 1891 O O . PRO A 1 247 ? 13.599 2.692 -9.587 1.00 95.06 247 PRO A O 1
ATOM 1894 N N . VAL A 1 248 ? 12.734 1.421 -11.231 1.00 97.50 248 VAL A N 1
ATOM 1895 C CA . VAL A 1 248 ? 14.015 1.022 -11.836 1.00 97.50 248 VAL A CA 1
ATOM 1896 C C . VAL A 1 248 ? 14.310 1.902 -13.049 1.00 97.50 248 VAL A C 1
ATOM 1898 O O . VAL A 1 248 ? 13.437 2.160 -13.872 1.00 97.50 248 VAL A O 1
ATOM 1901 N N . ASN A 1 249 ? 15.553 2.366 -13.176 1.00 97.69 249 ASN A N 1
ATOM 1902 C CA . ASN A 1 249 ? 15.994 3.228 -14.268 1.00 97.69 249 ASN A CA 1
ATOM 1903 C C . ASN A 1 249 ? 17.119 2.578 -15.071 1.00 97.69 249 ASN A C 1
ATOM 1905 O O . ASN A 1 249 ? 18.152 2.216 -14.508 1.00 97.69 249 ASN A O 1
ATOM 1909 N N . LEU A 1 250 ? 16.981 2.521 -16.396 1.00 98.12 250 LEU A N 1
ATOM 1910 C CA . LEU A 1 250 ? 18.097 2.222 -17.289 1.00 98.12 250 LEU A CA 1
ATOM 1911 C C . LEU A 1 250 ? 19.062 3.410 -17.320 1.00 98.12 250 LEU A C 1
ATOM 1913 O O . LEU A 1 250 ? 18.666 4.547 -17.578 1.00 98.12 250 LEU A O 1
ATOM 1917 N N . ARG A 1 251 ? 20.341 3.145 -17.058 1.00 98.06 251 ARG A N 1
ATOM 1918 C CA . ARG A 1 251 ? 21.411 4.149 -17.017 1.00 98.06 251 ARG A CA 1
ATOM 1919 C C . ARG A 1 251 ? 22.363 4.062 -18.191 1.00 98.06 251 ARG A C 1
ATOM 1921 O O . ARG A 1 251 ? 22.853 5.103 -18.624 1.00 98.06 251 ARG A O 1
ATOM 1928 N N . ARG A 1 252 ? 22.656 2.857 -18.683 1.00 98.19 252 ARG A N 1
ATOM 1929 C CA . ARG A 1 252 ? 23.614 2.659 -19.779 1.00 98.19 252 ARG A CA 1
ATOM 1930 C C . ARG A 1 252 ? 23.190 1.518 -20.689 1.00 98.19 252 ARG A C 1
ATOM 1932 O O . ARG A 1 252 ? 22.731 0.496 -20.187 1.00 98.19 252 ARG A O 1
ATOM 1939 N N . ILE A 1 253 ? 23.438 1.676 -21.983 1.00 98.31 253 ILE A N 1
ATOM 1940 C CA . ILE A 1 253 ? 23.614 0.580 -22.947 1.00 98.31 253 ILE A CA 1
ATOM 1941 C C . ILE A 1 253 ? 25.057 0.674 -23.421 1.00 98.31 253 ILE A C 1
ATOM 1943 O O . ILE A 1 253 ? 25.540 1.778 -23.670 1.00 98.31 253 ILE A O 1
ATOM 1947 N N . TYR A 1 254 ? 25.778 -0.441 -23.468 1.00 97.75 254 TYR A N 1
ATOM 1948 C CA . TYR A 1 254 ? 27.208 -0.388 -23.736 1.00 97.75 254 TYR A CA 1
ATOM 1949 C C . TYR A 1 254 ? 27.765 -1.665 -24.340 1.00 97.75 254 TYR A C 1
ATOM 1951 O O . TYR A 1 254 ? 27.291 -2.768 -24.061 1.00 97.75 254 TYR A O 1
ATOM 1959 N N . LEU A 1 255 ? 28.805 -1.479 -25.145 1.00 97.00 255 LEU A N 1
ATOM 1960 C CA . LEU A 1 255 ? 29.632 -2.542 -25.693 1.00 97.00 255 LEU A CA 1
ATOM 1961 C C . LEU A 1 255 ? 30.899 -2.659 -24.844 1.00 97.00 255 LEU A C 1
ATOM 1963 O O . LEU A 1 255 ? 31.464 -1.638 -24.446 1.00 97.00 255 LEU A O 1
ATOM 1967 N N . VAL A 1 256 ? 31.335 -3.882 -24.553 1.00 97.00 256 VAL A N 1
ATOM 1968 C CA . VAL A 1 256 ? 32.574 -4.152 -23.815 1.00 97.00 256 VAL A CA 1
ATOM 1969 C C . VAL A 1 256 ? 33.337 -5.312 -24.443 1.00 97.00 256 VAL A C 1
ATOM 1971 O O . VAL A 1 256 ? 32.736 -6.312 -24.835 1.00 97.00 256 VAL A O 1
ATOM 1974 N N . GLU A 1 257 ? 34.660 -5.182 -24.484 1.00 95.50 257 GLU A N 1
ATOM 1975 C CA . GLU A 1 257 ? 35.593 -6.241 -24.859 1.00 95.50 257 GLU A CA 1
ATOM 1976 C C . GLU A 1 257 ? 36.606 -6.476 -23.730 1.00 95.50 257 GLU A C 1
ATOM 1978 O O . GLU A 1 257 ? 37.086 -5.537 -23.089 1.00 95.50 257 GLU A O 1
ATOM 1983 N N . THR A 1 258 ? 36.903 -7.745 -23.466 1.00 94.12 258 THR A N 1
ATOM 1984 C CA . THR A 1 258 ? 37.818 -8.212 -22.414 1.00 94.12 258 THR A CA 1
ATOM 1985 C C . THR A 1 258 ? 38.911 -9.148 -22.938 1.00 94.12 258 THR A C 1
ATOM 1987 O O . THR A 1 258 ? 39.825 -9.500 -22.195 1.00 94.12 258 THR A O 1
ATOM 1990 N N . GLU A 1 259 ? 38.820 -9.576 -24.196 1.00 90.38 259 GLU A N 1
ATOM 1991 C CA . GLU A 1 259 ? 39.762 -10.470 -24.864 1.00 90.38 259 GLU A CA 1
ATOM 1992 C C . GLU A 1 259 ? 40.657 -9.662 -25.812 1.00 90.38 259 GLU A C 1
ATOM 1994 O O . GLU A 1 259 ? 40.194 -9.039 -26.766 1.00 90.38 259 GLU A O 1
ATOM 1999 N N . ALA A 1 260 ? 41.962 -9.652 -25.529 1.00 87.69 260 ALA A N 1
ATOM 2000 C CA . ALA A 1 260 ? 42.922 -8.798 -26.229 1.00 87.69 260 ALA A CA 1
ATOM 2001 C C . ALA A 1 260 ? 43.043 -9.101 -27.734 1.00 87.69 260 ALA A C 1
ATOM 2003 O O . ALA A 1 260 ? 43.358 -8.211 -28.515 1.00 87.69 260 ALA A O 1
ATOM 2004 N N . ASP A 1 261 ? 42.794 -10.340 -28.157 1.00 88.12 261 ASP A N 1
ATOM 2005 C CA . ASP A 1 261 ? 42.836 -10.768 -29.559 1.00 88.12 261 ASP A CA 1
ATOM 2006 C C . ASP A 1 261 ? 41.572 -10.408 -30.355 1.00 88.12 261 ASP A C 1
ATOM 2008 O O . ASP A 1 261 ? 41.575 -10.524 -31.580 1.00 88.12 261 ASP A O 1
ATOM 2012 N N . LYS A 1 262 ? 40.520 -9.940 -29.675 1.00 88.88 262 LYS A N 1
ATOM 2013 C CA . LYS A 1 262 ? 39.277 -9.447 -30.283 1.00 88.88 262 LYS A CA 1
ATOM 2014 C C . LYS A 1 262 ? 39.151 -7.929 -30.241 1.00 88.88 262 LYS A C 1
ATOM 2016 O O . LYS A 1 262 ? 38.157 -7.395 -30.707 1.00 88.88 262 LYS A O 1
ATOM 2021 N N . MET A 1 263 ? 40.132 -7.230 -29.679 1.00 91.06 263 MET A N 1
ATOM 2022 C CA . MET A 1 263 ? 40.127 -5.774 -29.594 1.00 91.06 263 MET A CA 1
ATOM 2023 C C . MET A 1 263 ? 40.274 -5.139 -30.975 1.00 91.06 263 MET A C 1
ATOM 2025 O O . MET A 1 263 ? 41.320 -5.233 -31.618 1.00 91.06 263 MET A O 1
ATOM 2029 N N . ASP A 1 264 ? 39.219 -4.465 -31.412 1.00 92.62 264 ASP A N 1
ATOM 2030 C CA . ASP A 1 264 ? 39.166 -3.750 -32.676 1.00 92.62 264 ASP A CA 1
ATOM 2031 C C . ASP A 1 264 ? 38.315 -2.473 -32.553 1.00 92.62 264 ASP A C 1
ATOM 2033 O O . ASP A 1 264 ? 38.006 -2.000 -31.454 1.00 92.62 264 ASP A O 1
ATOM 2037 N N . SER A 1 265 ? 38.006 -1.852 -33.687 1.00 93.62 265 SER A N 1
ATOM 2038 C CA . SER A 1 265 ? 37.154 -0.672 -33.759 1.00 93.62 265 SER A CA 1
ATOM 2039 C C . SER A 1 265 ? 36.002 -0.892 -34.724 1.00 93.62 265 SER A C 1
ATOM 2041 O O . SER A 1 265 ? 36.087 -1.664 -35.684 1.00 93.62 265 SER A O 1
ATOM 2043 N N . GLY A 1 266 ? 34.899 -0.203 -34.459 1.00 93.88 266 GLY A N 1
ATOM 2044 C CA . GLY A 1 266 ? 33.664 -0.426 -35.182 1.00 93.88 266 GLY A CA 1
ATOM 2045 C C . GLY A 1 266 ? 32.541 0.487 -34.731 1.00 93.88 266 GLY A C 1
ATOM 2046 O O . GLY A 1 266 ? 32.735 1.538 -34.108 1.00 93.88 266 GLY A O 1
ATOM 2047 N N . GLU A 1 267 ? 31.334 0.086 -35.098 1.00 94.44 267 GLU A N 1
ATOM 2048 C CA . GLU A 1 267 ? 30.127 0.847 -34.842 1.00 94.44 267 GLU A CA 1
ATOM 2049 C C . GLU A 1 267 ? 28.913 -0.064 -34.768 1.00 94.44 267 GLU A C 1
ATOM 2051 O O . GLU A 1 267 ? 28.702 -0.923 -35.615 1.00 94.44 267 GLU A O 1
ATOM 2056 N N . ILE A 1 268 ? 28.071 0.161 -33.771 1.00 96.38 268 ILE A N 1
ATOM 2057 C CA . ILE A 1 268 ? 26.844 -0.602 -33.574 1.00 96.38 268 ILE A CA 1
ATOM 2058 C C . ILE A 1 268 ? 25.646 0.340 -33.597 1.00 96.38 268 ILE A C 1
ATOM 2060 O O . ILE A 1 268 ? 25.743 1.494 -33.168 1.00 96.38 268 ILE A O 1
ATOM 2064 N N . TYR A 1 269 ? 24.523 -0.156 -34.113 1.00 97.06 269 TYR A N 1
ATOM 2065 C CA . TYR A 1 269 ? 23.299 0.622 -34.246 1.00 97.06 269 TYR A CA 1
ATOM 2066 C C . TYR A 1 269 ? 22.193 0.056 -33.366 1.00 97.06 269 TYR A C 1
ATOM 2068 O O . TYR A 1 269 ? 22.044 -1.163 -33.254 1.00 97.06 269 TYR A O 1
ATOM 2076 N N . PHE A 1 270 ? 21.424 0.960 -32.773 1.00 97.12 270 PHE A N 1
ATOM 2077 C CA . PHE A 1 270 ? 20.348 0.687 -31.838 1.00 97.12 270 PHE A CA 1
ATOM 2078 C C . PHE A 1 270 ? 19.051 1.320 -32.333 1.00 97.12 270 PHE A C 1
ATOM 2080 O O . PHE A 1 270 ? 19.037 2.487 -32.735 1.00 97.12 270 PHE A O 1
ATOM 2087 N N . GLU A 1 271 ? 17.965 0.562 -32.251 1.00 96.56 271 GLU A N 1
ATOM 2088 C CA . GLU A 1 271 ? 16.612 1.038 -32.526 1.00 96.56 271 GLU A CA 1
ATOM 2089 C C . GLU A 1 271 ? 15.627 0.429 -31.512 1.00 96.56 271 GLU A C 1
ATOM 2091 O O . GLU A 1 271 ? 15.870 -0.652 -30.972 1.00 96.56 271 GLU A O 1
ATOM 2096 N N . SER A 1 272 ? 14.525 1.131 -31.235 1.00 96.62 272 SER A N 1
ATOM 2097 C CA . SER A 1 272 ? 13.356 0.615 -30.502 1.00 96.62 272 SER A CA 1
ATOM 2098 C C . SER A 1 272 ? 13.681 -0.197 -29.237 1.00 96.62 272 SER A C 1
ATOM 2100 O O . SER A 1 272 ? 13.332 -1.374 -29.117 1.00 96.62 272 SER A O 1
ATOM 2102 N N . LEU A 1 273 ? 14.317 0.446 -28.257 1.00 97.38 273 LEU A N 1
ATOM 2103 C CA . LEU A 1 273 ? 14.457 -0.107 -26.913 1.00 97.38 273 LEU A CA 1
ATOM 2104 C C . LEU A 1 273 ? 13.073 -0.226 -26.267 1.00 97.38 273 LEU A C 1
ATOM 2106 O O . LEU A 1 273 ? 12.381 0.772 -26.059 1.00 97.38 273 LEU A O 1
ATOM 2110 N N . SER A 1 274 ? 12.706 -1.442 -25.895 1.00 97.50 274 SER A N 1
ATOM 2111 C CA . SER A 1 274 ? 11.402 -1.794 -25.353 1.00 97.50 274 SER A CA 1
ATOM 2112 C C . SER A 1 274 ? 11.495 -2.325 -23.926 1.00 97.50 274 SER A C 1
ATOM 2114 O O . SER A 1 274 ? 12.446 -3.016 -23.567 1.00 97.50 274 SER A O 1
ATOM 2116 N N . ALA A 1 275 ? 10.481 -2.033 -23.118 1.00 96.81 275 ALA A N 1
ATOM 2117 C CA . ALA A 1 275 ? 10.242 -2.646 -21.819 1.00 96.81 275 ALA A CA 1
ATOM 2118 C C . ALA A 1 275 ? 9.033 -3.585 -21.897 1.00 96.81 275 ALA A C 1
ATOM 2120 O O . ALA A 1 275 ? 8.004 -3.227 -22.473 1.00 96.81 275 ALA A O 1
ATOM 2121 N N . PHE A 1 276 ? 9.159 -4.762 -21.285 1.00 93.75 276 PHE A N 1
ATOM 2122 C CA . PHE A 1 276 ? 8.123 -5.790 -21.233 1.00 93.75 276 PHE A CA 1
ATOM 2123 C C . PHE A 1 276 ? 7.581 -5.934 -19.810 1.00 93.75 276 PHE A C 1
ATOM 2125 O O . PHE A 1 276 ? 8.331 -6.278 -18.891 1.00 93.75 276 PHE A O 1
ATOM 2132 N N . TYR A 1 277 ? 6.288 -5.692 -19.615 1.00 91.56 277 TYR A N 1
ATOM 2133 C CA . TYR A 1 277 ? 5.647 -5.608 -18.296 1.00 91.56 277 TYR A CA 1
ATOM 2134 C C . TYR A 1 277 ? 4.233 -6.217 -18.320 1.00 91.56 277 TYR A C 1
ATOM 2136 O O . TYR A 1 277 ? 3.689 -6.459 -19.401 1.00 91.56 277 TYR A O 1
ATOM 2144 N N . PRO A 1 278 ? 3.631 -6.526 -17.157 1.00 88.81 278 PRO A N 1
ATOM 2145 C CA . PRO A 1 278 ? 2.240 -6.958 -17.083 1.00 88.81 278 PRO A CA 1
ATOM 2146 C C . PRO A 1 278 ? 1.296 -5.991 -17.812 1.00 88.81 278 PRO A C 1
ATOM 2148 O O . PRO A 1 278 ? 1.439 -4.781 -17.640 1.00 88.81 278 PRO A O 1
ATOM 2151 N N . PRO A 1 279 ? 0.308 -6.480 -18.581 1.00 90.31 279 PRO A N 1
ATOM 2152 C CA . PRO A 1 279 ? -0.751 -5.626 -19.101 1.00 90.31 279 PRO A CA 1
ATOM 2153 C C . PRO A 1 279 ? -1.489 -4.922 -17.962 1.00 90.31 279 PRO A C 1
ATOM 2155 O O . PRO A 1 279 ? -1.598 -5.466 -16.855 1.00 90.31 279 PRO A O 1
ATOM 2158 N N . GLU A 1 280 ? -2.007 -3.727 -18.247 1.00 90.19 280 GLU A N 1
ATOM 2159 C CA . GLU A 1 280 ? -2.791 -2.970 -17.274 1.00 90.19 280 GLU A CA 1
ATOM 2160 C C . GLU A 1 280 ? -4.024 -3.761 -16.829 1.00 90.19 280 GLU A C 1
ATOM 2162 O O . GLU A 1 280 ? -4.719 -4.401 -17.625 1.00 90.19 280 GLU A O 1
ATOM 2167 N N . TYR A 1 281 ? -4.291 -3.715 -15.527 1.00 92.56 281 TYR A N 1
ATOM 2168 C CA . TYR A 1 281 ? -5.516 -4.260 -14.964 1.00 92.56 281 TYR A CA 1
ATOM 2169 C C . TYR A 1 281 ? -6.687 -3.335 -15.289 1.00 92.56 281 TYR A C 1
ATOM 2171 O O . TYR A 1 281 ? -6.574 -2.119 -15.131 1.00 92.56 281 TYR A O 1
ATOM 2179 N N . ASP A 1 282 ? -7.823 -3.904 -15.679 1.00 92.44 282 ASP A N 1
ATOM 2180 C CA . ASP A 1 282 ? -9.059 -3.144 -15.810 1.00 92.44 282 ASP A CA 1
ATOM 2181 C C . ASP A 1 282 ? -9.664 -2.893 -14.421 1.00 92.44 282 ASP A C 1
ATOM 2183 O O . ASP A 1 282 ? -10.422 -3.694 -13.875 1.00 92.44 282 ASP A O 1
ATOM 2187 N N . TYR A 1 283 ? -9.298 -1.758 -13.825 1.00 90.88 283 TYR A N 1
ATOM 2188 C CA . TYR A 1 283 ? -9.789 -1.350 -12.509 1.00 90.88 283 TYR A CA 1
ATOM 2189 C C . TYR A 1 283 ? -11.291 -1.039 -12.489 1.00 90.88 283 TYR A C 1
ATOM 2191 O O . TYR A 1 283 ? -11.873 -1.015 -11.403 1.00 90.88 283 TYR A O 1
ATOM 2199 N N . SER A 1 284 ? -11.942 -0.844 -13.645 1.00 90.56 284 SER A N 1
ATOM 2200 C CA . SER A 1 284 ? -13.400 -0.671 -13.685 1.00 90.56 284 SER A CA 1
ATOM 2201 C C . SER A 1 284 ? -14.129 -1.937 -13.222 1.00 90.56 284 SER A C 1
ATOM 2203 O O . SER A 1 284 ? -15.200 -1.849 -12.622 1.00 90.56 284 SER A O 1
ATOM 2205 N N . LEU A 1 285 ? -13.494 -3.106 -13.368 1.00 91.06 285 LEU A N 1
ATOM 2206 C CA . LEU A 1 285 ? -14.025 -4.395 -12.931 1.00 91.06 285 LEU A CA 1
ATOM 2207 C C . LEU A 1 285 ? -14.062 -4.557 -11.406 1.00 91.06 285 LEU A C 1
ATOM 2209 O O . LEU A 1 285 ? -14.750 -5.445 -10.925 1.00 91.06 285 LEU A O 1
ATOM 2213 N N . LEU A 1 286 ? -13.398 -3.697 -10.621 1.00 86.00 286 LEU A N 1
ATOM 2214 C CA . LEU A 1 286 ? -13.560 -3.703 -9.156 1.00 86.00 286 LEU A CA 1
ATOM 2215 C C . LEU A 1 286 ? -14.980 -3.320 -8.720 1.00 86.00 286 LEU A C 1
ATOM 2217 O O . LEU A 1 286 ? -15.399 -3.662 -7.617 1.00 86.00 286 LEU A O 1
ATOM 2221 N N . SER A 1 287 ? -15.703 -2.604 -9.586 1.00 76.00 287 SER A N 1
ATOM 2222 C CA . SER A 1 287 ? -17.107 -2.257 -9.372 1.00 76.00 287 SER A CA 1
ATOM 2223 C C . SER A 1 287 ? -18.074 -3.387 -9.732 1.00 76.00 287 SER A C 1
ATOM 2225 O O . SER A 1 287 ? -19.254 -3.286 -9.399 1.00 76.00 287 SER A O 1
ATOM 2227 N N . LEU A 1 288 ? -17.597 -4.460 -10.382 1.00 69.69 288 LEU A N 1
ATOM 2228 C CA . LEU A 1 288 ? -18.401 -5.662 -10.566 1.00 69.69 288 LEU A CA 1
ATOM 2229 C C . LEU A 1 288 ? -18.669 -6.259 -9.193 1.00 69.69 288 LEU A C 1
ATOM 2231 O O . LEU A 1 288 ? -17.739 -6.671 -8.511 1.00 69.69 288 LEU A O 1
ATOM 2235 N N . GLU A 1 289 ? -19.937 -6.260 -8.799 1.00 60.72 289 GLU A N 1
ATOM 2236 C CA . GLU A 1 289 ? -20.488 -7.107 -7.744 1.00 60.72 289 GLU A CA 1
ATOM 2237 C C . GLU A 1 289 ? -19.561 -7.316 -6.536 1.00 60.72 289 GLU A C 1
ATOM 2239 O O . GLU A 1 289 ? -19.327 -8.442 -6.112 1.00 60.72 289 GLU A O 1
ATOM 2244 N N . THR A 1 290 ? -19.015 -6.252 -5.944 1.00 63.25 290 THR A N 1
ATOM 2245 C CA . THR A 1 290 ? -18.558 -6.333 -4.554 1.00 63.25 290 THR A CA 1
ATOM 2246 C C . THR A 1 290 ? -19.791 -6.181 -3.680 1.00 63.25 290 THR A C 1
ATOM 2248 O O . THR A 1 290 ? -20.196 -5.077 -3.324 1.00 63.25 290 THR A O 1
ATOM 2251 N N . SER A 1 291 ? -20.430 -7.306 -3.371 1.00 76.50 291 SER A N 1
ATOM 2252 C CA . SER A 1 291 ? -21.578 -7.325 -2.473 1.00 76.50 291 SER A CA 1
ATOM 2253 C C . SER A 1 291 ? -21.053 -7.428 -1.051 1.00 76.50 291 SER A C 1
ATOM 2255 O O . SER A 1 291 ? -20.528 -8.458 -0.626 1.00 76.50 291 SER A O 1
ATOM 2257 N N . ILE A 1 292 ? -21.148 -6.316 -0.330 1.00 78.44 292 ILE A N 1
ATOM 2258 C CA . ILE A 1 292 ? -20.945 -6.261 1.114 1.00 78.44 292 ILE A CA 1
ATOM 2259 C C . ILE A 1 292 ? -22.336 -6.272 1.729 1.00 78.44 292 ILE A C 1
ATOM 2261 O O . ILE A 1 292 ? -23.210 -5.510 1.311 1.00 78.44 292 ILE A O 1
ATOM 2265 N N . LYS A 1 293 ? -22.555 -7.133 2.718 1.00 82.44 293 LYS A N 1
ATOM 2266 C CA . LYS A 1 293 ? -23.811 -7.121 3.455 1.00 82.44 293 LYS A CA 1
ATOM 2267 C C . LYS A 1 293 ? -23.900 -5.809 4.230 1.00 82.44 293 LYS A C 1
ATOM 2269 O O . LYS A 1 293 ? -22.995 -5.505 5.008 1.00 82.44 293 LYS A O 1
ATOM 2274 N N . GLU A 1 294 ? -24.978 -5.052 4.025 1.00 82.44 294 GLU A N 1
ATOM 2275 C CA . GLU A 1 294 ? -25.233 -3.841 4.806 1.00 82.44 294 GLU A CA 1
ATOM 2276 C C . GLU A 1 294 ? -25.153 -4.169 6.300 1.00 82.44 294 GLU A C 1
ATOM 2278 O O . GLU A 1 294 ? -25.784 -5.109 6.793 1.00 82.44 294 GLU A O 1
ATOM 2283 N N . TYR A 1 295 ? -24.332 -3.402 7.010 1.00 83.62 295 TYR A N 1
ATOM 2284 C CA . TYR A 1 295 ? -24.125 -3.550 8.437 1.00 83.62 295 TYR A CA 1
ATOM 2285 C C . TYR A 1 295 ? -24.161 -2.171 9.080 1.00 83.62 295 TYR A C 1
ATOM 2287 O O . TYR A 1 295 ? -23.277 -1.343 8.862 1.00 83.62 295 TYR A O 1
ATOM 2295 N N . GLU A 1 296 ? -25.188 -1.942 9.888 1.00 86.81 296 GLU A N 1
ATOM 2296 C CA . GLU A 1 296 ? -25.235 -0.804 10.792 1.00 86.81 296 GLU A CA 1
ATOM 2297 C C . GLU A 1 296 ? -24.555 -1.197 12.100 1.00 86.81 296 GLU A C 1
ATOM 2299 O O . GLU A 1 296 ? -24.932 -2.177 12.748 1.00 86.81 296 GLU A O 1
ATOM 2304 N N . ASP A 1 297 ? -23.539 -0.434 12.494 1.00 89.88 297 ASP A N 1
ATOM 2305 C CA . ASP A 1 297 ? -22.879 -0.647 13.771 1.00 89.88 297 ASP A CA 1
ATOM 2306 C C . ASP A 1 297 ? -23.858 -0.330 14.916 1.00 89.88 297 ASP A C 1
ATOM 2308 O O . ASP A 1 297 ? -24.262 0.827 15.067 1.00 89.88 297 ASP A O 1
ATOM 2312 N N . PRO A 1 298 ? -24.220 -1.309 15.768 1.00 90.94 298 PRO A N 1
ATOM 2313 C CA . PRO A 1 298 ? -25.163 -1.091 16.861 1.00 90.94 298 PRO A CA 1
ATOM 2314 C C . PRO A 1 298 ? -24.654 -0.087 17.908 1.00 90.94 298 PRO A C 1
ATOM 2316 O O . PRO A 1 298 ? -25.429 0.337 18.765 1.00 90.94 298 PRO A O 1
ATOM 2319 N N . LYS A 1 299 ? -23.367 0.290 17.877 1.00 93.12 299 LYS A N 1
ATOM 2320 C CA . LYS A 1 299 ? -22.808 1.345 18.731 1.00 93.12 299 LYS A CA 1
ATOM 2321 C C . LYS A 1 299 ? -23.004 2.756 18.178 1.00 93.12 299 LYS A C 1
ATOM 2323 O O . LYS A 1 299 ? -22.824 3.700 18.949 1.00 93.12 299 LYS A O 1
ATOM 2328 N N . ASN A 1 300 ? -23.366 2.915 16.902 1.00 94.06 300 ASN A N 1
ATOM 2329 C CA . ASN A 1 300 ? -23.655 4.214 16.295 1.00 94.06 300 ASN A CA 1
ATOM 2330 C C . ASN A 1 300 ? -25.075 4.681 16.659 1.00 94.06 300 ASN A C 1
ATOM 2332 O O . ASN A 1 300 ? -25.992 4.662 15.837 1.00 94.06 300 ASN A O 1
ATOM 2336 N N . VAL A 1 301 ? -25.282 5.026 17.927 1.00 92.12 301 VAL A N 1
ATOM 2337 C CA . VAL A 1 301 ? -26.593 5.367 18.488 1.00 92.12 301 VAL A CA 1
ATOM 2338 C C . VAL A 1 301 ? -26.492 6.571 19.419 1.00 92.12 301 VAL A C 1
ATOM 2340 O O . VAL A 1 301 ? -25.487 6.763 20.104 1.00 92.12 301 VAL A O 1
ATOM 2343 N N . ASP A 1 302 ? -27.557 7.376 19.471 1.00 84.12 302 ASP A N 1
ATOM 2344 C CA . ASP A 1 302 ? -27.693 8.405 20.506 1.00 84.12 302 ASP A CA 1
ATOM 2345 C C . ASP A 1 302 ? -28.060 7.778 21.850 1.00 84.12 302 ASP A C 1
ATOM 2347 O O . ASP A 1 302 ? -28.868 6.848 21.918 1.00 84.12 302 ASP A O 1
ATOM 2351 N N . VAL A 1 303 ? -27.535 8.348 22.929 1.00 82.38 303 VAL A N 1
ATOM 2352 C CA . VAL A 1 303 ? -27.866 7.946 24.294 1.00 82.38 303 VAL A CA 1
ATOM 2353 C C . VAL A 1 303 ? -28.330 9.171 25.063 1.00 82.38 303 VAL A C 1
ATOM 2355 O O . VAL A 1 303 ? -27.524 10.028 25.419 1.00 82.38 303 VAL A O 1
ATOM 2358 N N . ASP A 1 304 ? -29.624 9.231 25.375 1.00 75.19 304 ASP A N 1
ATOM 2359 C CA . ASP A 1 304 ? -30.192 10.262 26.246 1.00 75.19 304 ASP A CA 1
ATOM 2360 C C . ASP A 1 304 ? -29.718 10.061 27.698 1.00 75.19 304 ASP A C 1
ATOM 2362 O O . ASP A 1 304 ? -30.048 9.068 28.354 1.00 75.19 304 ASP A O 1
ATOM 2366 N N . LEU A 1 305 ? -28.921 11.010 28.192 1.00 69.00 305 LEU A N 1
ATOM 2367 C CA . LEU A 1 305 ? -28.335 10.975 29.532 1.00 69.00 305 LEU A CA 1
ATOM 2368 C C . LEU A 1 305 ? -29.253 11.556 30.616 1.00 69.00 305 LEU A C 1
ATOM 2370 O O . LEU A 1 305 ? -28.951 11.404 31.799 1.00 69.00 305 LEU A O 1
ATOM 2374 N N . GLU A 1 306 ? -30.382 12.183 30.261 1.00 64.38 306 GLU A N 1
ATOM 2375 C CA . GLU A 1 306 ? -31.252 12.868 31.231 1.00 64.38 306 GLU A CA 1
ATOM 2376 C C . GLU A 1 306 ? -31.908 11.919 32.250 1.00 64.38 306 GLU A C 1
ATOM 2378 O O . GLU A 1 306 ? -32.409 12.364 33.285 1.00 64.38 306 GLU A O 1
ATOM 2383 N N . LYS A 1 307 ? -31.904 10.606 31.992 1.00 56.59 307 LYS A N 1
ATOM 2384 C CA . LYS A 1 307 ? -32.633 9.616 32.801 1.00 56.59 307 LYS A CA 1
ATOM 2385 C C . LYS A 1 307 ? -31.761 8.730 33.684 1.00 56.59 307 LYS A C 1
ATOM 2387 O O . LYS A 1 307 ? -32.319 8.012 34.509 1.00 56.59 307 LYS A O 1
ATOM 2392 N N . ASP A 1 308 ? -30.437 8.753 33.531 1.00 55.25 308 ASP A N 1
ATOM 2393 C CA . ASP A 1 308 ? -29.581 7.740 34.156 1.00 55.25 308 ASP A CA 1
ATOM 2394 C C . ASP A 1 308 ? -28.129 8.225 34.300 1.00 55.25 308 ASP A C 1
ATOM 2396 O O . ASP A 1 308 ? -27.253 7.908 33.496 1.00 55.25 308 ASP A O 1
ATOM 2400 N N . ILE A 1 309 ? -27.888 9.060 35.314 1.00 61.38 309 ILE A N 1
ATOM 2401 C CA . ILE A 1 309 ? -26.561 9.611 35.612 1.00 61.38 309 ILE A CA 1
ATOM 2402 C C . ILE A 1 309 ? -25.858 8.653 36.578 1.00 61.38 309 ILE A C 1
ATOM 2404 O O . ILE A 1 309 ? -25.899 8.833 37.800 1.00 61.38 309 ILE A O 1
ATOM 2408 N N . SER A 1 310 ? -25.228 7.610 36.036 1.00 69.12 310 SER A N 1
ATOM 2409 C CA . SER A 1 310 ? -24.245 6.841 36.802 1.00 69.12 310 SER A CA 1
ATOM 2410 C C . SER A 1 310 ? -22.973 7.679 36.997 1.00 69.12 310 SER A C 1
ATOM 2412 O O . SER A 1 310 ? -22.703 8.615 36.241 1.00 69.12 310 SER A O 1
ATOM 2414 N N . ARG A 1 311 ? -22.169 7.372 38.025 1.00 69.06 311 ARG A N 1
ATOM 2415 C CA . ARG A 1 311 ? -20.891 8.077 38.262 1.00 69.06 311 ARG A CA 1
ATOM 2416 C C . ARG A 1 311 ? -19.856 7.837 37.159 1.00 69.06 311 ARG A C 1
ATOM 2418 O O . ARG A 1 311 ? -18.935 8.638 37.033 1.00 69.06 311 ARG A O 1
ATOM 2425 N N . ASP A 1 312 ? -20.038 6.783 36.371 1.00 82.12 312 ASP A N 1
ATOM 2426 C CA . ASP A 1 312 ? -19.102 6.335 35.337 1.00 82.12 312 ASP A CA 1
ATOM 2427 C C . ASP A 1 312 ? -19.585 6.686 33.927 1.00 82.12 312 ASP A C 1
ATOM 2429 O O . ASP A 1 312 ? -19.129 6.114 32.936 1.00 82.12 312 ASP A O 1
ATOM 2433 N N . THR A 1 313 ? -20.514 7.641 33.842 1.00 90.06 313 THR A N 1
ATOM 2434 C CA . THR A 1 313 ? -21.022 8.173 32.583 1.00 90.06 313 THR A CA 1
ATOM 2435 C C . THR A 1 313 ? -20.304 9.466 32.209 1.00 90.06 313 THR A C 1
ATOM 2437 O O . THR A 1 313 ? -20.243 10.398 33.012 1.00 90.06 313 THR A O 1
ATOM 2440 N N . PHE A 1 314 ? -19.786 9.544 30.984 1.00 93.12 314 PHE A N 1
ATOM 2441 C CA . PHE A 1 314 ? -19.197 10.765 30.432 1.00 93.12 314 PHE A CA 1
ATOM 2442 C C . PHE A 1 314 ? -19.298 10.803 28.903 1.00 93.12 314 PHE A C 1
ATOM 2444 O O . PHE A 1 314 ? -19.448 9.772 28.241 1.00 93.12 314 PHE A O 1
ATOM 2451 N N . ARG A 1 315 ? -19.187 12.007 28.337 1.00 94.38 315 ARG A N 1
ATOM 2452 C CA . ARG A 1 315 ? -19.113 12.244 26.893 1.00 94.38 315 ARG A CA 1
ATOM 2453 C C . ARG A 1 315 ? -17.807 12.902 26.507 1.00 94.38 315 ARG A C 1
ATOM 2455 O O . ARG A 1 315 ? -17.293 13.754 27.223 1.00 94.38 315 ARG A O 1
ATOM 2462 N N . PHE A 1 316 ? -17.294 12.570 25.336 1.00 96.81 316 PHE A N 1
ATOM 2463 C CA . PHE A 1 316 ? -16.162 13.284 24.761 1.00 96.81 316 PHE A CA 1
ATOM 2464 C C . PHE A 1 316 ? -16.336 13.431 23.259 1.00 96.81 316 PHE A C 1
ATOM 2466 O O . PHE A 1 316 ? -16.977 12.608 22.606 1.00 96.81 316 PHE A O 1
ATOM 2473 N N . ASN A 1 317 ? -15.781 14.506 22.711 1.00 97.06 317 ASN A N 1
ATOM 2474 C CA . ASN A 1 317 ? -15.726 14.687 21.269 1.00 97.06 317 ASN A CA 1
ATOM 2475 C C . ASN A 1 317 ? -14.327 14.376 20.762 1.00 97.06 317 ASN A C 1
ATOM 2477 O O . ASN A 1 317 ? -13.342 14.762 21.393 1.00 97.06 317 ASN A O 1
ATOM 2481 N N . VAL A 1 318 ? -14.259 13.719 19.610 1.00 97.62 318 VAL A N 1
ATOM 2482 C CA . VAL A 1 318 ? -13.017 13.477 18.885 1.00 97.62 318 VAL A CA 1
ATOM 2483 C C . VAL A 1 318 ? -13.075 14.235 17.567 1.00 97.62 318 VAL A C 1
ATOM 2485 O O . VAL A 1 318 ? -14.013 14.064 16.786 1.00 97.62 318 VAL A O 1
ATOM 2488 N N . PHE A 1 319 ? -12.074 15.077 17.344 1.00 95.75 319 PHE A N 1
ATOM 2489 C CA . PHE A 1 319 ? -11.904 15.897 16.148 1.00 95.75 319 PHE A CA 1
ATOM 2490 C C . PHE A 1 319 ? -10.625 15.491 15.415 1.00 95.75 319 PHE A C 1
ATOM 2492 O O . PHE A 1 319 ? -9.666 15.071 16.059 1.00 95.75 319 PHE A O 1
ATOM 2499 N N . GLY A 1 320 ? -10.590 15.662 14.092 1.00 94.75 320 GLY A N 1
ATOM 2500 C CA . GLY A 1 320 ? -9.375 15.488 13.298 1.00 94.75 320 GLY A CA 1
ATOM 2501 C C . GLY A 1 320 ? -8.421 16.681 13.420 1.00 94.75 320 GLY A C 1
ATOM 2502 O O . GLY A 1 320 ? -8.241 17.270 14.490 1.00 94.75 320 GLY A O 1
ATOM 2503 N N . ASP A 1 321 ? -7.797 17.059 12.305 1.00 91.88 321 ASP A N 1
ATOM 2504 C CA . ASP A 1 321 ? -6.865 18.188 12.261 1.00 91.88 321 ASP A CA 1
ATOM 2505 C C . ASP A 1 321 ? -7.558 19.516 12.612 1.00 91.88 321 ASP A C 1
ATOM 2507 O O . ASP A 1 321 ? -8.503 19.934 11.941 1.00 91.88 321 ASP A O 1
ATOM 2511 N N . ALA A 1 322 ? -7.045 20.217 13.628 1.00 89.56 322 ALA A N 1
ATOM 2512 C CA . ALA A 1 322 ? -7.525 21.546 14.019 1.00 89.56 322 ALA A CA 1
ATOM 2513 C C . ALA A 1 322 ? -6.805 22.679 13.267 1.00 89.56 322 ALA A C 1
ATOM 2515 O O . ALA A 1 322 ? -7.385 23.740 13.049 1.00 89.56 322 ALA A O 1
ATOM 2516 N N . LEU A 1 323 ? -5.547 22.447 12.862 1.00 87.88 323 LEU A N 1
ATOM 2517 C CA . LEU A 1 323 ? -4.714 23.362 12.066 1.00 87.88 323 LEU A CA 1
ATOM 2518 C C . LEU A 1 323 ? -4.666 24.809 12.582 1.00 87.88 323 LEU A C 1
ATOM 2520 O O . LEU A 1 323 ? -4.601 25.744 11.788 1.00 87.88 323 LEU A O 1
ATOM 2524 N N . ILE A 1 324 ? -4.668 25.002 13.899 1.00 85.38 324 ILE A N 1
ATOM 2525 C CA . ILE A 1 324 ? -4.617 26.329 14.519 1.00 85.38 324 ILE A CA 1
ATOM 2526 C C . ILE A 1 324 ? -3.315 27.047 14.120 1.00 85.38 324 ILE A C 1
ATOM 2528 O O . ILE A 1 324 ? -2.247 26.435 14.049 1.00 85.38 324 ILE A O 1
ATOM 2532 N N . ASP A 1 325 ? -3.403 28.349 13.858 1.00 78.25 325 ASP A N 1
ATOM 2533 C CA . ASP A 1 325 ? -2.282 29.205 13.455 1.00 78.25 325 ASP A CA 1
ATOM 2534 C C . ASP A 1 325 ? -2.248 30.483 14.319 1.00 78.25 325 ASP A C 1
ATOM 2536 O O . ASP A 1 325 ? -3.247 30.871 14.927 1.00 78.25 325 ASP A O 1
ATOM 2540 N N . ILE A 1 326 ? -1.091 31.145 14.396 1.00 72.25 326 ILE A N 1
ATOM 2541 C CA . ILE A 1 326 ? -0.911 32.434 15.082 1.00 72.25 326 ILE A CA 1
ATOM 2542 C C . ILE A 1 326 ? -1.567 33.596 14.340 1.00 72.25 326 ILE A C 1
ATOM 2544 O O . ILE A 1 326 ? -1.881 34.624 14.945 1.00 72.25 326 ILE A O 1
ATOM 2548 N N . ASN A 1 327 ? -1.747 33.457 13.027 1.00 69.69 327 ASN A N 1
ATOM 2549 C CA . ASN A 1 327 ? -2.242 34.533 12.187 1.00 69.69 327 ASN A CA 1
ATOM 2550 C C . ASN A 1 327 ? -3.755 34.674 12.354 1.00 69.69 327 ASN A C 1
ATOM 2552 O O . ASN A 1 327 ? -4.533 33.843 11.891 1.00 69.69 327 ASN A O 1
ATOM 2556 N N . TYR A 1 328 ? -4.150 35.762 13.016 1.00 60.34 328 TYR A N 1
ATOM 2557 C CA . TYR A 1 328 ? -5.532 36.135 13.305 1.00 60.34 328 TYR A CA 1
ATOM 2558 C C . TYR A 1 328 ? -6.300 36.422 12.001 1.00 60.34 328 TYR A C 1
ATOM 2560 O O . TYR A 1 328 ? -6.407 37.568 11.562 1.00 60.34 328 TYR A O 1
ATOM 2568 N N . ASN A 1 329 ? -6.813 35.377 11.353 1.00 70.38 329 ASN A N 1
ATOM 2569 C CA . ASN A 1 329 ? -7.766 35.492 10.255 1.00 70.38 329 ASN A CA 1
ATOM 2570 C C . ASN A 1 329 ? -9.140 34.955 10.695 1.00 70.38 329 ASN A C 1
ATOM 2572 O O . ASN A 1 329 ? -9.259 34.189 11.652 1.00 70.38 329 ASN A O 1
ATOM 2576 N N . SER A 1 330 ? -10.197 35.410 10.024 1.00 73.69 330 SER A N 1
ATOM 2577 C CA . SER A 1 330 ? -11.579 35.062 10.373 1.00 73.69 330 SER A CA 1
ATOM 2578 C C . SER A 1 330 ? -11.890 33.571 10.215 1.00 73.69 330 SER A C 1
ATOM 2580 O O . SER A 1 330 ? -12.752 33.064 10.922 1.00 73.69 330 SER A O 1
ATOM 2582 N N . GLU A 1 331 ? -11.179 32.875 9.327 1.00 77.25 331 GLU A N 1
ATOM 2583 C CA . GLU A 1 331 ? -11.382 31.454 9.020 1.00 77.25 331 GLU A CA 1
ATOM 2584 C C . GLU A 1 331 ? -10.983 30.557 10.204 1.00 77.25 331 GLU A C 1
ATOM 2586 O O . GLU A 1 331 ? -11.771 29.725 10.649 1.00 77.25 331 GLU A O 1
ATOM 2591 N N . TYR A 1 332 ? -9.801 30.769 10.796 1.00 76.50 332 TYR A N 1
ATOM 2592 C CA . TYR A 1 332 ? -9.369 29.988 11.963 1.00 76.50 332 TYR A CA 1
ATOM 2593 C C . TYR A 1 332 ? -10.276 30.209 13.174 1.00 76.50 332 TYR A C 1
ATOM 2595 O O . TYR A 1 332 ? -10.577 29.267 13.908 1.00 76.50 332 TYR A O 1
ATOM 2603 N N . TYR A 1 333 ? -10.741 31.445 13.369 1.00 78.88 333 TYR A N 1
ATOM 2604 C CA . TYR A 1 333 ? -11.669 31.763 14.449 1.00 78.88 333 TYR A CA 1
ATOM 2605 C C . TYR A 1 333 ? -13.015 31.050 14.273 1.00 78.88 333 TYR A C 1
ATOM 2607 O O . TYR A 1 333 ? -13.557 30.522 15.241 1.00 78.88 333 TYR A O 1
ATOM 2615 N N . GLU A 1 334 ? -13.527 30.975 13.042 1.00 84.12 334 GLU A N 1
ATOM 2616 C CA . GLU A 1 334 ? -14.749 30.233 12.731 1.00 84.12 334 GLU A CA 1
ATOM 2617 C C . GLU A 1 334 ? -14.600 28.739 13.048 1.00 84.12 334 GLU A C 1
ATOM 2619 O O . GLU A 1 334 ? -15.451 28.175 13.733 1.00 84.12 334 GLU A O 1
ATOM 2624 N N . HIS A 1 335 ? -13.494 28.106 12.641 1.00 85.50 335 HIS A N 1
ATOM 2625 C CA . HIS A 1 335 ? -13.234 26.697 12.964 1.00 85.50 335 HIS A CA 1
ATOM 2626 C C . HIS A 1 335 ? -13.180 26.452 14.475 1.00 85.50 335 HIS A C 1
ATOM 2628 O O . HIS A 1 335 ? -13.811 25.528 14.983 1.00 85.50 335 HIS A O 1
ATOM 2634 N N . ILE A 1 336 ? -12.479 27.312 15.215 1.00 83.50 336 ILE A N 1
ATOM 2635 C CA . ILE A 1 336 ? -12.388 27.230 16.677 1.00 83.50 336 ILE A CA 1
ATOM 2636 C C . ILE A 1 336 ? -13.769 27.377 17.336 1.00 83.50 336 ILE A C 1
ATOM 2638 O O . ILE A 1 336 ? -14.095 26.630 18.264 1.00 83.50 336 ILE A O 1
ATOM 2642 N N . LEU A 1 337 ? -14.605 28.301 16.851 1.00 86.00 337 LEU A N 1
ATOM 2643 C CA . LEU A 1 337 ? -15.974 28.459 17.338 1.00 86.00 337 LEU A CA 1
ATOM 2644 C C . LEU A 1 337 ? -16.831 27.225 17.049 1.00 86.00 337 LEU A C 1
ATOM 2646 O O . LEU A 1 337 ? -17.542 26.782 17.947 1.00 86.00 337 LEU A O 1
ATOM 2650 N N . LYS A 1 338 ? -16.732 26.632 15.855 1.00 89.19 338 LYS A N 1
ATOM 2651 C CA . LYS A 1 338 ? -17.451 25.397 15.496 1.00 89.19 338 LYS A CA 1
ATOM 2652 C C . LYS A 1 338 ? -17.084 24.234 16.418 1.00 89.19 338 LYS A C 1
ATOM 2654 O O . LYS A 1 338 ? -17.973 23.545 16.926 1.00 89.19 338 LYS A O 1
ATOM 2659 N N . LEU A 1 339 ? -15.790 24.057 16.704 1.00 88.81 339 LEU A N 1
ATOM 2660 C CA . LEU A 1 339 ? -15.297 23.051 17.655 1.00 88.81 339 LEU A CA 1
ATOM 2661 C C . LEU A 1 339 ? -15.896 23.273 19.052 1.00 88.81 339 LEU A C 1
ATOM 2663 O O . LEU A 1 339 ? -16.421 22.347 19.674 1.00 88.81 339 LEU A O 1
ATOM 2667 N N . TYR A 1 340 ? -15.877 24.519 19.531 1.00 87.56 340 TYR A N 1
ATOM 2668 C CA . TYR A 1 340 ? -16.444 24.854 20.833 1.00 87.56 340 TYR A CA 1
ATOM 2669 C C . TYR A 1 340 ? -17.964 24.662 20.886 1.00 87.56 340 TYR A C 1
ATOM 2671 O O . TYR A 1 340 ? -18.469 24.013 21.802 1.00 87.56 340 TYR A O 1
ATOM 2679 N N . CYS A 1 341 ? -18.709 25.180 19.911 1.00 90.12 341 CYS A N 1
ATOM 2680 C CA . CYS A 1 341 ? -20.163 25.046 19.848 1.00 90.12 341 CYS A CA 1
ATOM 2681 C C . CYS A 1 341 ? -20.594 23.578 19.793 1.00 90.12 341 CYS A C 1
ATOM 2683 O O . CYS A 1 341 ? -21.553 23.204 20.469 1.00 90.12 341 CYS A O 1
ATOM 2685 N N . SER A 1 342 ? -19.846 22.741 19.070 1.00 90.94 342 SER A N 1
ATOM 2686 C CA . SER A 1 342 ? -20.038 21.289 19.052 1.00 90.94 342 SER A CA 1
ATOM 2687 C C . SER A 1 342 ? -19.878 20.674 20.445 1.00 90.94 342 SER A C 1
ATOM 2689 O O . SER A 1 342 ? -20.745 19.917 20.880 1.00 90.94 342 SER A O 1
ATOM 2691 N N . SER A 1 343 ? -18.849 21.086 21.199 1.00 89.50 343 SER A N 1
ATOM 2692 C CA . SER A 1 343 ? -18.640 20.603 22.573 1.00 89.50 343 SER A CA 1
ATOM 2693 C C . SER A 1 343 ? -19.782 20.941 23.532 1.00 89.50 343 SER A C 1
ATOM 2695 O O . SER A 1 343 ? -20.147 20.132 24.387 1.00 89.50 343 SER A O 1
ATOM 2697 N N . ILE A 1 344 ? -20.371 22.131 23.382 1.00 90.06 344 ILE A N 1
ATOM 2698 C CA . ILE A 1 344 ? -21.501 22.582 24.199 1.00 90.06 344 ILE A CA 1
ATOM 2699 C C . ILE A 1 344 ? -22.778 21.846 23.799 1.00 90.06 344 ILE A C 1
ATOM 2701 O O . ILE A 1 344 ? -23.490 21.357 24.674 1.00 90.06 344 ILE A O 1
ATOM 2705 N N . ARG A 1 345 ? -23.043 21.727 22.492 1.00 90.69 345 ARG A N 1
ATOM 2706 C CA . ARG A 1 345 ? -24.202 21.011 21.940 1.00 90.69 345 ARG A CA 1
ATOM 2707 C C . ARG A 1 345 ? -24.266 19.566 22.424 1.00 90.69 345 ARG A C 1
ATOM 2709 O O . ARG A 1 345 ? -25.342 19.085 22.759 1.00 90.69 345 ARG A O 1
ATOM 2716 N N . ASP A 1 346 ? -23.119 18.901 22.497 1.00 89.94 346 ASP A N 1
ATOM 2717 C CA . ASP A 1 346 ? -23.050 17.495 22.894 1.00 89.94 346 ASP A CA 1
ATOM 2718 C C . ASP A 1 346 ? -22.935 17.287 24.405 1.00 89.94 346 ASP A C 1
ATOM 2720 O O . ASP A 1 346 ? -22.991 16.146 24.871 1.00 89.94 346 ASP A O 1
ATOM 2724 N N . ASN A 1 347 ? -22.792 18.373 25.173 1.00 90.50 347 ASN A N 1
ATOM 2725 C CA . ASN A 1 347 ? -22.448 18.341 26.591 1.00 90.50 347 ASN A CA 1
ATOM 2726 C C . ASN A 1 347 ? -21.186 17.494 26.857 1.00 90.50 347 ASN A C 1
ATOM 2728 O O . ASN A 1 347 ? -21.157 16.668 27.767 1.00 90.50 347 ASN A O 1
ATOM 2732 N N . ALA A 1 348 ? -20.147 17.671 26.036 1.00 92.69 348 ALA A N 1
ATOM 2733 C CA . ALA A 1 348 ? -18.905 16.918 26.165 1.00 92.69 348 ALA A CA 1
ATOM 2734 C C . ALA A 1 348 ? -18.150 17.302 27.445 1.00 92.69 348 ALA A C 1
ATOM 2736 O O . ALA A 1 348 ? -18.022 18.482 27.778 1.00 92.69 348 ALA A O 1
ATOM 2737 N N . ASP A 1 349 ? -17.615 16.318 28.160 1.00 93.62 349 ASP A N 1
ATOM 2738 C CA . ASP A 1 349 ? -16.768 16.513 29.335 1.00 93.62 349 ASP A CA 1
ATOM 2739 C C . ASP A 1 349 ? -15.368 16.999 28.954 1.00 93.62 349 ASP A C 1
ATOM 2741 O O . ASP A 1 349 ? -14.791 17.804 29.681 1.00 93.62 349 ASP A O 1
ATOM 2745 N N . PHE A 1 350 ? -14.832 16.530 27.824 1.00 95.12 350 PHE A N 1
ATOM 2746 C CA . PHE A 1 350 ? -13.519 16.903 27.295 1.00 95.12 350 PHE A CA 1
ATOM 2747 C C . PHE A 1 350 ? -13.425 16.672 25.780 1.00 95.12 350 PHE A C 1
ATOM 2749 O O . PHE A 1 350 ? -14.288 16.025 25.180 1.00 95.12 350 PHE A O 1
ATOM 2756 N N . LEU A 1 351 ? -12.367 17.212 25.170 1.00 95.06 351 LEU A N 1
ATOM 2757 C CA . LEU A 1 351 ? -12.120 17.170 23.726 1.00 95.06 351 LEU A CA 1
ATOM 2758 C C . LEU A 1 351 ? -10.814 16.433 23.415 1.00 95.06 351 LEU A C 1
ATOM 2760 O O . LEU A 1 351 ? -9.794 16.678 24.057 1.00 95.06 351 LEU A O 1
ATOM 2764 N N . VAL A 1 352 ? -10.843 15.570 22.405 1.00 96.50 352 VAL A N 1
ATOM 2765 C CA . VAL A 1 352 ? -9.703 14.808 21.879 1.00 96.50 352 VAL A CA 1
ATOM 2766 C C . VAL A 1 352 ? -9.427 15.265 20.449 1.00 96.50 352 VAL A C 1
ATOM 2768 O O . VAL A 1 352 ? -10.361 15.422 19.664 1.00 96.50 352 VAL A O 1
ATOM 2771 N N . PHE A 1 353 ? -8.155 15.461 20.100 1.00 94.44 353 PHE A N 1
ATOM 2772 C CA . PHE A 1 353 ? -7.743 15.833 18.742 1.00 94.44 353 PHE A CA 1
ATOM 2773 C C . PHE A 1 353 ? -6.801 14.780 18.154 1.00 94.44 353 PHE A C 1
ATOM 2775 O O . PHE A 1 353 ? -5.663 14.636 18.606 1.00 94.44 353 PHE A O 1
ATOM 2782 N N . SER A 1 354 ? -7.280 14.063 17.138 1.00 92.50 354 SER A N 1
ATOM 2783 C CA . SER A 1 354 ? -6.616 12.930 16.490 1.00 92.50 354 SER A CA 1
ATOM 2784 C C . SER A 1 354 ? -5.827 13.320 15.249 1.00 92.50 354 SER A C 1
ATOM 2786 O O . SER A 1 354 ? -5.794 12.587 14.277 1.00 92.50 354 SER A O 1
ATOM 2788 N N . GLY A 1 355 ? -5.178 14.477 15.247 1.00 89.06 355 GLY A N 1
ATOM 2789 C CA . GLY A 1 355 ? -4.566 15.006 14.038 1.00 89.06 355 GLY A CA 1
ATOM 2790 C C . GLY A 1 355 ? -3.578 16.124 14.307 1.00 89.06 355 GLY A C 1
ATOM 2791 O O . GLY A 1 355 ? -3.159 16.363 15.446 1.00 89.06 355 GLY A O 1
ATOM 2792 N N . LYS A 1 356 ? -3.216 16.849 13.251 1.00 89.06 356 LYS A N 1
ATOM 2793 C CA . LYS A 1 356 ? -2.344 18.013 13.376 1.00 89.06 356 LYS A CA 1
ATOM 2794 C C . LYS A 1 356 ? -3.095 19.155 14.064 1.00 89.06 356 LYS A C 1
ATOM 2796 O O . LYS A 1 356 ? -3.988 19.785 13.494 1.00 89.06 356 LYS A O 1
ATOM 2801 N N . PHE A 1 357 ? -2.708 19.445 15.304 1.00 88.62 357 PHE A N 1
ATOM 2802 C CA . PHE A 1 357 ? -3.380 20.469 16.102 1.00 88.62 357 PHE A CA 1
ATOM 2803 C C . PHE A 1 357 ? -3.040 21.902 15.660 1.00 88.62 357 PHE A C 1
ATOM 2805 O O . PHE A 1 357 ? -3.932 22.728 15.498 1.00 88.62 357 PHE A O 1
ATOM 2812 N N . THR A 1 358 ? -1.758 22.196 15.429 1.00 87.00 358 THR A N 1
ATOM 2813 C CA . THR A 1 358 ? -1.267 23.494 14.928 1.00 87.00 358 THR A CA 1
ATOM 2814 C C . THR A 1 358 ? -0.552 23.305 13.599 1.00 87.00 358 THR A C 1
ATOM 2816 O O . THR A 1 358 ? 0.206 22.348 13.440 1.00 87.00 358 THR A O 1
ATOM 2819 N N . ASN A 1 359 ? -0.767 24.209 12.641 1.00 83.50 359 ASN A N 1
ATOM 2820 C CA . ASN A 1 359 ? 0.010 24.233 11.396 1.00 83.50 359 ASN A CA 1
ATOM 2821 C C . ASN A 1 359 ? 1.218 25.183 11.461 1.00 83.50 359 ASN A C 1
ATOM 2823 O O . ASN A 1 359 ? 2.043 25.195 10.550 1.00 83.50 359 ASN A O 1
ATOM 2827 N N . SER A 1 360 ? 1.329 25.959 12.536 1.00 82.56 360 SER A N 1
ATOM 2828 C CA . SER A 1 360 ? 2.380 26.951 12.716 1.00 82.56 360 SER A CA 1
ATOM 2829 C C . SER A 1 360 ? 3.642 26.332 13.317 1.00 82.56 360 SER A C 1
ATOM 2831 O O . SER A 1 360 ? 3.573 25.547 14.262 1.00 82.56 360 SER A O 1
ATOM 2833 N N . SER A 1 361 ? 4.805 26.726 12.793 1.00 83.69 361 SER A N 1
ATOM 2834 C CA . SER A 1 361 ? 6.112 26.466 13.411 1.00 83.69 361 SER A CA 1
ATOM 2835 C C . SER A 1 361 ? 6.397 27.364 14.614 1.00 83.69 361 SER A C 1
ATOM 2837 O O . SER A 1 361 ? 7.333 27.100 15.366 1.00 83.69 361 SER A O 1
ATOM 2839 N N . ASP A 1 362 ? 5.616 28.430 14.778 1.00 85.44 362 ASP A N 1
ATOM 2840 C CA . ASP A 1 362 ? 5.931 29.534 15.683 1.00 85.44 362 ASP A CA 1
ATOM 2841 C C . ASP A 1 362 ? 5.250 29.382 17.049 1.00 85.44 362 ASP A C 1
ATOM 2843 O O . ASP A 1 362 ? 5.589 30.095 17.994 1.00 85.44 362 ASP A O 1
ATOM 2847 N N . ILE A 1 363 ? 4.308 28.438 17.171 1.00 85.12 363 ILE A N 1
ATOM 2848 C CA . ILE A 1 363 ? 3.646 28.078 18.428 1.00 85.12 363 ILE A CA 1
ATOM 2849 C C . ILE A 1 363 ? 3.665 26.576 18.656 1.00 85.12 363 ILE A C 1
ATOM 2851 O O . ILE A 1 363 ? 3.409 25.774 17.757 1.00 85.12 363 ILE A O 1
ATOM 2855 N N . SER A 1 364 ? 3.902 26.190 19.905 1.00 87.06 364 SER A N 1
ATOM 2856 C CA . SER A 1 364 ? 3.703 24.813 20.330 1.00 87.06 364 SER A CA 1
ATOM 2857 C C . SER A 1 364 ? 2.211 24.465 20.378 1.00 87.06 364 SER A C 1
ATOM 2859 O O . SER A 1 364 ? 1.343 25.331 20.494 1.00 87.06 364 SER A O 1
ATOM 2861 N N . THR A 1 365 ? 1.902 23.168 20.341 1.00 87.12 365 THR A N 1
ATOM 2862 C CA . THR A 1 365 ? 0.528 22.668 20.530 1.00 87.12 365 THR A CA 1
ATOM 2863 C C . THR A 1 365 ? -0.061 23.116 21.873 1.00 87.12 365 THR A C 1
ATOM 2865 O O . THR A 1 365 ? -1.222 23.511 21.942 1.00 87.12 365 THR A O 1
ATOM 2868 N N . GLU A 1 366 ? 0.753 23.120 22.931 1.00 84.88 366 GLU A N 1
ATOM 2869 C CA . GLU A 1 366 ? 0.354 23.589 24.261 1.00 84.88 366 GLU A CA 1
ATOM 2870 C C . GLU A 1 366 ? 0.013 25.086 24.256 1.00 84.88 366 GLU A C 1
ATOM 2872 O O . GLU A 1 366 ? -1.024 25.496 24.778 1.00 84.88 366 GLU A O 1
ATOM 2877 N N . GLN A 1 367 ? 0.851 25.907 23.614 1.00 85.25 367 GLN A N 1
ATOM 2878 C CA . GLN A 1 367 ? 0.587 27.337 23.449 1.00 85.25 367 GLN A CA 1
ATOM 2879 C C . GLN A 1 367 ? -0.695 27.567 22.646 1.00 85.25 367 GLN A C 1
ATOM 2881 O O . GLN A 1 367 ? -1.544 28.348 23.072 1.00 85.25 367 GLN A O 1
ATOM 2886 N N . ALA A 1 368 ? -0.879 26.841 21.540 1.00 85.00 368 ALA A N 1
ATOM 2887 C CA . ALA A 1 368 ? -2.085 26.916 20.724 1.00 85.00 368 ALA A CA 1
ATOM 2888 C C . ALA A 1 368 ? -3.349 26.595 21.543 1.00 85.00 368 ALA A C 1
ATOM 2890 O O . ALA A 1 368 ? -4.312 27.359 21.493 1.00 85.00 368 ALA A O 1
ATOM 2891 N N . CYS A 1 369 ? -3.333 25.527 22.350 1.00 83.56 369 CYS A N 1
ATOM 2892 C CA . CYS A 1 369 ? -4.452 25.169 23.230 1.00 83.56 369 CYS A CA 1
ATOM 2893 C C . CYS A 1 369 ? -4.780 26.288 24.224 1.00 83.56 369 CYS A C 1
ATOM 2895 O O . CYS A 1 369 ? -5.929 26.724 24.321 1.00 83.56 369 CYS A O 1
ATOM 2897 N N . ASN A 1 370 ? -3.761 26.775 24.936 1.00 81.19 370 ASN A N 1
ATOM 2898 C CA . ASN A 1 370 ? -3.922 27.785 25.981 1.00 81.19 370 ASN A CA 1
ATOM 2899 C C . ASN A 1 370 ? -4.393 29.135 25.425 1.00 81.19 370 ASN A C 1
ATOM 2901 O O . ASN A 1 370 ? -5.150 29.852 26.081 1.00 81.19 370 ASN A O 1
ATOM 2905 N N . THR A 1 371 ? -3.975 29.493 24.213 1.00 77.19 371 THR A N 1
ATOM 2906 C CA . THR A 1 371 ? -4.392 30.745 23.578 1.00 77.19 371 THR A CA 1
ATOM 2907 C C . THR A 1 371 ? -5.793 30.641 22.990 1.00 77.19 371 THR A C 1
ATOM 2909 O O . THR A 1 371 ? -6.621 31.515 23.236 1.00 77.19 371 THR A O 1
ATOM 2912 N N . TRP A 1 372 ? -6.069 29.585 22.226 1.00 75.94 372 TRP A N 1
ATOM 2913 C CA . TRP A 1 372 ? -7.218 29.564 21.324 1.00 75.94 372 TRP A CA 1
ATOM 2914 C C . TRP A 1 372 ? -8.423 28.802 21.840 1.00 75.94 372 TRP A C 1
ATOM 2916 O O . TRP A 1 372 ? -9.518 29.051 21.362 1.00 75.94 372 TRP A O 1
ATOM 2926 N N . LEU A 1 373 ? -8.264 27.911 22.815 1.00 74.25 373 LEU A N 1
ATOM 2927 C CA . LEU A 1 373 ? -9.379 27.129 23.350 1.00 74.25 373 LEU A CA 1
ATOM 2928 C C . LEU A 1 373 ? -9.551 27.282 24.864 1.00 74.25 373 LEU A C 1
ATOM 2930 O O . LEU A 1 373 ? -10.404 26.618 25.453 1.00 74.25 373 LEU A O 1
ATOM 2934 N N . SER A 1 374 ? -8.814 28.190 25.509 1.00 73.69 374 SER A N 1
ATOM 2935 C CA . SER A 1 374 ? -8.961 28.458 26.949 1.00 73.69 374 SER A CA 1
ATOM 2936 C C . SER A 1 374 ? -10.365 28.923 27.336 1.00 73.69 374 SER A C 1
ATOM 2938 O O . SER A 1 374 ? -10.828 28.627 28.438 1.00 73.69 374 SER A O 1
ATOM 2940 N N . PHE A 1 375 ? -11.086 29.583 26.424 1.00 75.56 375 PHE A N 1
ATOM 2941 C CA . PHE A 1 375 ? -12.475 29.982 26.651 1.00 75.56 375 PHE A CA 1
ATOM 2942 C C . PHE A 1 375 ? -13.442 28.795 26.726 1.00 75.56 375 PHE A C 1
ATOM 2944 O O . PHE A 1 375 ? -14.547 28.957 27.244 1.00 75.56 375 PHE A O 1
ATOM 2951 N N . SER A 1 376 ? -13.043 27.609 26.246 1.00 75.31 376 SER A N 1
ATOM 2952 C CA . SER A 1 376 ? -13.917 26.440 26.263 1.00 75.31 376 SER A CA 1
ATOM 2953 C C . SER A 1 376 ? -14.255 25.974 27.679 1.00 75.31 376 SER A C 1
ATOM 2955 O O . SER A 1 376 ? -15.315 25.393 27.896 1.00 75.31 376 SER A O 1
ATOM 2957 N N . GLN A 1 377 ? -13.359 26.235 28.642 1.00 82.19 377 GLN A N 1
ATOM 2958 C CA . GLN A 1 377 ? -13.402 25.697 30.008 1.00 82.19 377 GLN A CA 1
ATOM 2959 C C . GLN A 1 377 ? -13.489 24.159 30.066 1.00 82.19 377 GLN A C 1
ATOM 2961 O O . GLN A 1 377 ? -13.779 23.595 31.121 1.00 82.19 377 GLN A O 1
ATOM 2966 N N . LYS A 1 378 ? -13.227 23.470 28.948 1.00 86.94 378 LYS A N 1
ATOM 2967 C CA . LYS A 1 378 ? -13.194 22.011 28.846 1.00 86.94 378 LYS A CA 1
ATOM 2968 C C . LYS A 1 378 ? -11.737 21.544 28.760 1.00 86.94 378 LYS A C 1
ATOM 2970 O O . LYS A 1 378 ? -10.933 22.213 28.109 1.00 86.94 378 LYS A O 1
ATOM 2975 N N . PRO A 1 379 ? -11.368 20.415 29.389 1.00 92.19 379 PRO A N 1
ATOM 2976 C CA . PRO A 1 379 ? -10.080 19.779 29.144 1.00 92.19 379 PRO A CA 1
ATOM 2977 C C . PRO A 1 379 ? -9.924 19.412 27.664 1.00 92.19 379 PRO A C 1
ATOM 2979 O O . PRO A 1 379 ? -10.867 18.933 27.030 1.00 92.19 379 PRO A O 1
ATOM 2982 N N . ILE A 1 380 ? -8.730 19.646 27.125 1.00 91.44 380 ILE A N 1
ATOM 2983 C CA . ILE A 1 380 ? -8.391 19.423 25.718 1.00 91.44 380 ILE A CA 1
ATOM 2984 C C . ILE A 1 380 ? -7.143 18.560 25.660 1.00 91.44 380 ILE A C 1
ATOM 2986 O O . ILE A 1 380 ? -6.140 18.874 26.300 1.00 91.44 380 ILE A O 1
ATOM 2990 N N . TYR A 1 381 ? -7.213 17.496 24.870 1.00 93.94 381 TYR A N 1
ATOM 2991 C CA . TYR A 1 381 ? -6.162 16.499 24.759 1.00 93.94 381 TYR A CA 1
ATOM 2992 C C . TYR A 1 381 ? -5.735 16.333 23.297 1.00 93.94 381 TYR A C 1
ATOM 2994 O O . TYR A 1 381 ? -6.323 15.542 22.553 1.00 93.94 381 TYR A O 1
ATOM 3002 N N . PRO A 1 382 ? -4.739 17.115 22.847 1.00 92.19 382 PRO A N 1
ATOM 3003 C CA . PRO A 1 382 ? -4.130 16.961 21.536 1.00 92.19 382 PRO A CA 1
ATOM 3004 C C . PRO A 1 382 ? -2.911 16.038 21.599 1.00 92.19 382 PRO A C 1
ATOM 3006 O O . PRO A 1 382 ? -2.237 15.937 22.625 1.00 92.19 382 PRO A O 1
ATOM 3009 N N . VAL A 1 383 ? -2.529 15.441 20.480 1.00 87.44 383 VAL A N 1
ATOM 3010 C CA . VAL A 1 383 ? -1.197 14.835 20.362 1.00 87.44 383 VAL A CA 1
ATOM 3011 C C . VAL A 1 383 ? -0.171 15.941 20.083 1.00 87.44 383 VAL A C 1
ATOM 3013 O O . VAL A 1 383 ? -0.232 16.621 19.057 1.00 87.44 383 VAL A O 1
ATOM 3016 N N . ALA A 1 384 ? 0.772 16.151 21.002 1.00 79.88 384 ALA A N 1
ATOM 3017 C CA . ALA A 1 384 ? 1.681 17.296 20.976 1.00 79.88 384 ALA A CA 1
ATOM 3018 C C . ALA A 1 384 ? 3.085 16.925 20.465 1.00 79.88 384 ALA A C 1
ATOM 3020 O O . ALA A 1 384 ? 4.005 16.741 21.264 1.00 79.88 384 ALA A O 1
ATOM 3021 N N . GLY A 1 385 ? 3.267 16.846 19.141 1.00 74.50 385 GLY A N 1
ATOM 3022 C CA . GLY A 1 385 ? 4.562 16.489 18.532 1.00 74.50 385 GLY A CA 1
ATOM 3023 C C . GLY A 1 385 ? 5.147 15.209 19.140 1.00 74.50 385 GLY A C 1
ATOM 3024 O O . GLY A 1 385 ? 4.380 14.362 19.577 1.00 74.50 385 GLY A O 1
ATOM 3025 N N . GLU A 1 386 ? 6.477 15.096 19.250 1.00 80.12 386 GLU A N 1
ATOM 3026 C CA . GLU A 1 386 ? 7.198 13.861 19.648 1.00 80.12 386 GLU A CA 1
ATOM 3027 C C . GLU A 1 386 ? 6.956 13.381 21.107 1.00 80.12 386 GLU A C 1
ATOM 3029 O O . GLU A 1 386 ? 7.717 12.566 21.650 1.00 80.12 386 GLU A O 1
ATOM 3034 N N . SER A 1 387 ? 5.930 13.914 21.774 1.00 83.62 387 SER A N 1
ATOM 3035 C CA . SER A 1 387 ? 5.503 13.548 23.120 1.00 83.62 387 SER A CA 1
ATOM 3036 C C . SER A 1 387 ? 4.481 12.408 23.122 1.00 83.62 387 SER A C 1
ATOM 3038 O O . SER A 1 387 ? 3.788 12.143 22.144 1.00 83.62 387 SER A O 1
ATOM 3040 N N . HIS A 1 388 ? 4.386 11.739 24.268 1.00 93.81 388 HIS A N 1
ATOM 3041 C CA . HIS A 1 388 ? 3.376 10.733 24.559 1.00 93.81 388 HIS A CA 1
ATOM 3042 C C . HIS A 1 388 ? 2.892 10.914 25.990 1.00 93.81 388 HIS A C 1
ATOM 3044 O O . HIS A 1 388 ? 3.674 11.251 26.883 1.00 93.81 388 HIS A O 1
ATOM 3050 N N . TYR A 1 389 ? 1.605 10.694 26.213 1.00 96.25 389 TYR A N 1
ATOM 3051 C CA . TYR A 1 389 ? 1.004 10.779 27.538 1.00 96.25 389 TYR A CA 1
ATOM 3052 C C . TYR A 1 389 ? -0.315 10.010 27.571 1.00 96.25 389 TYR A C 1
ATOM 3054 O O . TYR A 1 389 ? -0.798 9.537 26.543 1.00 96.25 389 TYR A O 1
ATOM 3062 N N . SER A 1 390 ? -0.886 9.866 28.762 1.00 96.88 390 SER A N 1
ATOM 3063 C CA . SER A 1 390 ? -2.185 9.239 28.964 1.00 96.88 390 SER A CA 1
ATOM 3064 C C . SER A 1 390 ? -2.951 9.957 30.053 1.00 96.88 390 SER A C 1
ATOM 3066 O O . SER A 1 390 ? -2.359 10.589 30.931 1.00 96.88 390 SER A O 1
ATOM 3068 N N . ILE A 1 391 ? -4.266 9.828 29.995 1.00 95.94 391 ILE A N 1
ATOM 3069 C CA . ILE A 1 391 ? -5.181 10.236 31.051 1.00 95.94 391 ILE A CA 1
ATOM 3070 C C . ILE A 1 391 ? -6.097 9.065 31.387 1.00 95.94 391 ILE A C 1
ATOM 3072 O O . ILE A 1 391 ? -6.358 8.197 30.554 1.00 95.94 391 ILE A O 1
ATOM 3076 N N . GLU A 1 392 ? -6.618 9.084 32.603 1.00 94.75 392 GLU A N 1
ATOM 3077 C CA . GLU A 1 392 ? -7.641 8.153 33.056 1.00 94.75 392 GLU A CA 1
ATOM 3078 C C . GLU A 1 392 ? -8.934 8.934 33.294 1.00 94.75 392 GLU A C 1
ATOM 3080 O O . GLU A 1 392 ? -8.924 10.019 33.888 1.00 94.75 392 GLU A O 1
ATOM 3085 N N . LYS A 1 393 ? -10.054 8.396 32.814 1.00 93.06 393 LYS A N 1
ATOM 3086 C CA . LYS A 1 393 ? -11.389 8.941 33.072 1.00 93.06 393 LYS A CA 1
ATOM 3087 C C . LYS A 1 393 ? -12.320 7.798 33.445 1.00 93.06 393 LYS A C 1
ATOM 3089 O O . LYS A 1 393 ? -12.651 6.954 32.607 1.00 93.06 393 LYS A O 1
ATOM 3094 N N . SER A 1 394 ? -12.734 7.794 34.713 1.00 88.50 394 SER A N 1
ATOM 3095 C CA . SER A 1 394 ? -13.355 6.617 35.333 1.00 88.50 394 SER A CA 1
ATOM 3096 C C . SER A 1 394 ? -12.454 5.392 35.095 1.00 88.50 394 SER A C 1
ATOM 3098 O O . SER A 1 394 ? -11.234 5.534 35.143 1.00 88.50 394 SER A O 1
ATOM 3100 N N . ASP A 1 395 ? -13.015 4.229 34.771 1.00 89.38 395 ASP A N 1
ATOM 3101 C CA . ASP A 1 395 ? -12.257 3.005 34.484 1.00 89.38 395 ASP A CA 1
ATOM 3102 C C . ASP A 1 395 ? -11.835 2.894 33.003 1.00 89.38 395 ASP A C 1
ATOM 3104 O O . ASP A 1 395 ? -11.909 1.817 32.416 1.00 89.38 395 ASP A O 1
ATOM 3108 N N . ASN A 1 396 ? -11.435 3.999 32.361 1.00 94.38 396 ASN A N 1
ATOM 3109 C CA . ASN A 1 396 ? -11.008 4.019 30.954 1.00 94.38 396 ASN A CA 1
ATOM 3110 C C . ASN A 1 396 ? -9.670 4.745 30.797 1.00 94.38 396 ASN A C 1
ATOM 3112 O O . ASN A 1 396 ? -9.440 5.778 31.433 1.00 94.38 396 ASN A O 1
ATOM 3116 N N . VAL A 1 397 ? -8.825 4.238 29.897 1.00 96.62 397 VAL A N 1
ATOM 3117 C CA . VAL A 1 397 ? -7.492 4.787 29.620 1.00 96.62 397 VAL A CA 1
ATOM 3118 C C . VAL A 1 397 ? -7.467 5.430 28.239 1.00 96.62 397 VAL A C 1
ATOM 3120 O O . VAL A 1 397 ? -7.845 4.810 27.248 1.00 96.62 397 VAL A O 1
ATOM 3123 N N . PHE A 1 398 ? -6.991 6.669 28.170 1.00 97.94 398 PHE A N 1
ATOM 3124 C CA . PHE A 1 398 ? -6.779 7.397 26.922 1.00 97.94 398 PHE A CA 1
ATOM 3125 C C . PHE A 1 398 ? -5.286 7.638 26.748 1.00 97.94 398 PHE A C 1
ATOM 3127 O O . PHE A 1 398 ? -4.680 8.280 27.600 1.00 97.94 398 PHE A O 1
ATOM 3134 N N . THR A 1 399 ? -4.702 7.160 25.656 1.00 97.94 399 THR A N 1
ATOM 3135 C CA . THR A 1 399 ? -3.267 7.242 25.366 1.00 97.94 399 THR A CA 1
ATOM 3136 C C . THR A 1 399 ? -3.034 8.006 24.069 1.00 97.94 399 THR A C 1
ATOM 3138 O O . THR A 1 399 ? -3.661 7.733 23.053 1.00 97.94 399 THR A O 1
ATOM 3141 N N . PHE A 1 400 ? -2.108 8.958 24.091 1.00 97.50 400 PHE A N 1
ATOM 3142 C CA . PHE A 1 400 ? -1.818 9.877 22.992 1.00 97.50 400 PHE A CA 1
ATOM 3143 C C . PHE A 1 400 ? -0.386 9.644 22.517 1.00 97.50 400 PHE A C 1
ATOM 3145 O O . PHE A 1 400 ? 0.540 9.681 23.331 1.00 97.50 400 PHE A O 1
ATOM 3152 N N . LEU A 1 401 ? -0.214 9.373 21.223 1.00 97.19 401 LEU A N 1
ATOM 3153 C CA . LEU A 1 401 ? 1.050 8.953 20.614 1.00 97.19 401 LEU A CA 1
ATOM 3154 C C . LEU A 1 401 ? 1.300 9.700 19.300 1.00 97.19 401 LEU A C 1
ATOM 3156 O O . LEU A 1 401 ? 0.365 9.995 18.565 1.00 97.19 401 LEU A O 1
ATOM 3160 N N . ASP A 1 402 ? 2.563 9.935 18.958 1.00 94.19 402 ASP A N 1
ATOM 3161 C CA . ASP A 1 402 ? 2.963 10.601 17.718 1.00 94.19 402 ASP A CA 1
ATOM 3162 C C . ASP A 1 402 ? 3.587 9.620 16.716 1.00 94.19 402 ASP A C 1
ATOM 3164 O O . ASP A 1 402 ? 4.506 8.858 17.038 1.00 94.19 402 ASP A O 1
ATOM 3168 N N . ILE A 1 403 ? 3.092 9.652 15.477 1.00 94.81 403 ILE A N 1
ATOM 3169 C CA . ILE A 1 403 ? 3.591 8.835 14.362 1.00 94.81 403 ILE A CA 1
ATOM 3170 C C . ILE A 1 403 ? 4.121 9.669 13.184 1.00 94.81 403 ILE A C 1
ATOM 3172 O O . ILE A 1 403 ? 4.471 9.101 12.147 1.00 94.81 403 ILE A O 1
ATOM 3176 N N . THR A 1 404 ? 4.225 10.993 13.320 1.00 90.44 404 THR A N 1
ATOM 3177 C CA . THR A 1 404 ? 4.539 11.942 12.231 1.00 90.44 404 THR A CA 1
ATOM 3178 C C . THR A 1 404 ? 5.875 11.702 11.534 1.00 90.44 404 THR A C 1
ATOM 3180 O O . THR A 1 404 ? 6.005 12.017 10.350 1.00 90.44 404 THR A O 1
ATOM 3183 N N . LYS A 1 405 ? 6.875 11.109 12.202 1.00 92.94 405 LYS A N 1
ATOM 3184 C CA . LYS A 1 405 ? 8.165 10.767 11.565 1.00 92.94 405 LYS A CA 1
ATOM 3185 C C . LYS A 1 405 ? 8.164 9.410 10.858 1.00 92.94 405 LYS A C 1
ATOM 3187 O O . LYS A 1 405 ? 9.198 8.974 10.344 1.00 92.94 405 LYS A O 1
ATOM 3192 N N . GLY A 1 406 ? 7.007 8.765 10.768 1.00 93.56 406 GLY A N 1
ATOM 3193 C CA . GLY A 1 406 ? 6.802 7.552 9.993 1.00 93.56 406 GLY A CA 1
ATOM 3194 C C . GLY A 1 406 ? 6.577 6.288 10.824 1.00 93.56 406 GLY A C 1
ATOM 3195 O O . GLY A 1 406 ? 6.947 5.206 10.370 1.00 93.56 406 GLY A O 1
ATOM 3196 N N . GLY A 1 407 ? 6.040 6.429 12.040 1.00 95.81 407 GLY A N 1
ATOM 3197 C CA . GLY A 1 407 ? 5.831 5.350 13.015 1.00 95.81 407 GLY A CA 1
ATOM 3198 C C . GLY A 1 407 ? 6.251 5.746 14.434 1.00 95.81 407 GLY A C 1
ATOM 3199 O O . GLY A 1 407 ? 6.934 6.757 14.628 1.00 95.81 407 GLY A O 1
ATOM 3200 N N . LEU A 1 408 ? 5.869 4.948 15.435 1.00 96.75 408 LEU A N 1
ATOM 3201 C CA . LEU A 1 408 ? 6.148 5.237 16.847 1.00 96.75 408 LEU A CA 1
ATOM 3202 C C . LEU A 1 408 ? 7.654 5.270 17.133 1.00 96.75 408 LEU A C 1
ATOM 3204 O O . LEU A 1 408 ? 8.139 6.198 17.774 1.00 96.75 408 LEU A O 1
ATOM 3208 N N . ARG A 1 409 ? 8.409 4.297 16.612 1.00 95.81 409 ARG A N 1
ATOM 3209 C CA . ARG A 1 409 ? 9.853 4.125 16.817 1.00 95.81 409 ARG A CA 1
ATOM 3210 C C . ARG A 1 409 ? 10.674 5.220 16.153 1.00 95.81 409 ARG A C 1
ATOM 3212 O O . ARG A 1 409 ? 11.643 5.687 16.745 1.00 95.81 409 ARG A O 1
ATOM 3219 N N . LEU A 1 410 ? 10.321 5.593 14.921 1.00 95.38 410 LEU A N 1
ATOM 3220 C CA . LEU A 1 410 ? 11.001 6.668 14.189 1.00 95.38 410 LEU A CA 1
ATOM 3221 C C . LEU A 1 410 ? 10.704 8.045 14.786 1.00 95.38 410 LEU A C 1
ATOM 3223 O O . LEU A 1 410 ? 11.545 8.938 14.693 1.00 95.38 410 LEU A O 1
ATOM 3227 N N . THR A 1 411 ? 9.525 8.206 15.389 1.00 95.19 411 THR A N 1
ATOM 3228 C CA . THR A 1 411 ? 9.132 9.450 16.048 1.00 95.19 411 THR A CA 1
ATOM 3229 C C . THR A 1 411 ? 9.791 9.587 17.411 1.00 95.19 411 THR A C 1
ATOM 3231 O O . THR A 1 411 ? 10.557 10.520 17.629 1.00 95.19 411 THR A O 1
ATOM 3234 N N . ASN A 1 412 ? 9.553 8.623 18.301 1.00 95.88 412 ASN A N 1
ATOM 3235 C CA . ASN A 1 412 ? 10.184 8.535 19.609 1.00 95.88 412 ASN A CA 1
ATOM 3236 C C . ASN A 1 412 ? 10.120 7.076 20.118 1.00 95.88 412 ASN A C 1
ATOM 3238 O O . ASN A 1 412 ? 9.040 6.593 20.466 1.00 95.88 412 ASN A O 1
ATOM 3242 N N . PRO A 1 413 ? 11.251 6.353 20.221 1.00 95.06 413 PRO A N 1
ATOM 3243 C CA . PRO A 1 413 ? 11.249 4.929 20.563 1.00 95.06 413 PRO A CA 1
ATOM 3244 C C . PRO A 1 413 ? 10.691 4.608 21.957 1.00 95.06 413 PRO A C 1
ATOM 3246 O O . PRO A 1 413 ? 10.240 3.485 22.175 1.00 95.06 413 PRO A O 1
ATOM 3249 N N . HIS A 1 414 ? 10.661 5.565 22.893 1.00 96.56 414 HIS A N 1
ATOM 3250 C CA . HIS A 1 414 ? 10.065 5.347 24.217 1.00 96.56 414 HIS A CA 1
ATOM 3251 C C . HIS A 1 414 ? 8.539 5.177 24.174 1.00 96.56 414 HIS A C 1
ATOM 3253 O O . HIS A 1 414 ? 7.973 4.607 25.103 1.00 96.56 414 HIS A O 1
ATOM 3259 N N . GLN A 1 415 ? 7.875 5.590 23.090 1.00 96.88 415 GLN A N 1
ATOM 3260 C CA . GLN A 1 415 ? 6.427 5.431 22.925 1.00 96.88 415 GLN A CA 1
ATOM 3261 C C . GLN A 1 415 ? 5.984 3.967 22.936 1.00 96.88 415 GLN A C 1
ATOM 3263 O O . GLN A 1 415 ? 4.902 3.665 23.427 1.00 96.88 415 GLN A O 1
ATOM 3268 N N . TRP A 1 416 ? 6.823 3.055 22.436 1.00 97.31 416 TRP A N 1
ATOM 3269 C CA . TRP A 1 416 ? 6.534 1.620 22.464 1.00 97.31 416 TRP A CA 1
ATOM 3270 C C . TRP A 1 416 ? 6.479 1.076 23.885 1.00 97.31 416 TRP A C 1
ATOM 3272 O O . TRP A 1 416 ? 5.509 0.419 24.259 1.00 97.31 416 TRP A O 1
ATOM 3282 N N . ILE A 1 417 ? 7.502 1.402 24.675 1.00 96.69 417 ILE A N 1
ATOM 3283 C CA . ILE A 1 417 ? 7.583 1.017 26.086 1.00 96.69 417 ILE A CA 1
ATOM 3284 C C . ILE A 1 417 ? 6.385 1.607 26.829 1.00 96.69 417 ILE A C 1
ATOM 3286 O O . ILE A 1 417 ? 5.678 0.901 27.541 1.00 96.69 417 ILE A O 1
ATOM 3290 N N . TYR A 1 418 ? 6.108 2.889 26.588 1.00 97.62 418 TYR A N 1
ATOM 3291 C CA . TYR A 1 418 ? 4.995 3.583 27.209 1.00 97.62 418 TYR A CA 1
ATOM 3292 C C . TYR A 1 418 ? 3.644 2.936 26.889 1.00 97.62 418 TYR A C 1
ATOM 3294 O O . TYR A 1 418 ? 2.884 2.649 27.809 1.00 97.62 418 TYR A O 1
ATOM 3302 N N . LEU A 1 419 ? 3.353 2.660 25.614 1.00 97.88 419 LEU A N 1
ATOM 3303 C CA . LEU A 1 419 ? 2.109 2.013 25.199 1.00 97.88 419 LEU A CA 1
ATOM 3304 C C . LEU A 1 419 ? 1.931 0.659 25.896 1.00 97.88 419 LEU A C 1
ATOM 3306 O O . LEU A 1 419 ? 0.871 0.406 26.459 1.00 97.88 419 LEU A O 1
ATOM 3310 N N . GLN A 1 420 ? 2.969 -0.180 25.926 1.00 96.81 420 GLN A N 1
ATOM 3311 C CA . GLN A 1 420 ? 2.911 -1.473 26.614 1.00 96.81 420 GLN A CA 1
ATOM 3312 C C . GLN A 1 420 ? 2.606 -1.316 28.109 1.00 96.81 420 GLN A C 1
ATOM 3314 O O . GLN A 1 420 ? 1.722 -2.001 28.622 1.00 96.81 420 GLN A O 1
ATOM 3319 N N . GLU A 1 421 ? 3.258 -0.370 28.790 1.00 96.62 421 GLU A N 1
ATOM 3320 C CA . GLU A 1 421 ? 2.969 -0.082 30.197 1.00 96.62 421 GLU A CA 1
ATOM 3321 C C . GLU A 1 421 ? 1.521 0.376 30.423 1.00 96.62 421 GLU A C 1
ATOM 3323 O O . GLU A 1 421 ? 0.922 0.014 31.436 1.00 96.62 421 GLU A O 1
ATOM 3328 N N . GLN A 1 422 ? 0.948 1.179 29.519 1.00 96.38 422 GLN A N 1
ATOM 3329 C CA . GLN A 1 422 ? -0.444 1.626 29.644 1.00 96.38 422 GLN A CA 1
ATOM 3330 C C . GLN A 1 422 ? -1.432 0.482 29.421 1.00 96.38 422 GLN A C 1
ATOM 3332 O O . GLN A 1 422 ? -2.380 0.345 30.193 1.00 96.38 422 GLN A O 1
ATOM 3337 N N . LEU A 1 423 ? -1.181 -0.382 28.431 1.00 96.00 423 LEU A N 1
ATOM 3338 C CA . LEU A 1 423 ? -1.986 -1.587 28.216 1.00 96.00 423 LEU A CA 1
ATOM 3339 C C . LEU A 1 423 ? -1.969 -2.479 29.471 1.00 96.00 423 LEU A C 1
ATOM 3341 O O . LEU A 1 423 ? -3.017 -2.928 29.927 1.00 96.00 423 LEU A O 1
ATOM 3345 N N . GLU A 1 424 ? -0.806 -2.693 30.091 1.00 94.50 424 GLU A N 1
ATOM 3346 C CA . GLU A 1 424 ? -0.702 -3.477 31.332 1.00 94.50 424 GLU A CA 1
ATOM 3347 C C . GLU A 1 424 ? -1.424 -2.820 32.521 1.00 94.50 424 GLU A C 1
ATOM 3349 O O . GLU A 1 424 ? -2.092 -3.504 33.304 1.00 94.50 424 GLU A O 1
ATOM 3354 N N . LYS A 1 425 ? -1.317 -1.492 32.662 1.00 92.81 425 LYS A N 1
ATOM 3355 C CA . LYS A 1 425 ? -1.968 -0.727 33.740 1.00 92.81 425 LYS A CA 1
ATOM 3356 C C . LYS A 1 425 ? -3.488 -0.706 33.618 1.00 92.81 425 LYS A C 1
ATOM 3358 O O . LYS A 1 425 ? -4.157 -0.755 34.647 1.00 92.81 425 LYS A O 1
ATOM 3363 N N . ALA A 1 426 ? -4.014 -0.699 32.396 1.00 92.94 426 ALA A N 1
ATOM 3364 C CA . ALA A 1 426 ? -5.445 -0.639 32.128 1.00 92.94 426 ALA A CA 1
ATOM 3365 C C . ALA A 1 426 ? -6.223 -1.866 32.648 1.00 92.94 426 ALA A C 1
ATOM 3367 O O . ALA A 1 426 ? -7.411 -1.756 32.900 1.00 92.94 426 ALA A O 1
ATOM 3368 N N . ARG A 1 427 ? -5.589 -3.036 32.845 1.00 87.31 427 ARG A N 1
ATOM 3369 C CA . ARG A 1 427 ? -6.189 -4.208 33.537 1.00 87.31 427 ARG A CA 1
ATOM 3370 C C . ARG A 1 427 ? -7.604 -4.618 33.071 1.00 87.31 427 ARG A C 1
ATOM 3372 O O . ARG A 1 427 ? -8.409 -5.092 33.868 1.00 87.31 427 ARG A O 1
ATOM 3379 N N . GLY A 1 428 ? -7.887 -4.478 31.780 1.00 87.69 428 GLY A N 1
ATOM 3380 C CA . GLY A 1 428 ? -9.170 -4.798 31.154 1.00 87.69 428 GLY A CA 1
ATOM 3381 C C . GLY A 1 428 ? -10.175 -3.653 31.054 1.00 87.69 428 GLY A C 1
ATOM 3382 O O . GLY A 1 428 ? -11.279 -3.872 30.567 1.00 87.69 428 GLY A O 1
ATOM 3383 N N . SER A 1 429 ? -9.793 -2.440 31.450 1.00 93.12 429 SER A N 1
ATOM 3384 C CA . SER A 1 429 ? -10.475 -1.203 31.073 1.00 93.12 429 SER A CA 1
ATOM 3385 C C . SER A 1 429 ? -10.539 -1.014 29.560 1.00 93.12 429 SER A C 1
ATOM 3387 O O . SER A 1 429 ? -9.677 -1.490 28.819 1.00 93.12 429 SER A O 1
ATOM 3389 N N . ASN A 1 430 ? -11.518 -0.234 29.099 1.00 95.88 430 ASN A N 1
ATOM 3390 C CA . ASN A 1 430 ? -11.506 0.233 27.717 1.00 95.88 430 ASN A CA 1
ATOM 3391 C C . ASN A 1 430 ? -10.306 1.147 27.475 1.00 95.88 430 ASN A C 1
ATOM 3393 O O . ASN A 1 430 ? -9.905 1.923 28.352 1.00 95.88 430 ASN A O 1
ATOM 3397 N N . ILE A 1 431 ? -9.776 1.075 26.259 1.00 97.38 431 ILE A N 1
ATOM 3398 C CA . ILE A 1 431 ? -8.610 1.841 25.844 1.00 97.38 431 ILE A CA 1
ATOM 3399 C C . ILE A 1 431 ? -8.922 2.634 24.581 1.00 97.38 431 ILE A C 1
ATOM 3401 O O . ILE A 1 431 ? -9.399 2.100 23.581 1.00 97.38 431 ILE A O 1
ATOM 3405 N N . PHE A 1 432 ? -8.578 3.914 24.628 1.00 98.44 432 PHE A N 1
ATOM 3406 C CA . PHE A 1 432 ? -8.668 4.848 23.518 1.00 98.44 432 PHE A CA 1
ATOM 3407 C C . PHE A 1 432 ? -7.263 5.337 23.177 1.00 98.44 432 PHE A C 1
ATOM 3409 O O . PHE A 1 432 ? -6.607 5.979 23.990 1.00 98.44 432 PHE A O 1
ATOM 3416 N N . ILE A 1 433 ? -6.780 5.039 21.981 1.00 98.38 433 ILE A N 1
ATOM 3417 C CA . ILE A 1 433 ? -5.462 5.452 21.505 1.00 98.38 433 ILE A CA 1
ATOM 3418 C C . ILE A 1 433 ? -5.657 6.527 20.458 1.00 98.38 433 ILE A C 1
ATOM 3420 O O . ILE A 1 433 ? -6.432 6.351 19.533 1.00 98.38 433 ILE A O 1
ATOM 3424 N N . THR A 1 434 ? -4.946 7.635 20.581 1.00 98.19 434 THR A N 1
ATOM 3425 C CA . THR A 1 434 ? -5.002 8.738 19.627 1.00 98.19 434 THR A CA 1
ATOM 3426 C C . THR A 1 434 ? -3.634 8.922 18.994 1.00 98.19 434 THR A C 1
ATOM 3428 O O . THR A 1 434 ? -2.643 9.083 19.707 1.00 98.19 434 THR A O 1
ATOM 3431 N N . VAL A 1 435 ? -3.586 8.916 17.663 1.00 96.00 435 VAL A N 1
ATOM 3432 C CA . VAL A 1 435 ? -2.411 9.280 16.864 1.00 96.00 435 VAL A CA 1
ATOM 3433 C C . VAL A 1 435 ? -2.704 10.517 16.018 1.00 96.00 435 VAL A C 1
ATOM 3435 O O . VAL A 1 435 ? -3.857 10.859 15.782 1.00 96.00 435 VAL A O 1
ATOM 3438 N N . ASN A 1 436 ? -1.664 11.219 15.578 1.00 90.81 436 ASN A N 1
ATOM 3439 C CA . ASN A 1 436 ? -1.762 12.538 14.936 1.00 90.81 436 ASN A CA 1
ATOM 3440 C C . ASN A 1 436 ? -1.619 12.550 13.411 1.00 90.81 436 ASN A C 1
ATOM 3442 O O . ASN A 1 436 ? -1.358 13.599 12.824 1.00 90.81 436 ASN A O 1
ATOM 3446 N N . SER A 1 437 ? -1.730 11.394 12.770 1.00 92.19 437 SER A N 1
ATOM 3447 C CA . SER A 1 437 ? -1.648 11.260 11.319 1.00 92.19 437 SER A CA 1
ATOM 3448 C C . SER A 1 437 ? -2.362 9.985 10.888 1.00 92.19 437 SER A C 1
ATOM 3450 O O . SER A 1 437 ? -2.601 9.106 11.714 1.00 92.19 437 SER A O 1
ATOM 3452 N N . ASP A 1 438 ? -2.640 9.859 9.593 1.00 93.56 438 ASP A N 1
ATOM 3453 C CA . ASP A 1 438 ? -3.156 8.632 8.994 1.00 93.56 438 ASP A CA 1
ATOM 3454 C C . ASP A 1 438 ? -2.220 7.447 9.303 1.00 93.56 438 ASP A C 1
ATOM 3456 O O . ASP A 1 438 ? -0.993 7.586 9.314 1.00 93.56 438 ASP A O 1
ATOM 3460 N N . LEU A 1 439 ? -2.785 6.264 9.551 1.00 93.88 439 LEU A N 1
ATOM 3461 C CA . LEU A 1 439 ? -2.039 5.036 9.849 1.00 93.88 439 LEU A CA 1
ATOM 3462 C C . LEU A 1 439 ? -1.161 4.550 8.681 1.00 93.88 439 LEU A C 1
ATOM 3464 O O . LEU A 1 439 ? -0.287 3.705 8.870 1.00 93.88 439 LEU A O 1
ATOM 3468 N N . SER A 1 440 ? -1.366 5.057 7.468 1.00 92.75 440 SER A N 1
ATOM 3469 C CA . SER A 1 440 ? -0.460 4.908 6.322 1.00 92.75 440 SER A CA 1
ATOM 3470 C C . SER A 1 440 ? 0.866 5.654 6.506 1.00 92.75 440 SER A C 1
ATOM 3472 O O . SER A 1 440 ? 1.829 5.354 5.802 1.00 92.75 440 SER A O 1
ATOM 3474 N N . ALA A 1 441 ? 0.968 6.558 7.489 1.00 92.94 441 ALA A N 1
ATOM 3475 C CA . ALA A 1 441 ? 2.220 7.221 7.837 1.00 92.94 441 ALA A CA 1
ATOM 3476 C C . ALA A 1 441 ? 3.291 6.237 8.333 1.00 92.94 441 ALA A C 1
ATOM 3478 O O . ALA A 1 441 ? 4.477 6.536 8.209 1.00 92.94 441 ALA A O 1
ATOM 3479 N N . PHE A 1 442 ? 2.922 5.059 8.854 1.00 96.44 442 PHE A N 1
ATOM 3480 C CA . PHE A 1 442 ? 3.892 4.020 9.201 1.00 96.44 442 PHE A CA 1
ATOM 3481 C C . PHE A 1 442 ? 4.687 3.583 7.962 1.00 96.44 442 PHE A C 1
ATOM 3483 O O . PHE A 1 442 ? 4.187 2.880 7.084 1.00 96.44 442 PHE A O 1
ATOM 3490 N N . LYS A 1 443 ? 5.966 3.970 7.910 1.00 94.50 443 LYS A N 1
ATOM 3491 C CA . LYS A 1 443 ? 6.879 3.599 6.818 1.00 94.50 443 LYS A CA 1
ATOM 3492 C C . LYS A 1 443 ? 7.277 2.128 6.890 1.00 94.50 443 LYS A C 1
ATOM 3494 O O . LYS A 1 443 ? 7.526 1.505 5.862 1.00 94.50 443 LYS A O 1
ATOM 3499 N N . ASP A 1 444 ? 7.347 1.591 8.104 1.00 95.50 444 ASP A N 1
ATOM 3500 C CA . ASP A 1 444 ? 7.615 0.184 8.376 1.00 95.50 444 ASP A CA 1
ATOM 3501 C C . ASP A 1 444 ? 6.289 -0.563 8.583 1.00 95.50 444 ASP A C 1
ATOM 3503 O O . ASP A 1 444 ? 5.611 -0.395 9.599 1.00 95.50 444 ASP A O 1
ATOM 3507 N N . GLN A 1 445 ? 5.905 -1.387 7.605 1.00 94.19 445 GLN A N 1
ATOM 3508 C CA . GLN A 1 445 ? 4.649 -2.141 7.656 1.00 94.19 445 GLN A CA 1
ATOM 3509 C C . GLN A 1 445 ? 4.643 -3.196 8.771 1.00 94.19 445 GLN A C 1
ATOM 3511 O O . GLN A 1 445 ? 3.578 -3.495 9.306 1.00 94.19 445 GLN A O 1
ATOM 3516 N N . TYR A 1 446 ? 5.809 -3.713 9.176 1.00 96.38 446 TYR A N 1
ATOM 3517 C CA . TYR A 1 446 ? 5.894 -4.636 10.308 1.00 96.38 446 TYR A CA 1
ATOM 3518 C C . TYR A 1 446 ? 5.699 -3.911 11.640 1.00 96.38 446 TYR A C 1
ATOM 3520 O O . TYR A 1 446 ? 5.134 -4.480 12.568 1.00 96.38 446 TYR A O 1
ATOM 3528 N N . GLU A 1 447 ? 6.118 -2.647 11.736 1.00 97.81 447 GLU A N 1
ATOM 3529 C CA . GLU A 1 447 ? 5.846 -1.818 12.912 1.00 97.81 447 GLU A CA 1
ATOM 3530 C C . GLU A 1 447 ? 4.348 -1.507 13.041 1.00 97.81 447 GLU A C 1
ATOM 3532 O O . GLU A 1 447 ? 3.789 -1.633 14.132 1.00 97.81 447 GLU A O 1
ATOM 3537 N N . LYS A 1 448 ? 3.685 -1.161 11.927 1.00 97.62 448 LYS A N 1
ATOM 3538 C CA . LYS A 1 448 ? 2.224 -0.995 11.894 1.00 97.62 448 LYS A CA 1
ATOM 3539 C C . LYS A 1 448 ? 1.516 -2.281 12.312 1.00 97.62 448 LYS A C 1
ATOM 3541 O O . LYS A 1 448 ? 0.635 -2.243 13.164 1.00 97.62 448 LYS A O 1
ATOM 3546 N N . GLN A 1 449 ? 1.928 -3.414 11.746 1.00 97.00 449 GLN A N 1
ATOM 3547 C CA . GLN A 1 449 ? 1.352 -4.709 12.085 1.00 97.00 449 GLN A CA 1
ATOM 3548 C C . GLN A 1 449 ? 1.541 -5.035 13.571 1.00 97.00 449 GLN A C 1
ATOM 3550 O O . GLN A 1 449 ? 0.580 -5.406 14.233 1.00 97.00 449 GLN A O 1
ATOM 3555 N N . LEU A 1 450 ? 2.736 -4.811 14.126 1.00 97.94 450 LEU A N 1
ATOM 3556 C CA . LEU A 1 450 ? 2.984 -4.990 15.556 1.00 97.94 450 LEU A CA 1
ATOM 3557 C C . LEU A 1 450 ? 2.056 -4.114 16.407 1.00 97.94 450 LEU A C 1
ATOM 3559 O O . LEU A 1 450 ? 1.559 -4.581 17.429 1.00 97.94 450 LEU A O 1
ATOM 3563 N N . PHE A 1 451 ? 1.814 -2.864 15.997 1.00 98.31 451 PHE A N 1
ATOM 3564 C CA . PHE A 1 451 ? 0.907 -1.950 16.695 1.00 98.31 451 PHE A CA 1
ATOM 3565 C C . PHE A 1 451 ? -0.515 -2.509 16.718 1.00 98.31 451 PHE A C 1
ATOM 3567 O O . PHE A 1 451 ? -1.135 -2.565 17.772 1.00 98.31 451 PHE A O 1
ATOM 3574 N N . GLU A 1 452 ? -1.011 -2.999 15.588 1.00 97.81 452 GLU A N 1
ATOM 3575 C CA . GLU A 1 452 ? -2.344 -3.599 15.494 1.00 97.81 452 GLU A CA 1
ATOM 3576 C C . GLU A 1 452 ? -2.448 -4.924 16.277 1.00 97.81 452 GLU A C 1
ATOM 3578 O O . GLU A 1 452 ? -3.443 -5.170 16.966 1.00 97.81 452 GLU A O 1
ATOM 3583 N N . ASP A 1 453 ? -1.402 -5.751 16.239 1.00 97.19 453 ASP A N 1
ATOM 3584 C CA . ASP A 1 453 ? -1.355 -7.056 16.900 1.00 97.19 453 ASP A CA 1
ATOM 3585 C C . ASP A 1 453 ? -1.388 -6.930 18.431 1.00 97.19 453 ASP A C 1
ATOM 3587 O O . ASP A 1 453 ? -2.090 -7.692 19.099 1.00 97.19 453 ASP A O 1
ATOM 3591 N N . ILE A 1 454 ? -0.673 -5.961 19.021 1.00 97.50 454 ILE A N 1
ATOM 3592 C CA . ILE A 1 454 ? -0.694 -5.781 20.484 1.00 97.50 454 ILE A CA 1
ATOM 3593 C C . ILE A 1 454 ? -2.059 -5.301 20.991 1.00 97.50 454 ILE A C 1
ATOM 3595 O O . ILE A 1 454 ? -2.480 -5.702 22.078 1.00 97.50 454 ILE A O 1
ATOM 3599 N N . LEU A 1 455 ? -2.768 -4.492 20.199 1.00 98.06 455 LEU A N 1
ATOM 3600 C CA . LEU A 1 455 ? -4.105 -4.000 20.531 1.00 98.06 455 LEU A CA 1
ATOM 3601 C C . LEU A 1 455 ? -5.149 -5.099 20.381 1.00 98.06 455 LEU A C 1
ATOM 3603 O O . LEU A 1 455 ? -5.979 -5.277 21.270 1.00 98.06 455 LEU A O 1
ATOM 3607 N N . THR A 1 456 ? -5.036 -5.898 19.318 1.00 96.19 456 THR A N 1
ATOM 3608 C CA . THR A 1 456 ? -5.834 -7.115 19.130 1.00 96.19 456 THR A CA 1
ATOM 3609 C C . THR A 1 456 ? -5.637 -8.065 20.306 1.00 96.19 456 THR A C 1
ATOM 3611 O O . THR A 1 456 ? -6.601 -8.501 20.931 1.00 96.19 456 THR A O 1
ATOM 3614 N N . LYS A 1 457 ? -4.383 -8.326 20.692 1.00 95.38 457 LYS A N 1
ATOM 3615 C CA . LYS A 1 457 ? -4.073 -9.181 21.840 1.00 95.38 457 LYS A CA 1
ATOM 3616 C C . LYS A 1 457 ? -4.697 -8.644 23.126 1.00 95.38 457 LYS A C 1
ATOM 3618 O O . LYS A 1 457 ? -5.224 -9.427 23.917 1.00 95.38 457 LYS A O 1
ATOM 3623 N N . TYR A 1 458 ? -4.642 -7.331 23.352 1.00 96.44 458 TYR A N 1
ATOM 3624 C CA . TYR A 1 458 ? -5.272 -6.714 24.516 1.00 96.44 458 TYR A CA 1
ATOM 3625 C C . TYR A 1 458 ? -6.794 -6.912 24.508 1.00 96.44 458 TYR A C 1
ATOM 3627 O O . TYR A 1 458 ? -7.337 -7.395 25.507 1.00 96.44 458 TYR A O 1
ATOM 3635 N N . LYS A 1 459 ? -7.444 -6.612 23.372 1.00 94.00 459 LYS A N 1
ATOM 3636 C CA . LYS A 1 459 ? -8.878 -6.822 23.124 1.00 94.00 459 LYS A CA 1
ATOM 3637 C C . LYS A 1 459 ? -9.288 -8.262 23.416 1.00 94.00 459 LYS A C 1
ATOM 3639 O O . LYS A 1 459 ? -10.246 -8.490 24.145 1.00 94.00 459 LYS A O 1
ATOM 3644 N N . GLU A 1 460 ? -8.557 -9.239 22.896 1.00 90.75 460 GLU A N 1
ATOM 3645 C CA . GLU A 1 460 ? -8.881 -10.658 23.065 1.00 90.75 460 GLU A CA 1
ATOM 3646 C C . GLU A 1 460 ? -8.633 -11.166 24.487 1.00 90.75 460 GLU A C 1
ATOM 3648 O O . GLU A 1 460 ? -9.394 -11.991 24.988 1.00 90.75 460 GLU A O 1
ATOM 3653 N N . THR A 1 461 ? -7.581 -10.675 25.148 1.00 91.62 461 THR A N 1
ATOM 3654 C CA . THR A 1 461 ? -7.206 -11.129 26.496 1.00 91.62 461 THR A CA 1
ATOM 3655 C C . THR A 1 461 ? -8.178 -10.625 27.559 1.00 91.62 461 THR A C 1
ATOM 3657 O O . THR A 1 461 ? -8.462 -11.347 28.514 1.00 91.62 461 THR A O 1
ATOM 3660 N N . HIS A 1 462 ? -8.673 -9.395 27.410 1.00 91.88 462 HIS A N 1
ATOM 3661 C CA . HIS A 1 462 ? -9.483 -8.738 28.439 1.00 91.88 462 HIS A CA 1
ATOM 3662 C C . HIS A 1 462 ? -10.946 -8.533 28.053 1.00 91.88 462 HIS A C 1
ATOM 3664 O O . HIS A 1 462 ? -11.737 -8.123 28.893 1.00 91.88 462 HIS A O 1
ATOM 3670 N N . ASP A 1 463 ? -11.298 -8.785 26.794 1.00 89.12 463 ASP A N 1
ATOM 3671 C CA . ASP A 1 463 ? -12.610 -8.485 26.220 1.00 8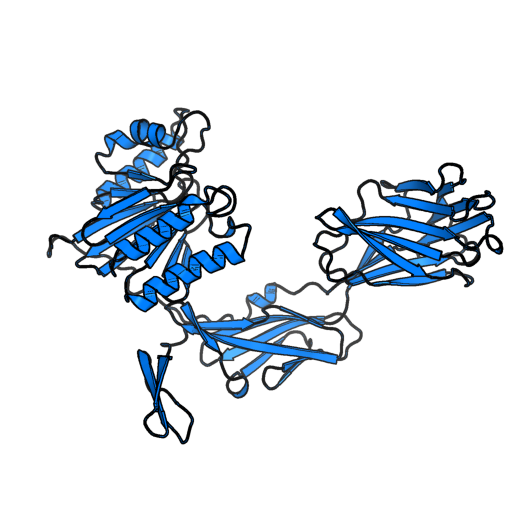9.12 463 ASP A CA 1
ATOM 3672 C C . ASP A 1 463 ? -13.028 -7.000 26.288 1.00 89.12 463 ASP A C 1
ATOM 3674 O O . ASP A 1 463 ? -14.202 -6.670 26.164 1.00 89.12 463 ASP A O 1
ATOM 3678 N N . ALA A 1 464 ? -12.058 -6.093 26.422 1.00 91.44 464 ALA A N 1
ATOM 3679 C CA . ALA 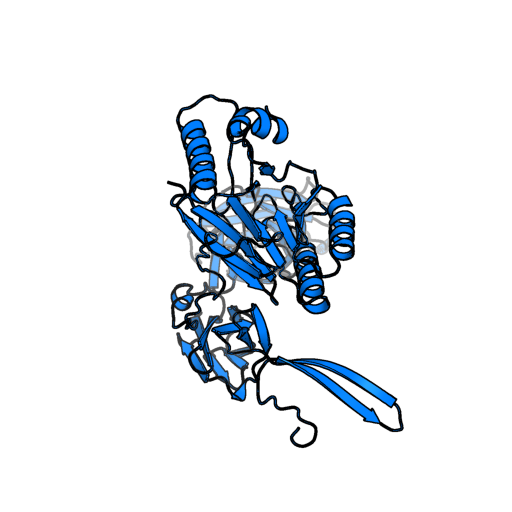A 1 464 ? -12.266 -4.647 26.530 1.00 91.44 464 ALA A CA 1
ATOM 3680 C C . ALA A 1 464 ? -12.692 -3.991 25.202 1.00 91.44 464 ALA A C 1
ATOM 3682 O O . ALA A 1 464 ? -12.550 -4.586 24.137 1.00 91.44 464 ALA A O 1
ATOM 3683 N N . GLU A 1 465 ? -13.171 -2.747 25.218 1.00 94.38 465 GLU A N 1
ATOM 3684 C CA . GLU A 1 465 ? -13.284 -1.934 23.999 1.00 94.38 465 GLU A CA 1
ATOM 3685 C C . GLU A 1 465 ? -11.935 -1.278 23.681 1.00 94.38 465 GLU A C 1
ATOM 3687 O O . GLU A 1 465 ? -11.309 -0.680 24.559 1.00 94.38 465 GLU A O 1
ATOM 3692 N N . VAL A 1 466 ? -11.489 -1.365 22.425 1.00 97.88 466 VAL A N 1
ATOM 3693 C CA . VAL A 1 466 ? -10.240 -0.738 21.974 1.00 97.88 466 VAL A CA 1
ATOM 3694 C C . VAL A 1 466 ? -10.514 0.107 20.740 1.00 97.88 466 VAL A C 1
ATOM 3696 O O . VAL A 1 466 ? -10.992 -0.404 19.726 1.00 97.88 466 VAL A O 1
ATOM 3699 N N . TRP A 1 467 ? -10.198 1.395 20.841 1.00 98.50 467 TRP A N 1
ATOM 3700 C CA . TRP A 1 467 ? -10.433 2.397 19.807 1.00 98.50 467 TRP A CA 1
ATOM 3701 C C . TRP A 1 467 ? -9.133 3.110 19.467 1.00 98.50 467 TRP A C 1
ATOM 3703 O O . TRP A 1 467 ? -8.410 3.532 20.363 1.00 98.50 467 TRP A O 1
ATOM 3713 N N . VAL A 1 468 ? -8.845 3.266 18.180 1.00 98.56 468 VAL A N 1
ATOM 3714 C CA . VAL A 1 468 ? -7.700 4.013 17.666 1.00 98.56 468 VAL A CA 1
ATOM 3715 C C . VAL A 1 468 ? -8.215 5.179 16.837 1.00 98.56 468 VAL A C 1
ATOM 3717 O O . VAL A 1 468 ? -8.756 4.974 15.757 1.00 98.56 468 VAL A O 1
ATOM 3720 N N . PHE A 1 469 ? -8.029 6.398 17.325 1.00 98.44 469 PHE A N 1
ATOM 3721 C CA . PHE A 1 469 ? -8.361 7.634 16.633 1.00 98.44 469 PHE A CA 1
ATOM 3722 C C . PHE A 1 469 ? -7.160 8.153 15.853 1.00 98.44 469 PHE A C 1
ATOM 3724 O O . PHE A 1 469 ? -6.059 8.263 16.397 1.00 98.44 469 PHE A O 1
ATOM 3731 N N . TYR A 1 470 ? -7.380 8.511 14.595 1.00 96.50 470 TYR A N 1
ATOM 3732 C CA . TYR A 1 470 ? -6.383 9.142 13.739 1.00 96.50 470 TYR A CA 1
ATOM 3733 C C . TYR A 1 470 ? -7.020 10.218 12.852 1.00 96.50 470 TYR A C 1
ATOM 3735 O O . TYR A 1 470 ? -8.238 10.401 12.847 1.00 96.50 470 TYR A O 1
ATOM 3743 N N . GLY A 1 471 ? -6.193 10.971 12.139 1.00 92.81 471 GLY A N 1
ATOM 3744 C CA . GLY A 1 471 ? -6.591 12.169 11.396 1.00 92.81 471 GLY A CA 1
ATOM 3745 C C . GLY A 1 471 ? -5.750 12.307 10.144 1.00 92.81 471 GLY A C 1
ATOM 3746 O O . GLY A 1 471 ? -5.218 11.304 9.670 1.00 92.81 471 GLY A O 1
ATOM 3747 N N . ASN A 1 472 ? -5.607 13.525 9.616 1.00 91.00 472 ASN A N 1
ATOM 3748 C CA . ASN A 1 472 ? -5.021 13.759 8.291 1.00 91.00 472 ASN A CA 1
ATOM 3749 C C . ASN A 1 472 ? -5.705 12.914 7.192 1.00 91.00 472 ASN A C 1
ATOM 3751 O O . ASN A 1 472 ? -5.051 12.211 6.423 1.00 91.00 472 ASN A O 1
ATOM 3755 N N . ILE A 1 473 ? -7.039 12.955 7.176 1.00 91.44 473 ILE A N 1
ATOM 3756 C CA . ILE A 1 473 ? -7.891 12.328 6.162 1.00 91.44 473 ILE A CA 1
ATOM 3757 C C . ILE A 1 473 ? -9.006 13.288 5.744 1.00 91.44 473 ILE A C 1
ATOM 3759 O O . ILE A 1 473 ? -9.307 14.244 6.463 1.00 91.44 473 ILE A O 1
ATOM 3763 N N . ASP A 1 474 ? -9.651 12.991 4.620 1.00 90.06 474 ASP A N 1
ATOM 3764 C CA . ASP A 1 474 ? -10.656 13.872 4.018 1.00 90.06 474 ASP A CA 1
ATOM 3765 C C . ASP A 1 474 ? -12.107 13.526 4.403 1.00 90.06 474 ASP A C 1
ATOM 3767 O O . ASP A 1 474 ? -12.990 14.372 4.298 1.00 90.06 474 ASP A O 1
ATOM 3771 N N . GLU A 1 475 ? -12.360 12.315 4.905 1.00 93.62 475 GLU A N 1
ATOM 3772 C CA . GLU A 1 475 ? -13.697 11.812 5.258 1.00 93.62 475 GLU A CA 1
ATOM 3773 C C . GLU A 1 475 ? -13.632 10.863 6.462 1.00 93.62 475 GLU A C 1
ATOM 3775 O O . GLU A 1 475 ? -12.584 10.268 6.715 1.00 93.62 475 GLU A O 1
ATOM 3780 N N . ILE A 1 476 ? -14.733 10.695 7.207 1.00 94.38 476 ILE A N 1
ATOM 3781 C CA . ILE A 1 476 ? -14.772 9.737 8.323 1.00 94.38 476 ILE A CA 1
ATOM 3782 C C . ILE A 1 476 ? -14.582 8.310 7.809 1.00 94.38 476 ILE A C 1
ATOM 3784 O O . ILE A 1 476 ? -15.285 7.857 6.910 1.00 94.38 476 ILE A O 1
ATOM 3788 N N . LYS A 1 477 ? -13.667 7.580 8.451 1.00 94.25 477 LYS A N 1
ATOM 3789 C CA . LYS A 1 477 ? -13.428 6.154 8.206 1.00 94.25 477 LYS A CA 1
ATOM 3790 C C . LYS A 1 477 ? -13.581 5.400 9.513 1.00 94.25 477 LYS A C 1
ATOM 3792 O O . LYS A 1 477 ? -12.925 5.749 10.488 1.00 94.25 477 LYS A O 1
ATOM 3797 N N . ILE A 1 478 ? -14.442 4.388 9.547 1.00 94.00 478 ILE A N 1
ATOM 3798 C CA . ILE A 1 478 ? -14.618 3.515 10.713 1.00 94.00 478 ILE A CA 1
ATOM 3799 C C . ILE A 1 478 ? -14.386 2.087 10.251 1.00 94.00 478 ILE A C 1
ATOM 3801 O O . ILE A 1 478 ? -15.269 1.448 9.687 1.00 94.00 478 ILE A O 1
ATOM 3805 N N . ASP A 1 479 ? -13.179 1.598 10.501 1.00 92.12 479 ASP A N 1
ATOM 3806 C CA . ASP A 1 479 ? -12.780 0.235 10.196 1.00 92.12 479 ASP A CA 1
ATOM 3807 C C . ASP A 1 479 ? -12.699 -0.595 11.473 1.00 92.12 479 ASP A C 1
ATOM 3809 O O . ASP A 1 479 ? -12.329 -0.112 12.545 1.00 92.12 479 ASP A O 1
ATOM 3813 N N . ARG A 1 480 ? -12.996 -1.889 11.349 1.00 92.69 480 ARG A N 1
ATOM 3814 C CA . ARG A 1 480 ? -12.733 -2.870 12.404 1.00 92.69 480 ARG A CA 1
ATOM 3815 C C . ARG A 1 480 ? -11.750 -3.912 11.909 1.00 92.69 480 ARG A C 1
ATOM 3817 O O . ARG A 1 480 ? -11.856 -4.412 10.779 1.00 92.69 480 ARG A O 1
ATOM 3824 N N . LYS A 1 481 ? -10.783 -4.225 12.766 1.00 93.81 481 LYS A N 1
ATOM 3825 C CA . LYS A 1 481 ? -9.781 -5.265 12.540 1.00 93.81 481 LYS A CA 1
ATOM 3826 C C . LYS A 1 481 ? -9.614 -6.055 13.828 1.00 93.81 481 LYS A C 1
ATOM 3828 O O . LYS A 1 481 ? -9.170 -5.507 14.833 1.00 93.81 481 LYS A O 1
ATOM 3833 N N . ASN A 1 482 ? -9.996 -7.331 13.785 1.00 93.00 482 ASN A N 1
ATOM 3834 C CA . ASN A 1 482 ? -9.945 -8.253 14.923 1.00 93.00 482 ASN A CA 1
ATOM 3835 C C . ASN A 1 482 ? -10.536 -7.662 16.224 1.00 93.00 482 ASN A C 1
ATOM 3837 O O . ASN A 1 482 ? -9.935 -7.743 17.296 1.00 93.00 482 ASN A O 1
ATOM 3841 N N . GLY A 1 483 ? -11.699 -7.014 16.121 1.00 93.12 483 GLY A N 1
ATOM 3842 C CA . GLY A 1 483 ? -12.422 -6.423 17.248 1.00 93.12 483 GLY A CA 1
ATOM 3843 C C . GLY A 1 483 ? -11.946 -5.035 17.696 1.00 93.12 483 GLY A C 1
ATOM 3844 O O . GLY A 1 483 ? -12.614 -4.426 18.532 1.00 93.12 483 GLY A O 1
ATOM 3845 N N . VAL A 1 484 ? -10.840 -4.514 17.151 1.00 97.75 484 VAL A N 1
ATOM 3846 C CA . VAL A 1 484 ? -10.339 -3.154 17.420 1.00 97.75 484 VAL A CA 1
ATOM 3847 C C . VAL A 1 484 ? -10.932 -2.171 16.411 1.00 97.75 484 VAL A C 1
ATOM 3849 O O . VAL A 1 484 ? -10.927 -2.440 15.207 1.00 97.75 484 VAL A O 1
ATOM 3852 N N . TYR A 1 485 ? -11.423 -1.030 16.898 1.00 97.88 485 TYR A N 1
ATOM 3853 C CA . TYR A 1 485 ? -11.899 0.070 16.062 1.00 97.88 485 TYR A CA 1
ATOM 3854 C C . TYR A 1 485 ? -10.739 0.963 15.625 1.00 97.88 485 TYR A C 1
ATOM 3856 O O . TYR A 1 485 ? -9.971 1.434 16.461 1.00 97.88 485 TYR A O 1
ATOM 3864 N N . TYR A 1 486 ? -10.656 1.250 14.332 1.00 97.88 486 TYR A N 1
ATOM 3865 C CA . TYR A 1 486 ? -9.753 2.230 13.741 1.00 97.88 486 TYR A CA 1
ATOM 3866 C C . TYR A 1 486 ? -10.601 3.318 13.103 1.00 97.88 486 TYR A C 1
ATOM 3868 O O . TYR A 1 486 ? -11.331 3.080 12.145 1.00 97.88 486 TYR A O 1
ATOM 3876 N N . VAL A 1 487 ? -10.537 4.504 13.690 1.00 98.00 487 VAL A N 1
ATOM 3877 C CA . VAL A 1 487 ? -11.454 5.598 13.418 1.00 98.00 487 VAL A CA 1
ATOM 3878 C C . VAL A 1 487 ? -10.662 6.801 12.947 1.00 98.00 487 VAL A C 1
ATOM 3880 O O . VAL A 1 487 ? -10.000 7.495 13.719 1.00 98.00 487 VAL A O 1
ATOM 3883 N N . GLY A 1 488 ? -10.733 7.019 11.648 1.00 97.25 488 GLY A N 1
ATOM 3884 C CA . GLY A 1 488 ? -10.207 8.190 10.997 1.00 97.25 488 GLY A CA 1
ATOM 3885 C C . GLY A 1 488 ? -11.220 9.327 11.050 1.00 97.25 488 GLY A C 1
ATOM 3886 O O . GLY A 1 488 ? -12.389 9.125 10.714 1.00 97.25 488 GLY A O 1
ATOM 3887 N N . ILE A 1 489 ? -10.773 10.527 11.424 1.00 96.94 489 ILE A N 1
ATOM 3888 C CA . ILE A 1 489 ? -11.638 11.704 11.557 1.00 96.94 489 ILE A CA 1
ATOM 3889 C C . ILE A 1 489 ? -11.081 12.854 10.708 1.00 96.94 489 ILE A C 1
ATOM 3891 O O . ILE A 1 489 ? -9.902 13.198 10.851 1.00 96.94 489 ILE A O 1
ATOM 3895 N N . PRO A 1 490 ? -11.901 13.464 9.833 1.00 95.44 490 PRO A N 1
ATOM 3896 C CA . PRO A 1 490 ? -11.455 14.530 8.959 1.00 95.44 490 PRO A CA 1
ATOM 3897 C C . PRO A 1 490 ? -11.131 15.807 9.731 1.00 95.44 490 PRO A C 1
ATOM 3899 O O . PRO A 1 490 ? -11.651 16.076 10.817 1.00 95.44 490 PRO A O 1
ATOM 3902 N N . GLY A 1 491 ? -10.233 16.603 9.156 1.00 91.81 491 GLY A N 1
ATOM 3903 C CA . GLY A 1 491 ? -9.869 17.906 9.699 1.00 91.81 491 GLY A CA 1
ATOM 3904 C C . GLY A 1 491 ? -10.915 18.987 9.443 1.00 91.81 491 GLY A C 1
ATOM 3905 O O . GLY A 1 491 ? -11.808 18.847 8.611 1.00 91.81 491 GLY A O 1
ATOM 3906 N N . VAL A 1 492 ? -10.737 20.136 10.098 1.00 90.38 492 VAL A N 1
ATOM 3907 C CA . VAL A 1 492 ? -11.615 21.312 9.937 1.00 90.38 492 VAL A CA 1
ATOM 3908 C C . VAL A 1 492 ? -11.639 21.882 8.512 1.00 90.38 492 VAL A C 1
ATOM 3910 O O . VAL A 1 492 ? -12.535 22.649 8.184 1.00 90.38 492 VAL A O 1
ATOM 3913 N N . LYS A 1 493 ? -10.660 21.517 7.671 1.00 88.75 493 LYS A N 1
ATOM 3914 C CA . LYS A 1 493 ? -10.540 21.945 6.266 1.00 88.75 493 LYS A CA 1
ATOM 3915 C C . LYS A 1 493 ? -11.019 20.908 5.245 1.00 88.75 493 LYS A C 1
ATOM 3917 O O . LYS A 1 493 ? -10.844 21.139 4.051 1.00 88.75 493 LYS A O 1
ATOM 3922 N N . ALA A 1 494 ? -11.564 19.776 5.687 1.00 91.06 494 ALA A N 1
ATOM 3923 C CA . ALA A 1 494 ? -12.157 18.803 4.775 1.00 91.06 494 ALA A CA 1
ATOM 3924 C C . ALA A 1 494 ? -13.343 19.414 4.009 1.00 91.06 494 ALA A C 1
ATOM 3926 O O . ALA A 1 494 ? -13.937 20.393 4.458 1.00 91.06 494 ALA A O 1
ATOM 3927 N N . GLU A 1 495 ? -13.708 18.832 2.865 1.00 89.81 495 GLU A N 1
ATOM 3928 C CA . GLU A 1 495 ? -14.886 19.276 2.102 1.00 89.81 495 GLU A CA 1
ATOM 3929 C C . GLU A 1 495 ? -16.173 19.129 2.928 1.00 89.81 495 GLU A C 1
ATOM 3931 O O . GLU A 1 495 ? -17.023 20.020 2.933 1.00 89.81 495 GLU A O 1
ATOM 3936 N N . THR A 1 496 ? -16.263 18.044 3.701 1.00 88.88 496 THR A N 1
ATOM 3937 C CA . THR A 1 496 ? -17.319 17.799 4.687 1.00 88.88 496 THR A CA 1
ATOM 3938 C C . THR A 1 496 ? -16.707 17.647 6.083 1.00 88.88 496 THR A C 1
ATOM 3940 O O . THR A 1 496 ? -16.441 16.523 6.520 1.00 88.88 496 THR A O 1
ATOM 3943 N N . PRO A 1 497 ? -16.446 18.754 6.809 1.00 91.56 497 PRO A N 1
ATOM 3944 C CA . PRO A 1 497 ? -15.906 18.699 8.160 1.00 91.56 497 PRO A CA 1
ATOM 3945 C C . PRO A 1 497 ? -16.865 17.977 9.108 1.00 91.56 497 PRO A C 1
ATOM 3947 O O . PRO A 1 497 ? -18.034 18.342 9.257 1.00 91.56 497 PRO A O 1
ATOM 3950 N N . GLN A 1 498 ? -16.358 16.952 9.780 1.00 95.44 498 GLN A N 1
ATOM 3951 C CA . GLN A 1 498 ? -17.127 16.123 10.699 1.00 95.44 498 GLN A CA 1
ATOM 3952 C C . GLN A 1 498 ? -16.312 15.817 11.950 1.00 95.44 498 GLN A C 1
ATOM 3954 O O . GLN A 1 498 ? -15.089 15.949 11.984 1.00 95.44 498 GLN A O 1
ATOM 3959 N N . TYR A 1 499 ? -17.010 15.397 12.994 1.00 96.31 499 TYR A N 1
ATOM 3960 C CA . TYR A 1 499 ? -16.419 14.941 14.240 1.00 96.31 499 TYR A CA 1
ATOM 3961 C C . TYR A 1 499 ? -17.279 13.826 14.836 1.00 96.31 499 TYR A C 1
ATOM 3963 O O . TYR A 1 499 ? -18.398 13.576 14.381 1.00 96.31 499 TYR A O 1
ATOM 3971 N N . ILE A 1 500 ? -16.765 13.146 15.861 1.00 97.50 500 ILE A N 1
ATOM 3972 C CA . ILE A 1 500 ? -17.496 12.056 16.511 1.00 97.50 500 ILE A CA 1
ATOM 3973 C C . ILE A 1 500 ? -17.741 12.394 17.979 1.00 97.50 500 ILE A C 1
ATOM 3975 O O . ILE A 1 500 ? -16.837 12.804 18.709 1.00 97.50 500 ILE A O 1
ATOM 3979 N N . SER A 1 501 ? -18.989 12.238 18.413 1.00 96.88 501 SER A N 1
ATOM 3980 C CA . SER A 1 501 ? -19.395 12.345 19.812 1.00 96.88 501 SER A CA 1
ATOM 3981 C C . SER A 1 501 ? -19.498 10.953 20.410 1.00 96.88 501 SER A C 1
ATOM 3983 O O . SER A 1 501 ? -20.313 10.156 19.962 1.00 96.88 501 SER A O 1
ATOM 3985 N N . PHE A 1 502 ? -18.670 10.662 21.407 1.00 97.31 502 PHE A N 1
ATOM 3986 C CA . PHE A 1 502 ? -18.685 9.401 22.134 1.00 97.31 502 PHE A CA 1
ATOM 3987 C C . PHE A 1 502 ? -19.414 9.562 23.460 1.00 97.31 502 PHE A C 1
ATOM 3989 O O . PHE A 1 502 ? -19.221 10.552 24.168 1.00 97.31 502 PHE A O 1
ATOM 3996 N N . THR A 1 503 ? -20.194 8.547 23.822 1.00 95.25 503 THR A N 1
ATOM 3997 C CA . THR A 1 503 ? -20.762 8.383 25.160 1.00 95.25 503 THR A CA 1
ATOM 3998 C C . THR A 1 503 ? -20.250 7.077 25.749 1.00 95.25 503 THR A C 1
ATOM 4000 O O . THR A 1 503 ? -20.433 6.008 25.159 1.00 95.25 503 THR A O 1
ATOM 4003 N N . VAL A 1 504 ? -19.627 7.164 26.923 1.00 93.94 504 VAL A N 1
ATOM 4004 C CA .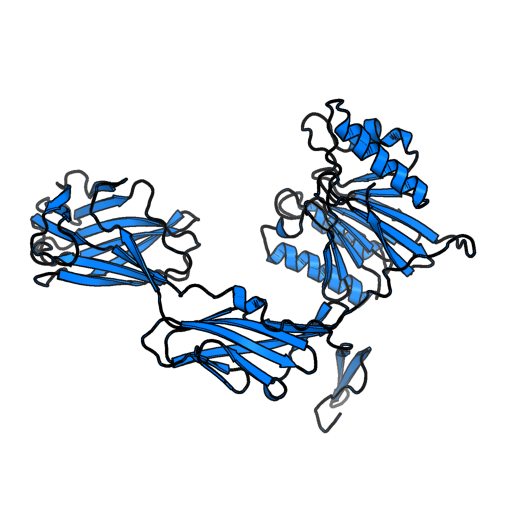 VAL A 1 504 ? -19.276 6.003 27.741 1.00 93.94 504 VAL A CA 1
ATOM 4005 C C . VAL A 1 504 ? -20.243 5.963 28.910 1.00 93.94 504 VAL A C 1
ATOM 4007 O O . VAL A 1 504 ? -20.338 6.936 29.653 1.00 93.94 504 VAL A O 1
ATOM 4010 N N . LYS A 1 505 ? -20.969 4.855 29.055 1.00 90.44 505 LYS A N 1
ATOM 4011 C CA . LYS A 1 505 ? -21.922 4.625 30.144 1.00 90.44 505 LYS A CA 1
ATOM 4012 C C . LYS A 1 505 ? -21.695 3.236 30.723 1.00 90.44 505 LYS A C 1
ATOM 4014 O O . LYS A 1 505 ? -21.876 2.245 30.018 1.00 90.44 505 LYS A O 1
ATOM 4019 N N . ASP A 1 506 ? -21.275 3.172 31.985 1.00 86.06 506 ASP A N 1
ATOM 4020 C CA . ASP A 1 506 ? -21.010 1.918 32.710 1.00 86.06 506 ASP A CA 1
ATOM 4021 C C . ASP A 1 506 ? -20.075 0.974 31.925 1.00 86.06 506 ASP A C 1
ATOM 4023 O O . ASP A 1 506 ? -20.331 -0.218 31.766 1.00 86.06 506 ASP A O 1
ATOM 4027 N N . GLY A 1 507 ? -19.017 1.546 31.337 1.00 86.62 507 GLY A N 1
ATOM 4028 C CA . GLY A 1 507 ? -18.055 0.834 30.487 1.00 86.62 507 GLY A CA 1
ATOM 4029 C C . GLY A 1 507 ? -18.535 0.545 29.058 1.00 86.62 507 GLY A C 1
ATOM 4030 O O . GLY A 1 507 ? -17.729 0.158 28.218 1.00 86.62 507 GLY A O 1
ATOM 4031 N N . THR A 1 508 ? -19.806 0.776 28.725 1.00 90.81 508 THR A N 1
ATOM 4032 C CA . THR A 1 508 ? -20.306 0.624 27.351 1.00 90.81 508 THR A CA 1
ATOM 4033 C C . THR A 1 508 ? -20.006 1.875 26.535 1.00 90.81 508 THR A C 1
ATOM 4035 O O . THR A 1 508 ? -20.409 2.974 26.910 1.00 90.81 508 THR A O 1
ATOM 4038 N N . VAL A 1 509 ? -19.327 1.702 25.399 1.00 94.81 509 VAL A N 1
ATOM 4039 C CA . VAL A 1 509 ? -18.998 2.782 24.457 1.00 94.81 509 VAL A CA 1
ATOM 4040 C C . VAL A 1 509 ? -20.016 2.817 23.316 1.00 94.81 509 VAL A C 1
ATOM 4042 O O . VAL A 1 509 ? -20.278 1.785 22.696 1.00 94.81 509 VAL A O 1
ATOM 4045 N N . THR A 1 510 ? -20.552 4.005 23.040 1.00 96.06 510 THR A N 1
ATOM 4046 C CA . THR A 1 510 ? -21.418 4.342 21.893 1.00 96.06 510 THR A CA 1
ATOM 4047 C C . THR A 1 510 ? -20.929 5.636 21.252 1.00 96.06 510 THR A C 1
ATOM 4049 O O . THR A 1 510 ? -20.206 6.406 21.895 1.00 96.06 510 THR A O 1
ATOM 4052 N N . TYR A 1 511 ? -21.287 5.881 19.994 1.00 97.25 511 TYR A N 1
ATOM 4053 C CA . TYR A 1 511 ? -20.847 7.065 19.266 1.00 97.25 511 TYR A CA 1
ATOM 4054 C C . TYR A 1 511 ? -21.900 7.601 18.299 1.00 97.25 511 TYR A C 1
ATOM 4056 O O . TYR A 1 511 ? -22.852 6.914 17.947 1.00 97.25 511 TYR A O 1
ATOM 4064 N N . GLN A 1 512 ? -21.693 8.840 17.860 1.00 96.06 512 GLN A N 1
ATOM 4065 C CA . GLN A 1 512 ? -22.449 9.480 16.793 1.00 96.06 512 GLN A CA 1
ATOM 4066 C C . GLN A 1 512 ? -21.524 10.303 15.906 1.00 96.06 512 GLN A C 1
ATOM 4068 O O . GLN A 1 512 ? -20.756 11.136 16.395 1.00 96.06 512 GLN A O 1
ATOM 4073 N N . ILE A 1 513 ? -21.657 10.111 14.600 1.00 95.69 513 ILE A N 1
ATOM 4074 C CA . ILE A 1 513 ? -21.040 10.945 13.567 1.00 95.69 513 ILE A CA 1
ATOM 4075 C C . ILE A 1 513 ? -21.838 12.249 13.462 1.00 95.69 513 ILE A C 1
ATOM 4077 O O . ILE A 1 513 ? -23.060 12.217 13.312 1.00 95.69 513 ILE A O 1
ATOM 4081 N N . LYS A 1 514 ? -21.166 13.399 13.558 1.00 95.19 514 LYS A N 1
ATOM 4082 C CA . LYS A 1 514 ? -21.802 14.722 13.536 1.00 95.19 514 LYS A CA 1
ATOM 4083 C C . LYS A 1 514 ? -21.067 15.680 12.608 1.00 95.19 514 LYS A C 1
ATOM 4085 O O . LYS A 1 514 ? -19.844 15.656 12.502 1.00 95.19 514 LYS A O 1
ATOM 4090 N N . GLU A 1 515 ? -21.826 16.556 11.961 1.00 93.38 515 GLU A N 1
ATOM 4091 C CA . GLU A 1 515 ? -21.277 17.635 11.140 1.00 93.38 515 GLU A CA 1
ATOM 4092 C C . GLU A 1 515 ? -20.706 18.762 12.009 1.00 93.38 515 GLU A C 1
ATOM 4094 O O . GLU A 1 515 ? -21.296 19.170 13.025 1.00 93.38 515 GLU A O 1
ATOM 4099 N N . LEU A 1 516 ? -19.560 19.289 11.580 1.00 90.19 516 LEU A N 1
ATOM 4100 C CA . LEU A 1 516 ? -18.908 20.441 12.188 1.00 90.19 516 LEU A CA 1
ATOM 4101 C C . LEU A 1 516 ? -19.415 21.736 11.523 1.00 90.19 516 LEU A C 1
ATOM 4103 O O . LEU A 1 516 ? -18.734 22.340 10.693 1.00 90.19 516 LEU A O 1
ATOM 4107 N N . ASN A 1 517 ? -20.633 22.131 11.903 1.00 81.69 517 ASN A N 1
ATOM 4108 C CA . ASN A 1 517 ? -21.357 23.298 11.376 1.00 81.69 517 ASN A CA 1
ATOM 4109 C C . ASN A 1 517 ? -21.230 24.552 12.236 1.00 81.69 517 ASN A C 1
ATOM 4111 O O . ASN A 1 517 ? -21.202 24.419 13.483 1.00 81.69 517 ASN A O 1
#

pLDDT: mean 91.74, std 7.09, range [55.25, 98.56]

Radius of gyration: 31.46 Å; chains: 1; bounding box: 79×77×82 Å

Foldseek 3Di:
DPVPDDDDPAFDKDWDWDDDPRDIDIDIDGRADDFQEKDKPPLEDEEEAFDKDAIWMWGAHPQGDIDTDFLVQKDKDKFWQQADADRRMTTGHNDPDKTKTWIKIDHPQAIAIRIYIYHKDKDQLDFLPDDDQKFKQKPPRPKDKGWDWDADPDDDPDRIWIKIWTAQLDPDLKIKMKTFRNVFRWAPPAFFKKKKKKALPWLQQWWKWWWKAAPVRDIDIWTQDRTSPDHGIDITMTTDDPPGHPRMGTTIIMTMDRDNVSGGITMMIIGRIMTMGTDDHPPVCRPPRRRGHDDDDPQQDDDDCPPPDDVQKFKEWEAEELAAEPDDDPLSLLSLVLVLVVCVVLVHQAYEYQAHHHPDPVDWSVRSCCPRVVVSVHHYHYQTFLDKDWDDRRLEIEIEAECQCAARCSSPNCVVVVVVVRLVVSQLAAYEYGYHAPLRSNPDVVRSVVVVVVQLVSCVVRVAAAEYEHEPDQDWDWDRHNSHTYIYAYHSPHPFHWMKMWIADPRDIHIHIGGSD

Sequence (517 aa):
FEGSVFKALKSGRGVITARVEGTKHEIPIHVLGEGIQLVISPSRINLLPGQSREFKAYVKDSEGYTALIDADVLDWEVVGDVGLVENGIFRAASTPTALSGAAVAHYGDISAVALVSIGTAQNIIEDFQEIKDMEPLSYPENVTTNFEITSTPELLFHPLVGKLKYDFSGDASTQASYTVFKKGRCLPEGTSKLGLWVYGNGGNGHWLRALVVDNTGKEAYLTLARNVDWSGWKEVECEIPSDLKQPVNLRRIYLVETEADKMDSGEIYFESLSAFYPPEYDYSLLSLETSIKEYEDPKNVDVDLEKDISRDTFRFNVFGDALIDINYNSEYYEHILKLYCSSIRDNADFLVFSGKFTNSSDISTEQACNTWLSFSQKPIYPVAGESHYSIEKSDNVFTFLDITKGGLRLTNPHQWIYLQEQLEKARGSNIFITVNSDLSAFKDQYEKQLFEDILTKYKETHDAEVWVFYGNIDEIKIDRKNGVYYVGIPGVKAETPQYISFTVKDGTVTYQIKELN